Protein AF-A0A0R3X165-F1 (afdb_monomer_lite)

Radius of gyration: 31.02 Å; chains: 1; bounding box: 75×63×88 Å

pLDDT: mean 85.96, std 15.22, range [28.2, 98.56]

Foldseek 3Di:
DDWQAKAKDAAAFPLNQLPPDGGIKMWTWAFPDFPVAEDIDIDIGGFLDQAFDAWQFWPAWEFEDQVVQVVVVPDPVFDWDDDPAFIWGADLRGGIYTYGNHHDDPAGRTAEGETEDQFQVQQCCCCCVQVPWDWDDDDRFKTWTHPDPRYHIYMYGYDPDQTDGTGPAHEAEDEDAPVCLVVSVVSCVVVVFAWPAHWDWTDGVPWFIKIWTWGAGPSGHIYIYIHPVRVVRRRGGDPCRVVVVVVVVVPRCSVVVCVVPVHDNDGRDSDDDDDDDAAPLQVLLVVLLVLLQVQLVVLLVVLVVPDQCPDPVNVVSSVVSSVVVLCCCLPPVVVVVCVVCVVVHDHAPDNDPVQSSVSSSLSSVLSNQLNQLVVQLVSLVVPPPLSLLGNLVSVLSNLLSCLLSVQLNLLCRQPVNPHGNCSSVPPVDPVVVVLVVVLVCLLVVCVVVPVVVRPDQVVLLVVLVVLLVQLSVQLSQVCNQCRNLDDPDQDLDADPPNDQRCDDSNVAAVASNLLSVLSNQLSSSSSSVRPVSNVVSNVVSCVVCLVVLQVNLVSVCVHPPVVSVVSLVNHHNNRPPRSHHDDPPPPPPDD

Organism: Hydatigena taeniaeformis (NCBI:txid6205)

InterPro domains:
  IPR007269 Isoprenylcysteine carboxyl methyltransferase [PF04140] (466-557)
  IPR025770 Protein-S-isoprenylcysteine O-methyltransferase [PS51564] (281-585)
  IPR029068 Glyoxalase/Bleomycin resistance protein/Dihydroxybiphenyl dioxygenase [G3DSA:3.10.180.10] (1-104)
  IPR029068 Glyoxalase/Bleomycin resistance protein/Dihydroxybiphenyl dioxygenase [G3DSA:3.10.180.10] (106-248)
  IPR029068 Glyoxalase/Bleomycin resistance protein/Dihydroxybiphenyl dioxygenase [SSF54593] (114-230)
  IPR037523 Vicinal oxygen chelate (VOC), core domain [PS51819] (109-228)
  IPR043193 Glyoxalase domain-containing protein 4 [PTHR46466] (1-266)
  IPR043194 Glyoxalase domain-containing protein 4, C-terminal [PF21701] (119-234)
  IPR043194 Glyoxalase domain-containing protein 4, C-terminal [cd16357] (112-225)

Secondary structure (DSSP, 8-state):
-EEEEEEEESS--TT-TT-S--S-EEEEEEESS-TTTS--EEEEEETT-----B-SSEEEEEEE-HHHHHHHHH-TTS-EEE-SSEEEEE-TTS-EEEEE-----SS-SEEEEEEEES-HHHHHIIIIIIS-PEEEEE-SSEEEEESSTTSPEEEEEE-SS----BSS--EEEEEE-TTHHHHHHHHHHHHT-EEEEEEEEE--TTS--EEEEEEE-TT--EEEEEEHHHHHHHT---TTHHHHHHHHHHH--HHHHHHHHTPPPPP--------S--BTHHHHHHHHHHHHHHHHHHHHHHHHTTS-TTSHHHHHHHHHHHHHHHHHIIIIIHHHHHHHHGGGSB--TT--TTTHHHHHHHHHHHHHHHHHHHHHHHHHHHH-TTGGGTHHHHHHHHHHHHHHHHHHHHHHHH-GGG--GGGG-SSS-HHHHHHHHHHHHHHHHHHHH-GGGGTS-HHHHHHHHHHHHHHHHHHHHHHHHHGGG--SS---S--TT-----SGGGGT-S-HHHHHHHHHHHHHHHHHT-TTHHHHHHHHHHHHHHHHHHHHHHHHHHHHTHHHHHHHHHS--SSTT--------------

Structure (mmCIF, N/CA/C/O backbone):
data_AF-A0A0R3X165-F1
#
_entry.id   AF-A0A0R3X165-F1
#
loop_
_atom_site.group_PDB
_atom_site.id
_atom_site.type_symbol
_atom_site.label_atom_id
_atom_site.label_alt_id
_atom_site.label_comp_id
_atom_site.label_asym_id
_atom_site.label_entity_id
_atom_site.label_seq_id
_atom_site.pdbx_PDB_ins_code
_atom_site.Cartn_x
_atom_site.Cartn_y
_atom_site.Cartn_z
_atom_site.occupancy
_atom_site.B_iso_or_equiv
_atom_site.auth_seq_id
_atom_site.auth_comp_id
_atom_site.auth_asym_id
_atom_site.auth_atom_id
_atom_site.pdbx_PDB_model_num
ATOM 1 N N . MET A 1 1 ? -0.369 1.186 34.615 1.00 92.94 1 MET A N 1
ATOM 2 C CA . MET A 1 1 ? -1.393 0.191 34.990 1.00 92.94 1 MET A CA 1
ATOM 3 C C . MET A 1 1 ? -0.717 -0.945 35.747 1.00 92.94 1 MET A C 1
ATOM 5 O O . MET A 1 1 ? 0.511 -0.986 35.753 1.00 92.94 1 MET A O 1
ATOM 9 N N . LYS A 1 2 ? -1.490 -1.803 36.411 1.00 94.44 2 LYS A N 1
ATOM 10 C CA . LYS A 1 2 ? -1.035 -3.038 37.070 1.00 94.44 2 LYS A CA 1
ATOM 11 C C . LYS A 1 2 ? -1.713 -4.241 36.422 1.00 94.44 2 LYS A C 1
ATOM 13 O O . LYS A 1 2 ? -2.802 -4.069 35.875 1.00 94.44 2 LYS A O 1
ATOM 18 N N . VAL A 1 3 ? -1.097 -5.417 36.518 1.00 97.50 3 VAL A N 1
ATOM 19 C CA . VAL A 1 3 ? -1.746 -6.680 36.156 1.00 97.50 3 VAL A CA 1
ATOM 20 C C . VAL A 1 3 ? -2.775 -7.025 37.229 1.00 97.50 3 VAL A C 1
ATOM 22 O O . VAL A 1 3 ? -2.483 -6.954 38.420 1.00 97.50 3 VAL A O 1
ATOM 25 N N . LEU A 1 4 ? -3.997 -7.336 36.804 1.00 97.31 4 LEU A N 1
ATOM 26 C CA . LEU A 1 4 ? -5.110 -7.677 37.691 1.00 97.31 4 LEU A CA 1
ATOM 27 C C . LEU A 1 4 ? -5.333 -9.186 37.736 1.00 97.31 4 LEU A C 1
ATOM 29 O O . LEU A 1 4 ? -5.536 -9.745 38.805 1.00 97.31 4 LEU A O 1
ATOM 33 N N . ARG A 1 5 ? -5.273 -9.846 36.579 1.00 96.25 5 ARG A N 1
ATOM 34 C CA . ARG A 1 5 ? -5.330 -11.305 36.433 1.00 96.25 5 ARG A CA 1
ATOM 35 C C . ARG A 1 5 ? -4.729 -11.718 35.093 1.00 96.25 5 ARG A C 1
ATOM 37 O O . ARG A 1 5 ? -4.775 -10.949 34.131 1.00 96.25 5 ARG A O 1
ATOM 44 N N . HIS A 1 6 ? -4.192 -12.931 35.042 1.00 95.75 6 HIS A N 1
ATOM 45 C CA . HIS A 1 6 ? -3.614 -13.534 33.845 1.00 95.75 6 HIS A CA 1
ATOM 46 C C . HIS A 1 6 ? -4.125 -14.972 33.689 1.00 95.75 6 HIS A C 1
ATOM 48 O O . HIS A 1 6 ? -4.202 -15.711 34.672 1.00 95.75 6 HIS A O 1
ATOM 54 N N . GLU A 1 7 ? -4.516 -15.346 32.474 1.00 93.00 7 GLU A N 1
ATOM 55 C CA . GLU A 1 7 ? -5.137 -16.631 32.144 1.00 93.00 7 GLU A CA 1
ATOM 56 C C . GLU A 1 7 ? -4.536 -17.198 30.851 1.00 93.00 7 GLU A C 1
ATOM 58 O O . GLU A 1 7 ? -4.406 -16.488 29.854 1.00 93.00 7 GLU A O 1
ATOM 63 N N . GLU A 1 8 ? -4.221 -18.494 30.861 1.00 91.50 8 GLU A N 1
ATOM 64 C CA . GLU A 1 8 ? -3.683 -19.242 29.721 1.00 91.50 8 GLU A CA 1
ATOM 65 C C . GLU A 1 8 ? -4.736 -20.213 29.179 1.00 91.50 8 GLU A C 1
ATOM 67 O O . GLU A 1 8 ? -5.388 -20.937 29.939 1.00 91.50 8 GLU A O 1
ATOM 72 N N . PHE A 1 9 ? -4.868 -20.267 27.854 1.00 87.31 9 PHE A N 1
ATOM 73 C CA . PHE A 1 9 ? -5.849 -21.094 27.160 1.00 87.31 9 PHE A CA 1
ATOM 74 C C . PHE A 1 9 ? -5.166 -21.955 26.097 1.00 87.31 9 PHE A C 1
ATOM 76 O O . PHE A 1 9 ? -4.349 -21.482 25.306 1.00 87.31 9 PHE A O 1
ATOM 83 N N . VAL A 1 10 ? -5.513 -23.242 26.071 1.00 83.81 10 VAL A N 1
ATOM 84 C CA . VAL A 1 10 ? -4.932 -24.230 25.144 1.00 83.81 10 VAL A CA 1
ATOM 85 C C . VAL A 1 10 ? -5.694 -24.354 23.823 1.00 83.81 10 VAL A C 1
ATOM 87 O O . VAL A 1 10 ? -5.139 -24.869 22.858 1.00 83.81 10 VAL A O 1
ATOM 90 N N . GLU A 1 11 ? -6.934 -23.869 23.775 1.00 76.25 11 GLU A N 1
ATOM 91 C CA . GLU A 1 11 ? -7.829 -23.931 22.616 1.00 76.25 11 GLU A CA 1
ATOM 92 C C . GLU A 1 11 ? -8.478 -22.560 22.369 1.00 76.25 11 GLU A C 1
ATOM 94 O O . GLU A 1 11 ? -8.621 -21.744 23.290 1.00 76.25 11 GLU A O 1
ATOM 99 N N . GLY A 1 12 ? -8.886 -22.317 21.119 1.00 71.31 12 GLY A N 1
ATOM 100 C CA . GLY A 1 12 ? -9.614 -21.110 20.726 1.00 71.31 12 GLY A CA 1
ATOM 101 C C . GLY A 1 12 ? -10.918 -20.920 21.509 1.00 71.31 12 GLY A C 1
ATOM 102 O O . GLY A 1 12 ? -11.574 -21.874 21.939 1.00 71.31 12 GLY A O 1
ATOM 103 N N . CYS A 1 13 ? -11.313 -19.665 21.720 1.00 72.62 13 CYS A N 1
ATOM 104 C CA . CYS A 1 13 ? -12.508 -19.357 22.499 1.00 72.62 13 CYS A CA 1
ATOM 105 C C . CYS A 1 13 ? -13.796 -19.578 21.686 1.00 72.62 13 CYS A C 1
ATOM 107 O O . CYS A 1 13 ? -13.933 -19.058 20.581 1.00 72.62 13 CYS A O 1
ATOM 109 N N . LYS A 1 14 ? -14.811 -20.226 22.282 1.00 70.38 14 LYS A N 1
ATOM 110 C CA . LYS A 1 14 ? -16.149 -20.423 21.670 1.00 70.38 14 LYS A CA 1
ATOM 111 C C . LYS A 1 14 ? -16.834 -19.122 21.231 1.00 70.38 14 LYS A C 1
ATOM 113 O O . LYS A 1 14 ? -17.664 -19.136 20.332 1.00 70.38 14 LYS A O 1
ATOM 118 N N . ALA A 1 15 ? -16.501 -18.014 21.884 1.00 69.75 15 ALA A N 1
ATOM 119 C CA . ALA A 1 15 ? -17.013 -16.673 21.607 1.00 69.75 15 ALA A CA 1
ATOM 120 C C . ALA A 1 15 ? -16.045 -15.827 20.755 1.00 69.75 15 ALA A C 1
ATOM 122 O O . ALA A 1 15 ? -16.173 -14.598 20.704 1.00 69.75 15 ALA A O 1
ATOM 123 N N . ALA A 1 16 ? -15.036 -16.463 20.150 1.00 79.94 16 ALA A N 1
ATOM 124 C CA . ALA A 1 16 ? -13.964 -15.812 19.405 1.00 79.94 16 ALA A CA 1
ATOM 125 C C . ALA A 1 16 ? -13.333 -14.638 20.180 1.00 79.94 16 ALA A C 1
ATOM 127 O O . ALA A 1 16 ? -13.012 -13.606 19.600 1.00 79.94 16 ALA A O 1
ATOM 128 N N . CYS A 1 17 ? -13.194 -14.756 21.511 1.00 73.56 17 CYS A N 1
ATOM 129 C CA . CYS A 1 17 ? -12.594 -13.698 22.337 1.00 73.56 17 CYS A CA 1
ATOM 130 C C . CYS A 1 17 ? -11.151 -13.394 21.928 1.00 73.56 17 CYS A C 1
ATOM 132 O O . CYS A 1 17 ? -10.694 -12.274 22.100 1.00 73.56 17 CYS A O 1
ATOM 134 N N . ASN A 1 18 ? -10.454 -14.380 21.367 1.00 82.25 18 ASN A N 1
ATOM 135 C CA . ASN A 1 18 ? -9.104 -14.228 20.859 1.00 82.25 18 ASN A CA 1
ATOM 136 C C . ASN A 1 18 ? -9.052 -13.944 19.351 1.00 82.25 18 ASN A C 1
ATOM 138 O O . ASN A 1 18 ? -7.961 -13.928 18.794 1.00 82.25 18 ASN A O 1
ATOM 142 N N . GLY A 1 19 ? -10.195 -13.702 18.699 1.00 81.81 19 GLY A N 1
ATOM 143 C CA . GLY A 1 19 ? -10.311 -13.545 17.250 1.00 81.81 19 GLY A CA 1
ATOM 144 C C . GLY A 1 19 ? -10.502 -14.881 16.513 1.00 81.81 19 GLY A C 1
ATOM 145 O O . GLY A 1 19 ? -10.869 -15.880 17.133 1.00 81.81 19 GLY A O 1
ATOM 146 N N . PRO A 1 20 ? -10.267 -14.928 15.188 1.00 75.44 20 PRO A N 1
ATOM 147 C CA . PRO A 1 20 ? -10.490 -16.112 14.349 1.00 75.44 20 PRO A CA 1
ATOM 148 C C . PRO A 1 20 ? -9.364 -17.163 14.456 1.00 75.44 20 PRO A C 1
ATOM 150 O O . PRO A 1 20 ? -9.073 -17.851 13.478 1.00 75.44 20 PRO A O 1
ATOM 153 N N . TYR A 1 21 ? -8.676 -17.250 15.598 1.00 80.38 21 TYR A N 1
ATOM 154 C CA . TYR A 1 21 ? -7.488 -18.090 15.766 1.00 80.38 21 TYR A CA 1
ATOM 155 C C . TYR A 1 21 ? -7.778 -19.290 16.674 1.00 80.38 21 TYR A C 1
ATOM 157 O O . TYR A 1 21 ? -8.263 -19.136 17.793 1.00 80.38 21 TYR A O 1
ATOM 165 N N . ASP A 1 22 ? -7.398 -20.482 16.219 1.00 75.31 22 ASP A N 1
ATOM 166 C CA . ASP A 1 22 ? -7.676 -21.746 16.922 1.00 75.31 22 ASP A CA 1
ATOM 167 C C . ASP A 1 22 ? -6.529 -22.203 17.849 1.00 75.31 22 ASP A C 1
ATOM 169 O O . ASP A 1 22 ? -6.591 -23.276 18.449 1.00 75.31 22 ASP A O 1
ATOM 173 N N . GLY A 1 23 ? -5.448 -21.421 17.927 1.00 79.81 23 GLY A N 1
ATOM 174 C CA . GLY A 1 23 ? -4.225 -21.770 18.652 1.00 79.81 23 GLY A CA 1
ATOM 175 C C . GLY A 1 23 ? -4.254 -21.456 20.151 1.00 79.81 23 GLY A C 1
ATOM 176 O O . GLY A 1 23 ? -5.219 -20.913 20.684 1.00 79.81 23 GLY A O 1
ATOM 177 N N . LYS A 1 24 ? -3.136 -21.764 20.823 1.00 86.44 24 LYS A N 1
ATOM 178 C CA . LYS A 1 24 ? -2.880 -21.348 22.208 1.00 86.44 24 LYS A CA 1
ATOM 179 C C . LYS A 1 24 ? -2.919 -19.818 22.298 1.00 86.44 24 LYS A C 1
ATOM 181 O O . LYS A 1 24 ? -2.340 -19.135 21.449 1.00 86.44 24 LYS A O 1
ATOM 186 N N . TRP A 1 25 ? -3.532 -19.281 23.343 1.00 91.69 25 TRP A N 1
ATOM 187 C CA . TRP A 1 25 ? -3.596 -17.841 23.582 1.00 91.69 25 TRP A CA 1
ATOM 188 C C . TRP A 1 25 ? -3.643 -17.533 25.077 1.00 91.69 25 TRP A C 1
ATOM 190 O O . TRP A 1 25 ? -3.895 -18.413 25.900 1.00 91.69 25 TRP A O 1
ATOM 200 N N . SER A 1 26 ? -3.391 -16.279 25.428 1.00 93.81 26 SER A N 1
ATOM 201 C CA . SER A 1 26 ? -3.478 -15.802 26.80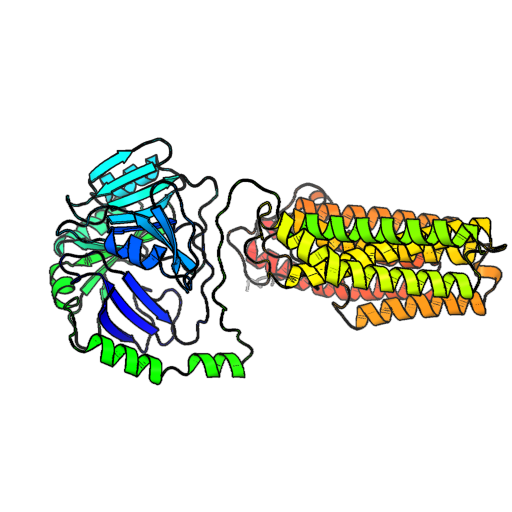0 1.00 93.81 26 SER A CA 1
ATOM 202 C C . SER A 1 26 ? -4.245 -14.497 26.900 1.00 93.81 26 SER A C 1
ATOM 204 O O . SER A 1 26 ? -4.367 -13.733 25.935 1.00 93.81 26 SER A O 1
ATOM 206 N N . LYS A 1 27 ? -4.783 -14.269 28.095 1.00 95.31 27 LYS A N 1
ATOM 207 C CA . LYS A 1 27 ? -5.565 -13.096 28.458 1.00 95.31 27 LYS A CA 1
ATOM 208 C C . LYS A 1 27 ? -4.952 -12.452 29.687 1.00 95.31 27 LYS A C 1
ATOM 210 O O . LYS A 1 27 ? -4.805 -13.100 30.721 1.00 95.31 27 LYS A O 1
ATOM 215 N N . THR A 1 28 ? -4.637 -11.168 29.594 1.00 97.50 28 THR A N 1
ATOM 216 C CA . THR A 1 28 ? -4.080 -10.397 30.708 1.00 97.50 28 THR A CA 1
ATOM 217 C C . THR A 1 28 ? -4.894 -9.135 30.917 1.00 97.50 28 THR A C 1
ATOM 219 O O . THR A 1 28 ? -4.918 -8.262 30.054 1.00 97.50 28 THR A O 1
ATOM 222 N N . MET A 1 29 ? -5.538 -9.017 32.073 1.00 98.00 29 MET A N 1
ATOM 223 C CA . MET A 1 29 ? -6.277 -7.809 32.428 1.00 98.00 29 MET A CA 1
ATOM 224 C C . MET A 1 29 ? -5.341 -6.814 33.095 1.00 98.00 29 MET A C 1
ATOM 226 O O . MET A 1 29 ? -4.667 -7.162 34.069 1.00 98.00 29 MET A O 1
ATOM 230 N N . ILE A 1 30 ? -5.317 -5.577 32.604 1.00 98.00 30 ILE A N 1
ATOM 231 C CA . ILE A 1 30 ? -4.539 -4.491 33.202 1.00 98.00 30 ILE A CA 1
ATOM 232 C C . ILE A 1 30 ? -5.401 -3.256 33.457 1.00 98.00 30 ILE A C 1
ATOM 234 O O . ILE A 1 30 ? -6.261 -2.901 32.658 1.00 98.00 30 ILE A O 1
ATOM 238 N N . GLY A 1 31 ? -5.148 -2.560 34.561 1.00 96.75 31 GLY A N 1
ATOM 239 C CA . GLY A 1 31 ? -5.923 -1.372 34.922 1.00 96.75 31 GLY A CA 1
ATOM 240 C C . GLY A 1 31 ? -5.251 -0.489 35.964 1.00 96.75 31 GLY A C 1
ATOM 241 O O . GLY A 1 31 ? -4.104 -0.722 36.364 1.00 96.75 31 GLY A O 1
ATOM 242 N N . TYR A 1 32 ? -5.952 0.562 36.391 1.00 95.12 32 TYR A N 1
ATOM 243 C CA . TYR A 1 32 ? -5.541 1.397 37.528 1.00 95.12 32 TYR A CA 1
ATOM 244 C C . TYR A 1 32 ? -6.128 0.926 38.866 1.00 95.12 32 TYR A C 1
ATOM 246 O O . TYR A 1 32 ? -5.603 1.306 39.913 1.00 95.12 32 TYR A O 1
ATOM 254 N N . GLY A 1 33 ? -7.117 0.031 38.827 1.00 94.81 33 GLY A N 1
ATOM 255 C CA . GLY A 1 33 ? -7.731 -0.617 39.980 1.00 94.81 33 GLY A CA 1
ATOM 256 C C . GLY A 1 33 ? -8.531 -1.863 39.571 1.00 94.81 33 GLY A C 1
ATOM 257 O O . GLY A 1 33 ? -8.408 -2.292 38.421 1.00 94.81 33 GLY A O 1
ATOM 258 N N . PRO A 1 34 ? -9.283 -2.471 40.508 1.00 96.19 34 PRO A N 1
ATOM 259 C CA . PRO A 1 34 ? -10.091 -3.667 40.261 1.00 96.19 34 PRO A CA 1
ATOM 260 C C . PRO A 1 34 ? -11.145 -3.482 39.158 1.00 96.19 34 PRO A C 1
ATOM 262 O O . PRO A 1 34 ? -11.688 -2.399 38.975 1.00 96.19 34 PRO A O 1
ATOM 265 N N . GLU A 1 35 ? -11.492 -4.568 38.466 1.00 96.75 35 GLU A N 1
ATOM 266 C CA . GLU A 1 35 ? -12.493 -4.572 37.380 1.00 96.75 35 GLU A CA 1
ATOM 267 C C . GLU A 1 35 ? -13.919 -4.230 37.859 1.00 96.75 35 GLU A C 1
ATOM 269 O O . GLU A 1 35 ? -14.773 -3.880 37.051 1.00 96.75 35 GLU A O 1
ATOM 274 N N . ASP A 1 36 ? -14.187 -4.317 39.168 1.00 94.56 36 ASP A N 1
ATOM 275 C CA . ASP A 1 36 ? -15.490 -4.002 39.769 1.00 94.56 36 ASP A CA 1
ATOM 276 C C . ASP A 1 36 ? -15.872 -2.516 39.653 1.00 94.56 36 ASP A C 1
ATOM 278 O O . ASP A 1 36 ? -17.064 -2.187 39.621 1.00 94.56 36 ASP A O 1
ATOM 282 N N . ASP A 1 37 ? -14.875 -1.628 39.639 1.00 93.31 37 ASP A N 1
ATOM 283 C CA . ASP A 1 37 ? -15.043 -0.173 39.686 1.00 93.31 37 ASP A CA 1
ATOM 284 C C . ASP A 1 37 ? -14.132 0.605 38.718 1.00 93.31 37 ASP A C 1
ATOM 286 O O . ASP A 1 37 ? -14.219 1.834 38.671 1.00 93.31 37 ASP A O 1
ATOM 290 N N . HIS A 1 38 ? -13.316 -0.084 37.910 1.00 95.94 38 HIS A N 1
ATOM 291 C CA . HIS A 1 38 ? -12.461 0.517 36.882 1.00 95.94 38 HIS A CA 1
ATOM 292 C C . HIS A 1 38 ? -12.737 -0.061 35.491 1.00 95.94 38 HIS A C 1
ATOM 294 O O . HIS A 1 38 ? -12.994 -1.253 35.321 1.00 95.94 38 HIS A O 1
ATOM 300 N N . PHE A 1 39 ? -12.603 0.784 34.473 1.00 97.12 39 PHE A N 1
ATOM 301 C CA . PHE A 1 39 ? -12.471 0.362 33.091 1.00 97.12 39 PHE A CA 1
ATOM 302 C C . PHE A 1 39 ? -11.039 -0.128 32.855 1.00 97.12 39 PHE A C 1
ATOM 304 O O . PHE A 1 39 ? -10.055 0.590 33.055 1.00 97.12 39 PHE A O 1
ATOM 311 N N . VAL A 1 40 ? -10.919 -1.378 32.425 1.00 98.00 40 VAL A N 1
ATOM 312 C CA . VAL A 1 40 ? -9.638 -2.074 32.283 1.00 98.00 40 VAL A CA 1
ATOM 313 C C . VAL A 1 40 ? -9.387 -2.464 30.834 1.00 98.00 40 VAL A C 1
ATOM 315 O O . VAL A 1 40 ? -10.300 -2.469 30.009 1.00 98.00 40 VAL A O 1
ATOM 318 N N . LEU A 1 41 ? -8.143 -2.812 30.526 1.00 98.00 41 LEU A N 1
ATOM 319 C CA . LEU A 1 41 ? -7.759 -3.325 29.217 1.00 98.00 41 LEU A CA 1
ATOM 320 C C . LEU A 1 41 ? -7.563 -4.834 29.305 1.00 98.00 41 LEU A C 1
ATOM 322 O O . LEU A 1 41 ? -6.789 -5.318 30.132 1.00 98.00 41 LEU A O 1
ATOM 326 N N . GLU A 1 42 ? -8.248 -5.563 28.431 1.00 97.62 42 GLU A N 1
ATOM 327 C CA . GLU A 1 42 ? -8.017 -6.985 28.197 1.00 97.62 42 GLU A CA 1
ATOM 328 C C . GLU A 1 42 ? -6.962 -7.146 27.096 1.00 97.62 42 GLU A C 1
ATOM 330 O O . GLU A 1 42 ? -7.241 -6.932 25.917 1.00 97.62 42 GLU A O 1
ATOM 335 N N . LEU A 1 43 ? -5.737 -7.515 27.469 1.00 96.62 43 LEU A N 1
ATOM 336 C CA . LEU A 1 43 ? -4.679 -7.826 26.512 1.00 96.62 43 LEU A CA 1
ATOM 337 C C . LEU A 1 43 ? -4.796 -9.288 26.084 1.00 96.62 43 LEU A C 1
ATOM 339 O O . LEU A 1 43 ? -4.650 -10.189 26.912 1.00 96.62 43 LEU A O 1
ATOM 343 N N . THR A 1 44 ? -5.023 -9.514 24.792 1.00 94.94 44 THR A N 1
ATOM 344 C CA . THR A 1 44 ? -5.080 -10.856 24.202 1.00 94.94 44 THR A CA 1
ATOM 345 C C . THR A 1 44 ? -3.819 -11.120 23.388 1.00 94.94 44 THR A C 1
ATOM 347 O O . THR A 1 44 ? -3.508 -10.378 22.456 1.00 94.94 44 THR A O 1
ATOM 350 N N . TYR A 1 45 ? -3.105 -12.194 23.721 1.00 92.56 45 TYR A N 1
ATOM 351 C CA . TYR A 1 45 ? -1.916 -12.636 22.997 1.00 92.56 45 TYR A CA 1
ATOM 352 C C . TYR A 1 45 ? -2.150 -14.023 22.396 1.00 92.56 45 TYR A C 1
ATOM 354 O O . TYR A 1 45 ? -2.327 -14.995 23.124 1.00 92.56 45 TYR A O 1
ATOM 362 N N . ASN A 1 46 ? -2.150 -14.128 21.066 1.00 89.69 46 ASN A N 1
ATOM 363 C CA . ASN A 1 46 ? -2.224 -15.410 20.363 1.00 89.69 46 ASN A CA 1
ATOM 364 C C . ASN A 1 46 ? -0.804 -15.909 20.070 1.00 89.69 46 ASN A C 1
ATOM 366 O O . ASN A 1 46 ? -0.054 -15.266 19.330 1.00 89.69 46 ASN A O 1
ATOM 370 N N . TYR A 1 47 ? -0.437 -17.068 20.617 1.00 85.25 47 TYR A N 1
ATOM 371 C CA . TYR A 1 47 ? 0.892 -17.639 20.415 1.00 85.25 47 TYR A CA 1
ATOM 372 C C . TYR A 1 47 ? 1.118 -17.958 18.933 1.00 85.25 47 TYR A C 1
ATOM 374 O O . TYR A 1 47 ? 0.281 -18.575 18.272 1.00 85.25 47 TYR A O 1
ATOM 382 N N . GLY A 1 48 ? 2.270 -17.544 18.403 1.00 80.38 48 GLY A N 1
ATOM 383 C CA . GLY A 1 48 ? 2.587 -17.698 16.981 1.00 80.38 48 GLY A CA 1
ATOM 384 C C . GLY A 1 48 ? 1.946 -16.659 16.050 1.00 80.38 48 GLY A C 1
ATOM 385 O O . GLY A 1 48 ? 2.173 -16.739 14.841 1.00 80.38 48 GLY A O 1
ATOM 386 N N . ILE A 1 49 ? 1.236 -15.650 16.574 1.00 80.62 49 ILE A N 1
ATOM 387 C CA . ILE A 1 49 ? 0.789 -14.471 15.811 1.00 80.62 49 ILE A CA 1
ATOM 388 C C . ILE A 1 49 ? 1.653 -13.262 16.186 1.00 80.62 49 ILE A C 1
ATOM 390 O O . ILE A 1 49 ? 1.651 -12.804 17.323 1.00 80.62 49 ILE A O 1
ATOM 394 N N . GLY A 1 50 ? 2.443 -12.771 15.226 1.00 75.25 50 GLY A N 1
ATOM 395 C CA . GLY A 1 50 ? 3.495 -11.778 15.482 1.00 75.25 50 GLY A CA 1
ATOM 396 C C . GLY A 1 50 ? 3.061 -10.317 15.345 1.00 75.25 50 GLY A C 1
ATOM 397 O O . GLY A 1 50 ? 3.789 -9.432 15.792 1.00 75.25 50 GLY A O 1
ATOM 398 N N . SER A 1 51 ? 1.917 -10.058 14.710 1.00 78.31 51 SER A N 1
ATOM 399 C CA . SER A 1 51 ? 1.345 -8.723 14.535 1.00 78.31 51 SER A CA 1
ATOM 400 C C . SER A 1 51 ? -0.113 -8.800 14.090 1.00 78.31 51 SER A C 1
ATOM 402 O O . SER A 1 51 ? -0.567 -9.828 13.584 1.00 78.31 51 SER A O 1
ATOM 404 N N . TYR A 1 52 ? -0.822 -7.685 14.252 1.00 79.56 52 TYR A N 1
ATOM 405 C CA . TYR A 1 52 ? -2.175 -7.480 13.750 1.00 79.56 52 TYR A CA 1
ATOM 406 C C . TYR A 1 52 ? -2.194 -6.177 12.956 1.00 79.56 52 TYR A C 1
ATOM 408 O O . TYR A 1 52 ? -1.696 -5.157 13.427 1.00 79.56 52 TYR A O 1
ATOM 416 N N . CYS A 1 53 ? -2.748 -6.203 11.746 1.00 79.81 53 CYS A N 1
ATOM 417 C CA . CYS A 1 53 ? -2.897 -4.989 10.949 1.00 79.81 53 CYS A CA 1
ATOM 418 C C . CYS A 1 53 ? -3.965 -4.073 11.573 1.00 79.81 53 CYS A C 1
ATOM 420 O O . CYS A 1 53 ? -5.079 -4.528 11.835 1.00 79.81 53 CYS A O 1
ATOM 422 N N . HIS A 1 54 ? -3.646 -2.801 11.814 1.00 84.00 54 HIS A N 1
ATOM 423 C CA . HIS A 1 54 ? -4.589 -1.832 12.385 1.00 84.00 54 HIS A CA 1
ATOM 424 C C . HIS A 1 54 ? -5.560 -1.275 11.351 1.00 84.00 54 HIS A C 1
ATOM 426 O O . HIS A 1 54 ? -5.173 -0.944 10.229 1.00 84.00 54 HIS A O 1
ATOM 432 N N . GLY A 1 55 ? -6.814 -1.137 11.772 1.00 85.25 55 GLY A N 1
ATOM 433 C CA . GLY A 1 55 ? -7.846 -0.404 11.055 1.00 85.25 55 GLY A CA 1
ATOM 434 C C . GLY A 1 55 ? -7.834 1.101 11.351 1.00 85.25 55 GLY A C 1
ATOM 435 O O . GLY A 1 55 ? -6.859 1.661 11.853 1.00 85.25 55 GLY A O 1
ATOM 436 N N . ASN A 1 56 ? -8.944 1.768 11.040 1.00 87.75 56 ASN A N 1
ATOM 437 C CA . ASN A 1 56 ? -9.270 3.130 11.480 1.00 87.75 56 ASN A CA 1
ATOM 438 C C . ASN A 1 56 ? -10.500 3.170 12.412 1.00 87.75 56 ASN A C 1
ATOM 440 O O . ASN A 1 56 ? -10.990 4.256 12.716 1.00 87.75 56 ASN A O 1
ATOM 444 N N . ASP A 1 57 ? -10.994 2.006 12.836 1.00 91.00 57 ASP A N 1
ATOM 445 C CA . ASP A 1 57 ? -12.185 1.826 13.663 1.00 91.00 57 ASP A CA 1
ATOM 446 C C . ASP A 1 57 ? -11.948 2.262 15.120 1.00 91.00 57 ASP A C 1
ATOM 448 O O . ASP A 1 57 ? -12.763 2.982 15.697 1.00 91.00 57 ASP A O 1
ATOM 452 N N . PHE A 1 58 ? -10.803 1.896 15.697 1.00 96.56 58 PHE A N 1
ATOM 453 C CA . PHE A 1 58 ? -10.374 2.336 17.023 1.00 96.56 58 PHE A CA 1
ATOM 454 C C . PHE A 1 58 ? -9.659 3.696 16.959 1.00 96.56 58 PHE A C 1
ATOM 456 O O . PHE A 1 58 ? -8.578 3.842 16.369 1.00 96.56 58 PHE A O 1
ATOM 463 N N . ILE A 1 59 ? -10.240 4.716 17.600 1.00 96.12 59 ILE A N 1
ATOM 464 C CA . ILE A 1 59 ? -9.638 6.053 17.652 1.00 96.12 59 ILE A CA 1
ATOM 465 C C . ILE A 1 59 ? -8.650 6.152 18.808 1.00 96.12 59 ILE A C 1
ATOM 467 O O . ILE A 1 59 ? -7.503 6.534 18.586 1.00 96.12 59 ILE A O 1
ATOM 471 N N . GLY A 1 60 ? -9.047 5.761 20.016 1.00 97.12 60 GLY A N 1
ATOM 472 C CA . GLY A 1 60 ? -8.124 5.712 21.145 1.00 97.12 60 GLY A CA 1
ATOM 473 C C . GLY A 1 60 ? -8.797 5.700 22.506 1.00 97.12 60 GLY A C 1
ATOM 474 O O . GLY A 1 60 ? -10.020 5.750 22.631 1.00 97.12 60 GLY A O 1
ATOM 475 N N . ILE A 1 61 ? -7.970 5.647 23.548 1.00 98.19 61 ILE A N 1
ATOM 476 C CA . ILE A 1 61 ? -8.411 5.684 24.947 1.00 98.19 61 ILE A CA 1
ATOM 477 C C . ILE A 1 61 ? -7.913 6.961 25.614 1.00 98.19 61 ILE A C 1
ATOM 479 O O . ILE A 1 61 ? -6.725 7.278 25.564 1.00 98.19 61 ILE A O 1
ATOM 483 N N . HIS A 1 62 ? -8.811 7.682 26.280 1.00 96.94 62 HIS A N 1
ATOM 484 C CA . HIS A 1 62 ? -8.485 8.913 26.989 1.00 96.94 62 HIS A CA 1
ATOM 485 C C . HIS A 1 62 ? -8.234 8.637 28.466 1.00 96.94 62 HIS A C 1
ATOM 487 O O . HIS A 1 62 ? -9.093 8.100 29.173 1.00 96.94 62 HIS A O 1
ATOM 493 N N . ILE A 1 63 ? -7.062 9.058 28.937 1.00 96.00 63 ILE A N 1
ATOM 494 C CA . ILE A 1 63 ? -6.620 8.919 30.322 1.00 96.00 63 ILE A CA 1
ATOM 495 C C . ILE A 1 63 ? -6.425 10.309 30.922 1.00 96.00 63 ILE A C 1
ATOM 497 O O . ILE A 1 63 ? -5.583 11.076 30.460 1.00 96.00 63 ILE A O 1
ATOM 501 N N . HIS A 1 64 ? -7.174 10.632 31.972 1.00 94.31 64 HIS A N 1
ATOM 502 C CA . HIS A 1 64 ? -7.164 11.949 32.609 1.00 94.31 64 HIS A CA 1
ATOM 503 C C . HIS A 1 64 ? -6.407 11.882 33.934 1.00 94.31 64 HIS A C 1
ATOM 505 O O . HIS A 1 64 ? -6.942 11.462 34.960 1.00 94.31 64 HIS A O 1
ATOM 511 N N . CYS A 1 65 ? -5.126 12.262 33.914 1.00 92.50 65 CYS A N 1
ATOM 512 C CA . CYS A 1 65 ? -4.301 12.275 35.118 1.00 92.50 65 CYS A CA 1
ATOM 513 C C . CYS A 1 65 ? -3.000 13.064 34.927 1.00 92.50 65 CYS A C 1
ATOM 515 O O . CYS A 1 65 ? -2.079 12.639 34.229 1.00 92.50 65 CYS A O 1
ATOM 517 N N . SER A 1 66 ? -2.866 14.166 35.660 1.00 91.50 66 SER A N 1
ATOM 518 C CA . SER A 1 66 ? -1.692 15.048 35.659 1.00 91.50 66 SER A CA 1
ATOM 519 C C . SER A 1 66 ? -0.393 14.368 36.105 1.00 91.50 66 SER A C 1
ATOM 521 O O . SER A 1 66 ? 0.699 14.804 35.738 1.00 91.50 66 SER A O 1
ATOM 523 N N . GLU A 1 67 ? -0.460 13.307 36.912 1.00 91.62 67 GLU A N 1
ATOM 524 C CA . GLU A 1 67 ? 0.727 12.529 37.266 1.00 91.62 67 GLU A CA 1
ATOM 525 C C . GLU A 1 67 ? 1.188 11.656 36.095 1.00 91.62 67 GLU A C 1
ATOM 527 O O . GLU A 1 67 ? 2.371 11.673 35.755 1.00 91.62 67 GLU A O 1
ATOM 532 N N . ILE A 1 68 ? 0.258 10.955 35.439 1.00 92.69 68 ILE A N 1
ATOM 533 C CA . ILE A 1 68 ? 0.545 10.136 34.253 1.00 92.69 68 ILE A CA 1
ATOM 534 C C . ILE A 1 68 ? 1.044 11.029 33.115 1.00 92.69 68 ILE A C 1
ATOM 536 O O . ILE A 1 68 ? 2.082 10.733 32.525 1.00 92.69 68 ILE A O 1
ATOM 540 N N . TYR A 1 69 ? 0.381 12.166 32.885 1.00 93.31 69 TYR A N 1
ATOM 541 C CA . TYR A 1 69 ? 0.805 13.180 31.923 1.00 93.31 69 TYR A CA 1
ATOM 542 C C . TYR A 1 69 ? 2.255 13.609 32.159 1.00 93.31 69 TYR A C 1
ATOM 544 O O . TYR A 1 69 ? 3.061 13.579 31.235 1.00 93.31 69 TYR A O 1
ATOM 552 N N . ARG A 1 70 ? 2.626 13.967 33.400 1.00 91.44 70 ARG A N 1
ATOM 553 C CA . ARG A 1 70 ? 4.001 14.387 33.728 1.00 91.44 70 ARG A CA 1
ATOM 554 C C . ARG A 1 70 ? 5.019 13.270 33.519 1.00 91.44 70 ARG A C 1
ATOM 556 O O . ARG A 1 70 ? 6.088 13.537 32.978 1.00 91.44 70 ARG A O 1
ATOM 563 N N . ARG A 1 71 ? 4.698 12.037 33.922 1.00 91.88 71 ARG A N 1
ATOM 564 C CA . ARG A 1 71 ? 5.583 10.878 33.717 1.00 91.88 71 ARG A CA 1
ATOM 565 C C . ARG A 1 71 ? 5.845 10.656 32.228 1.00 91.88 71 ARG A C 1
ATOM 567 O O . ARG A 1 71 ? 7.000 10.598 31.823 1.00 91.88 71 ARG A O 1
ATOM 574 N N . ILE A 1 72 ? 4.787 10.633 31.419 1.00 91.88 72 ILE A N 1
ATOM 575 C CA . ILE A 1 72 ? 4.882 10.458 29.967 1.00 91.88 72 ILE A CA 1
ATOM 576 C C . ILE A 1 72 ? 5.602 11.640 29.321 1.00 91.88 72 ILE A C 1
ATOM 578 O O . ILE A 1 72 ? 6.476 11.424 28.491 1.00 91.88 72 ILE A O 1
ATOM 582 N N . ALA A 1 73 ? 5.311 12.881 29.718 1.00 88.81 73 ALA A N 1
ATOM 583 C CA . ALA A 1 73 ? 5.986 14.071 29.202 1.00 88.81 73 ALA A CA 1
ATOM 584 C C . ALA A 1 73 ? 7.510 14.000 29.402 1.00 88.81 73 ALA A C 1
ATOM 586 O O . ALA A 1 73 ? 8.263 14.301 28.474 1.00 88.81 73 ALA A O 1
ATOM 587 N N . CYS A 1 74 ? 7.957 13.553 30.579 1.00 89.56 74 CYS A N 1
ATOM 588 C CA . CYS A 1 74 ? 9.374 13.449 30.932 1.00 89.56 74 CYS A CA 1
ATOM 589 C C . CYS A 1 74 ? 10.086 12.218 30.344 1.00 89.56 74 CYS A C 1
ATOM 591 O O . CYS A 1 74 ? 11.314 12.203 30.308 1.00 89.56 74 CYS A O 1
ATOM 593 N N . ASP A 1 75 ? 9.359 11.199 29.881 1.00 85.38 75 ASP A N 1
ATOM 594 C CA . ASP A 1 75 ? 9.966 9.970 29.360 1.00 85.38 75 ASP A CA 1
ATOM 595 C C . ASP A 1 75 ? 10.464 10.137 27.915 1.00 85.38 75 ASP A C 1
ATOM 597 O O . ASP A 1 75 ? 9.701 10.033 26.955 1.00 85.38 75 ASP A O 1
ATOM 601 N N . SER A 1 76 ? 11.758 10.392 27.733 1.00 78.88 76 SER A N 1
ATOM 602 C CA . SER A 1 76 ? 12.371 10.554 26.407 1.00 78.88 76 SER A CA 1
ATOM 603 C C . SER A 1 76 ? 12.351 9.297 25.526 1.00 78.88 76 SER A C 1
ATOM 605 O O . SER A 1 76 ? 12.659 9.402 24.341 1.00 78.88 76 SER A O 1
ATOM 607 N N . THR A 1 77 ? 12.044 8.120 26.080 1.00 81.00 77 THR A N 1
ATOM 608 C CA . THR A 1 77 ? 12.075 6.844 25.343 1.00 81.00 77 THR A CA 1
ATOM 609 C C . THR A 1 77 ? 10.751 6.515 24.658 1.00 81.00 77 THR A C 1
ATOM 611 O O . THR A 1 77 ? 10.745 5.778 23.673 1.00 81.00 77 THR A O 1
ATOM 614 N N . LEU A 1 78 ? 9.643 7.091 25.133 1.00 75.88 78 LEU A N 1
ATOM 615 C CA . LEU A 1 78 ? 8.308 6.872 24.582 1.00 75.88 78 LEU A CA 1
ATOM 616 C C . LEU A 1 78 ? 8.007 7.851 23.433 1.00 75.88 78 LEU A C 1
ATOM 618 O O . LEU A 1 78 ? 8.016 9.069 23.659 1.00 75.88 78 LEU A O 1
ATOM 622 N N . PRO A 1 79 ? 7.692 7.354 22.218 1.00 77.88 79 PRO A N 1
ATOM 623 C CA . PRO A 1 79 ? 7.153 8.183 21.146 1.00 77.88 79 PRO A CA 1
ATOM 624 C C . PRO A 1 79 ? 5.840 8.832 21.590 1.00 77.88 79 PRO A C 1
ATOM 626 O O . PRO A 1 79 ? 4.928 8.155 22.064 1.00 77.88 79 PRO A O 1
ATOM 629 N N . LYS A 1 80 ? 5.751 10.156 21.453 1.00 85.12 80 LYS A N 1
ATOM 630 C CA . LYS A 1 80 ? 4.572 10.930 21.847 1.00 85.12 80 LYS A CA 1
ATOM 631 C C . LYS A 1 80 ? 4.458 12.216 21.044 1.00 85.12 80 LYS A C 1
ATOM 633 O O . LYS A 1 80 ? 5.473 12.827 20.701 1.00 85.12 80 LYS A O 1
ATOM 638 N N . VAL A 1 81 ? 3.228 12.648 20.801 1.00 86.25 81 VAL A N 1
ATOM 639 C CA . VAL A 1 81 ? 2.901 13.911 20.135 1.00 86.25 81 VAL A CA 1
ATOM 640 C C . VAL A 1 81 ? 2.171 14.802 21.128 1.00 86.25 81 VAL A C 1
ATOM 642 O O . VAL A 1 81 ? 1.263 14.361 21.827 1.00 86.25 81 VAL A O 1
ATOM 645 N N . LYS A 1 82 ? 2.589 16.064 21.228 1.00 87.12 82 LYS A N 1
ATOM 646 C CA . LYS A 1 82 ? 1.932 17.032 22.102 1.00 87.12 82 LYS A CA 1
ATOM 647 C C . LYS A 1 82 ? 0.885 17.817 21.327 1.00 87.12 82 LYS A C 1
ATOM 649 O O . LYS A 1 82 ? 1.235 18.513 20.378 1.00 87.12 82 LYS A O 1
ATOM 654 N N . HIS A 1 83 ? -0.353 17.745 21.799 1.00 88.19 83 HIS A N 1
ATOM 655 C CA . HIS A 1 83 ? -1.471 18.577 21.370 1.00 88.19 83 HIS A CA 1
ATOM 656 C C . HIS A 1 83 ? -1.754 19.653 22.424 1.00 88.19 83 HIS A C 1
ATOM 658 O O . HIS A 1 83 ? -1.108 19.695 23.475 1.00 88.19 83 HIS A O 1
ATOM 664 N N . GLU A 1 84 ? -2.684 20.558 22.125 1.00 83.06 84 GLU A N 1
ATOM 665 C CA . GLU A 1 84 ? -3.036 21.662 23.026 1.00 83.06 84 GLU A CA 1
ATOM 666 C C . GLU A 1 84 ? -3.580 21.148 24.372 1.00 83.06 84 GLU A C 1
ATOM 668 O O . GLU A 1 84 ? -3.142 21.610 25.426 1.00 83.06 84 GLU A O 1
ATOM 673 N N . GLU A 1 85 ? -4.445 20.129 24.338 1.00 85.62 85 GLU A N 1
ATOM 674 C CA . GLU A 1 85 ? -5.148 19.615 25.524 1.00 85.62 85 GLU A CA 1
ATOM 675 C C . GLU A 1 85 ? -4.567 18.299 26.081 1.00 85.62 85 GLU A C 1
ATOM 677 O O . GLU A 1 85 ? -4.707 18.002 27.270 1.00 85.62 85 GLU A O 1
ATOM 682 N N . PHE A 1 86 ? -3.861 17.515 25.259 1.00 92.94 86 PHE A N 1
ATOM 683 C CA . PHE A 1 86 ? -3.376 16.183 25.636 1.00 92.94 86 PHE A CA 1
ATOM 684 C C . PHE A 1 86 ? -2.027 15.808 25.009 1.00 92.94 86 PHE A C 1
ATOM 686 O O . PHE A 1 86 ? -1.559 16.409 24.042 1.00 92.94 86 PHE A O 1
ATOM 693 N N . LEU A 1 87 ? -1.395 14.771 25.563 1.00 92.44 87 LEU A N 1
ATOM 694 C CA . LEU A 1 87 ? -0.307 14.038 24.915 1.00 92.44 87 LEU A CA 1
ATOM 695 C C . LEU A 1 87 ? -0.882 12.798 24.247 1.00 92.44 87 LEU A C 1
ATOM 697 O O . LEU A 1 87 ? -1.493 11.966 24.909 1.00 92.44 87 LEU A O 1
ATOM 701 N N . GLU A 1 88 ? -0.657 12.655 22.955 1.00 94.44 88 GLU A N 1
ATOM 702 C CA . GLU A 1 88 ? -0.935 11.421 22.240 1.00 94.44 88 GLU A CA 1
ATOM 703 C C . GLU A 1 88 ? 0.266 10.485 22.352 1.00 94.44 88 GLU A C 1
ATOM 705 O O . GLU A 1 88 ? 1.406 10.882 22.100 1.00 94.44 88 GLU A O 1
ATOM 710 N N . VAL A 1 89 ? 0.003 9.244 22.743 1.00 92.81 89 VAL A N 1
ATOM 711 C CA . VAL A 1 89 ? 0.991 8.177 22.896 1.00 92.81 89 VAL A CA 1
ATOM 712 C C . VAL A 1 89 ? 0.488 6.953 22.159 1.00 92.81 89 VAL A C 1
ATOM 714 O O . VAL A 1 89 ? -0.707 6.668 22.167 1.00 92.81 89 VAL A O 1
ATOM 717 N N . ILE A 1 90 ? 1.406 6.221 21.546 1.00 87.56 90 ILE A N 1
ATOM 718 C CA . ILE A 1 90 ? 1.103 4.977 20.848 1.00 87.56 90 ILE A CA 1
ATOM 719 C C . ILE A 1 90 ? 1.817 3.857 21.584 1.00 87.56 90 ILE A C 1
ATOM 721 O O . ILE A 1 90 ? 3.010 3.967 21.883 1.00 87.56 90 ILE A O 1
ATOM 725 N N . ASP A 1 91 ? 1.069 2.822 21.949 1.00 86.50 91 ASP A N 1
ATOM 726 C CA . ASP A 1 91 ? 1.640 1.668 22.628 1.00 86.50 91 ASP A CA 1
ATOM 727 C C . ASP A 1 91 ? 2.495 0.817 21.664 1.00 86.50 91 ASP A C 1
ATOM 729 O O . ASP A 1 91 ? 2.475 1.028 20.448 1.00 86.50 91 ASP A O 1
ATOM 733 N N . PRO A 1 92 ? 3.268 -0.160 22.168 1.00 82.62 92 PRO A N 1
ATOM 734 C CA . PRO A 1 92 ? 4.108 -0.997 21.312 1.00 82.62 92 PRO A CA 1
ATOM 735 C C . PRO A 1 92 ? 3.344 -1.807 20.256 1.00 82.62 92 PRO A C 1
ATOM 737 O O . PRO A 1 92 ? 3.967 -2.276 19.305 1.00 82.62 92 PRO A O 1
ATOM 740 N N . ALA A 1 93 ? 2.035 -2.006 20.437 1.00 81.25 93 ALA A N 1
ATOM 741 C CA . ALA A 1 93 ? 1.188 -2.748 19.518 1.00 81.25 93 ALA A CA 1
ATOM 742 C C . ALA A 1 93 ? 0.512 -1.851 18.471 1.00 81.25 93 ALA A C 1
ATOM 744 O O . ALA A 1 93 ? -0.008 -2.403 17.510 1.00 81.25 93 ALA A O 1
ATOM 745 N N . GLY A 1 94 ? 0.544 -0.520 18.612 1.00 84.00 94 GLY A N 1
ATOM 746 C CA . GLY A 1 94 ? -0.017 0.454 17.667 1.00 84.00 94 GLY A CA 1
ATOM 747 C C . GLY A 1 94 ? -1.302 1.156 18.132 1.00 84.00 94 GLY A C 1
ATOM 748 O O . GLY A 1 94 ? -1.852 1.967 17.388 1.00 84.00 94 GLY A O 1
ATOM 749 N N . TYR A 1 95 ? -1.783 0.897 19.351 1.00 91.19 95 TYR A N 1
ATOM 750 C CA . TYR A 1 95 ? -2.998 1.514 19.892 1.00 91.19 95 TYR A CA 1
ATOM 751 C C . TYR A 1 95 ? -2.725 2.907 20.468 1.00 91.19 95 TYR A C 1
ATOM 753 O O . TYR A 1 95 ? -1.746 3.133 21.181 1.00 91.19 95 TYR A O 1
ATOM 761 N N . ARG A 1 96 ? -3.630 3.849 20.183 1.00 94.00 96 ARG A N 1
ATOM 762 C CA . ARG A 1 96 ? -3.536 5.247 20.618 1.00 94.00 96 ARG A CA 1
ATOM 763 C C . ARG A 1 96 ? -4.117 5.474 22.013 1.00 94.00 96 ARG A C 1
ATOM 765 O O . ARG A 1 96 ? -5.219 5.028 22.338 1.00 94.00 96 ARG A O 1
ATOM 772 N N . PHE A 1 97 ? -3.394 6.267 22.794 1.00 96.88 97 PHE A N 1
ATOM 773 C CA . PHE A 1 97 ? -3.786 6.768 24.103 1.00 96.88 97 PHE A CA 1
ATOM 774 C C . PHE A 1 97 ? -3.650 8.289 24.142 1.00 96.88 97 PHE A C 1
ATOM 776 O O . PHE A 1 97 ? -2.602 8.840 23.804 1.00 96.88 97 PHE A O 1
ATOM 783 N N . PHE A 1 98 ? -4.691 8.971 24.607 1.00 97.06 98 PHE A N 1
ATOM 784 C CA . PHE A 1 98 ? -4.725 10.421 24.757 1.00 97.06 98 PHE A CA 1
ATOM 785 C C . PHE A 1 98 ? -4.660 10.774 26.239 1.00 97.06 98 PHE A C 1
ATOM 787 O O . PHE A 1 98 ? -5.579 10.497 27.006 1.00 97.06 98 PHE A O 1
ATOM 794 N N . ILE A 1 99 ? -3.547 11.356 26.662 1.00 96.81 99 ILE A N 1
ATOM 795 C CA . ILE A 1 99 ? -3.241 11.615 28.065 1.00 96.81 99 ILE A CA 1
ATOM 796 C C . ILE A 1 99 ? -3.513 13.084 28.367 1.00 96.81 99 ILE A C 1
ATOM 798 O O . ILE A 1 99 ? -2.780 13.962 27.913 1.00 96.81 99 ILE A O 1
ATOM 802 N N . HIS A 1 100 ? -4.546 13.348 29.157 1.00 94.94 100 HIS A N 1
ATOM 803 C CA . HIS A 1 100 ? -5.010 14.691 29.501 1.00 94.94 100 HIS A CA 1
ATOM 804 C C . HIS A 1 100 ? -4.366 15.169 30.801 1.00 94.94 100 HIS A C 1
ATOM 806 O O . HIS A 1 100 ? -4.261 14.422 31.785 1.00 94.94 100 HIS A O 1
ATOM 812 N N . ASN A 1 101 ? -3.924 16.429 30.818 1.00 93.00 101 ASN A N 1
ATOM 813 C CA . ASN A 1 101 ? -3.289 17.036 31.989 1.00 93.00 101 ASN A CA 1
ATOM 814 C C . ASN A 1 101 ? -4.324 17.573 32.989 1.00 93.00 101 ASN A C 1
ATOM 816 O O . ASN A 1 101 ? -4.384 18.769 33.273 1.00 93.00 101 ASN A O 1
ATOM 820 N N . GLU A 1 102 ? -5.128 16.678 33.548 1.00 87.94 102 GLU A N 1
ATOM 821 C CA . GLU A 1 102 ? -6.175 17.029 34.507 1.00 87.94 102 GLU A CA 1
ATOM 822 C C . GLU A 1 102 ? -5.869 16.479 35.900 1.00 87.94 102 GLU A C 1
ATOM 824 O O . GLU A 1 102 ? -5.241 15.428 36.061 1.00 87.94 102 GLU A O 1
ATOM 829 N N . LYS A 1 103 ? -6.285 17.186 36.955 1.00 77.06 103 LYS A N 1
ATOM 830 C CA . LYS A 1 103 ? -6.132 16.662 38.318 1.00 77.06 103 LYS A CA 1
ATOM 831 C C . LYS A 1 103 ? -7.005 15.419 38.467 1.00 77.06 103 LYS A C 1
ATOM 833 O O . LYS A 1 103 ? -8.225 15.518 38.416 1.00 77.06 103 LYS A O 1
ATOM 838 N N . ALA A 1 104 ? -6.367 14.274 38.694 1.00 65.12 104 ALA A N 1
ATOM 839 C CA . ALA A 1 104 ? -7.078 13.047 39.007 1.00 65.12 104 ALA A CA 1
ATOM 840 C C . ALA A 1 104 ? -7.855 13.241 40.319 1.00 65.12 104 ALA A C 1
ATOM 842 O O . ALA A 1 104 ? -7.277 13.631 41.338 1.00 65.12 104 ALA A O 1
ATOM 843 N N . GLY A 1 105 ? -9.168 13.016 40.276 1.00 67.75 105 GLY A N 1
ATOM 844 C CA . GLY A 1 105 ? -9.976 12.820 41.478 1.00 67.75 105 GLY A CA 1
ATOM 845 C C . GLY A 1 105 ? -9.799 11.402 42.035 1.00 67.75 105 GLY A C 1
ATOM 846 O O . GLY A 1 105 ? -8.867 10.693 41.672 1.00 67.75 105 GLY A O 1
ATOM 847 N N . LEU A 1 106 ? -10.740 10.956 42.872 1.00 70.38 106 LEU A N 1
ATOM 848 C CA . LEU A 1 106 ? -10.849 9.554 43.322 1.00 70.38 106 LEU A CA 1
ATOM 849 C C . LEU A 1 106 ? -11.440 8.611 42.251 1.00 70.38 106 LEU A C 1
ATOM 851 O O . LEU A 1 106 ? -11.785 7.478 42.559 1.00 70.38 106 LEU A O 1
ATOM 855 N N . GLN A 1 107 ? -11.635 9.095 41.026 1.00 79.88 107 GLN A N 1
ATOM 856 C CA . GLN A 1 107 ? -12.281 8.352 39.945 1.00 79.88 107 GLN A CA 1
ATOM 857 C C . GLN A 1 107 ? -11.231 7.666 39.065 1.00 79.88 107 GLN A C 1
ATOM 859 O O . GLN A 1 107 ? -10.086 8.118 39.006 1.00 79.88 107 GLN A O 1
ATOM 864 N N . ASP A 1 108 ? -11.643 6.613 38.360 1.00 92.69 108 ASP A N 1
ATOM 865 C CA . ASP A 1 108 ? -10.811 5.908 37.386 1.00 92.69 108 ASP A CA 1
ATOM 866 C C . ASP A 1 108 ? -10.165 6.890 36.382 1.00 92.69 108 ASP A C 1
A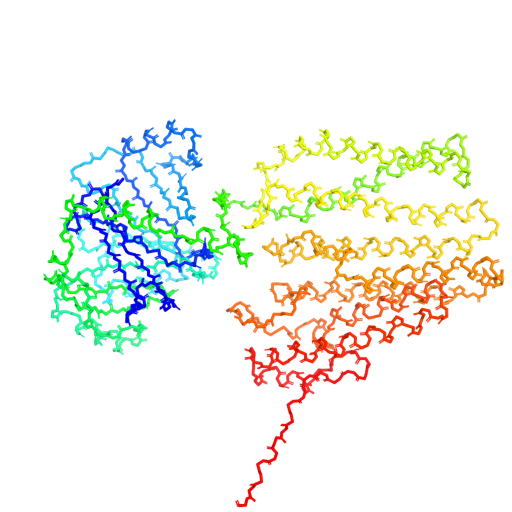TOM 868 O O . ASP A 1 108 ? -10.881 7.697 35.769 1.00 92.69 108 ASP A O 1
ATOM 872 N N . PRO A 1 109 ? -8.827 6.853 36.207 1.00 94.25 109 PRO A N 1
ATOM 873 C CA . PRO A 1 109 ? -8.140 7.646 35.198 1.00 94.25 109 PRO A CA 1
ATOM 874 C C . PRO A 1 109 ? -8.596 7.376 33.763 1.00 94.25 109 PRO A C 1
ATOM 876 O O . PRO A 1 109 ? -8.460 8.278 32.937 1.00 94.25 109 PRO A O 1
ATOM 879 N N . VAL A 1 110 ? -9.092 6.178 33.434 1.00 96.00 110 VAL A N 1
ATOM 880 C CA . VAL A 1 110 ? -9.610 5.881 32.089 1.00 96.00 110 VAL A CA 1
ATOM 881 C C . VAL A 1 110 ? -11.018 6.459 31.955 1.00 96.00 110 VAL A C 1
ATOM 883 O O . VAL A 1 110 ? -11.961 6.008 32.599 1.00 96.00 110 VAL A O 1
ATOM 886 N N . ARG A 1 111 ? -11.166 7.500 31.129 1.00 94.50 111 ARG A N 1
ATOM 887 C CA . ARG A 1 111 ? -12.409 8.291 31.062 1.00 94.50 111 ARG A CA 1
ATOM 888 C C . ARG A 1 111 ? -13.225 8.071 29.812 1.00 94.50 111 ARG A C 1
ATOM 890 O O . ARG A 1 111 ? -14.436 8.269 29.864 1.00 94.50 111 ARG A O 1
ATOM 897 N N . LYS A 1 112 ? -12.583 7.726 28.701 1.00 96.06 112 LYS A N 1
ATOM 898 C CA . LYS A 1 112 ? -13.257 7.674 27.407 1.00 96.06 112 LYS A CA 1
ATOM 899 C C . LYS A 1 112 ? -12.630 6.627 26.503 1.00 96.06 112 LYS A C 1
ATOM 901 O O . LYS A 1 112 ? -11.409 6.612 26.348 1.00 96.06 112 LYS A O 1
ATOM 906 N N . LEU A 1 113 ? -13.469 5.810 25.886 1.00 98.12 113 LEU A N 1
ATOM 907 C CA . LEU A 1 113 ? -13.151 5.014 24.709 1.00 98.12 113 LEU A CA 1
ATOM 908 C C . LEU A 1 113 ? -13.700 5.754 23.490 1.00 98.12 113 LEU A C 1
ATOM 910 O O . LEU A 1 113 ? -14.883 6.087 23.469 1.00 98.12 113 LEU A O 1
ATOM 914 N N . GLU A 1 114 ? -12.862 6.010 22.492 1.00 98.31 114 GLU A N 1
ATOM 915 C CA . GLU A 1 114 ? -13.271 6.664 21.252 1.00 98.31 114 GLU A CA 1
ATOM 916 C C . GLU A 1 114 ? -13.194 5.686 20.072 1.00 98.31 114 GLU A C 1
ATOM 918 O O . GLU A 1 114 ? -12.146 5.080 19.821 1.00 98.31 114 GLU A O 1
ATOM 923 N N . LEU A 1 115 ? -14.308 5.541 19.351 1.00 98.38 115 LEU A N 1
ATOM 924 C CA . LEU A 1 115 ? -14.451 4.702 18.159 1.00 98.38 115 LEU A CA 1
ATOM 925 C C . LEU A 1 115 ? -14.948 5.540 16.975 1.00 98.38 115 LEU A C 1
ATOM 927 O O . LEU A 1 115 ? -15.662 6.531 17.137 1.00 98.38 115 LEU A O 1
ATOM 931 N N . ALA A 1 116 ? -14.576 5.140 15.766 1.00 97.31 116 ALA A N 1
ATOM 932 C CA . ALA A 1 116 ? -15.058 5.757 14.541 1.00 97.31 116 ALA A CA 1
ATOM 933 C C . ALA A 1 116 ? -16.498 5.321 14.239 1.00 97.31 116 ALA A C 1
ATOM 935 O O . ALA A 1 116 ? -16.857 4.173 14.485 1.00 97.31 116 ALA A O 1
ATOM 936 N N . SER A 1 117 ? -17.306 6.197 13.645 1.00 97.38 117 SER A N 1
ATOM 937 C CA . SER A 1 117 ? -18.634 5.847 13.129 1.00 97.38 117 SER A CA 1
ATOM 938 C C . SER A 1 117 ? -18.853 6.386 11.718 1.00 97.38 117 SER A C 1
ATOM 940 O O . SER A 1 117 ? -18.360 7.463 11.386 1.00 97.38 117 SER A O 1
ATOM 942 N N . SER A 1 118 ? -19.556 5.642 10.861 1.00 95.25 118 SER A N 1
ATOM 943 C CA . SER A 1 118 ? -19.898 6.108 9.508 1.00 95.25 118 SER A CA 1
ATOM 944 C C . SER A 1 118 ? -21.184 6.938 9.470 1.00 95.25 118 SER A C 1
ATOM 946 O O . SER A 1 118 ? -21.378 7.717 8.536 1.00 95.25 118 SER A O 1
ATOM 948 N N . ASP A 1 119 ? -22.038 6.811 10.490 1.00 96.00 119 ASP A N 1
ATOM 949 C CA . ASP A 1 119 ? -23.293 7.548 10.627 1.00 96.00 119 ASP A CA 1
ATOM 950 C C . ASP A 1 119 ? -23.638 7.747 12.112 1.00 96.00 119 ASP A C 1
ATOM 952 O O . ASP A 1 119 ? -24.166 6.860 12.788 1.00 96.00 119 ASP A O 1
ATOM 956 N N . ILE A 1 120 ? -23.388 8.961 12.611 1.00 97.62 120 ILE A N 1
ATOM 957 C CA . ILE A 1 120 ? -23.641 9.329 14.010 1.00 97.62 120 ILE A CA 1
ATOM 958 C C . ILE A 1 120 ? -25.112 9.156 14.398 1.00 97.62 120 ILE A C 1
ATOM 960 O O . ILE A 1 120 ? -25.401 8.729 15.515 1.00 97.62 120 ILE A O 1
ATOM 964 N N . ARG A 1 121 ? -26.063 9.437 13.499 1.00 96.06 121 ARG A N 1
ATOM 965 C CA . ARG A 1 121 ? -27.495 9.323 13.824 1.00 96.06 121 ARG A CA 1
ATOM 966 C C . ARG A 1 121 ? -27.887 7.864 13.993 1.00 96.06 121 ARG A C 1
ATOM 968 O O . ARG A 1 121 ? -28.567 7.522 14.962 1.00 96.06 121 ARG A O 1
ATOM 975 N N . ARG A 1 122 ? -27.418 7.006 13.085 1.00 96.94 122 ARG A N 1
ATOM 976 C CA . ARG A 1 122 ? -27.650 5.561 13.167 1.00 96.94 122 ARG A CA 1
ATOM 977 C C . ARG A 1 122 ? -27.023 4.962 14.424 1.00 96.94 122 ARG A C 1
ATOM 979 O O . ARG A 1 122 ? -27.657 4.132 15.081 1.00 96.94 122 ARG A O 1
ATOM 986 N N . SER A 1 123 ? -25.830 5.415 14.792 1.00 97.75 123 SER A N 1
ATOM 987 C CA . SER A 1 123 ? -25.161 4.934 15.996 1.00 97.75 123 SER A CA 1
ATOM 988 C C . SER A 1 123 ? -25.794 5.452 17.287 1.00 97.75 123 SER A C 1
ATOM 990 O O . SER A 1 123 ? -25.876 4.694 18.250 1.00 97.75 123 SER A O 1
ATOM 992 N N . ILE A 1 124 ? -26.340 6.675 17.317 1.00 98.19 124 ILE A N 1
ATOM 993 C CA . ILE A 1 124 ? -27.168 7.145 18.446 1.00 98.19 124 ILE A CA 1
ATOM 994 C C . ILE A 1 124 ? -28.384 6.239 18.644 1.00 98.19 124 ILE A C 1
ATOM 996 O O . ILE A 1 124 ? -28.673 5.846 19.777 1.00 98.19 124 ILE A O 1
ATOM 1000 N N . ASP A 1 125 ? -29.084 5.887 17.563 1.00 97.12 125 ASP A N 1
ATOM 1001 C CA . ASP A 1 125 ? -30.242 4.997 17.645 1.00 97.12 125 ASP A CA 1
ATOM 1002 C C . ASP A 1 125 ? -29.856 3.628 18.216 1.00 97.12 125 ASP A C 1
ATOM 1004 O O . ASP A 1 125 ? -30.519 3.141 19.131 1.00 97.12 125 ASP A O 1
ATOM 1008 N N . TYR A 1 126 ? -28.754 3.047 17.743 1.00 98.38 126 TYR A N 1
ATOM 1009 C CA . TYR A 1 126 ? -28.261 1.763 18.237 1.00 98.38 126 TYR A CA 1
ATOM 1010 C C . TYR A 1 126 ? -27.829 1.836 19.714 1.00 98.38 126 TYR A C 1
ATOM 1012 O O . TYR A 1 126 ? -28.397 1.171 20.585 1.00 98.38 126 TYR A O 1
ATOM 1020 N N . TRP A 1 127 ? -26.862 2.696 20.032 1.00 98.31 127 TRP A N 1
ATOM 1021 C CA . TRP A 1 127 ? -26.233 2.733 21.353 1.00 98.31 127 TRP A CA 1
ATOM 1022 C C . TRP A 1 127 ? -27.152 3.281 22.447 1.00 98.31 127 TRP A C 1
ATOM 1024 O O . TRP A 1 127 ? -27.104 2.806 23.584 1.00 98.31 127 TRP A O 1
ATOM 1034 N N . SER A 1 128 ? -28.026 4.240 22.125 1.00 96.50 128 SER A N 1
ATOM 1035 C CA . SER A 1 128 ? -28.940 4.804 23.118 1.00 96.50 128 SER A CA 1
ATOM 1036 C C . SER A 1 128 ? -30.248 4.030 23.236 1.00 96.50 128 SER A C 1
ATOM 1038 O O . SER A 1 128 ? -30.641 3.679 24.348 1.00 96.50 128 SER A O 1
ATOM 1040 N N . LYS A 1 129 ? -30.930 3.732 22.121 1.00 92.69 129 LYS A N 1
ATOM 1041 C CA . LYS A 1 129 ? -32.272 3.124 22.185 1.00 92.69 129 LYS A CA 1
ATOM 1042 C C . LYS A 1 129 ? -32.228 1.612 22.375 1.00 92.69 129 LYS A C 1
ATOM 1044 O O . LYS A 1 129 ? -33.110 1.083 23.044 1.00 92.69 129 LYS A O 1
ATOM 1049 N N . MET A 1 130 ? -31.239 0.929 21.795 1.00 94.88 130 MET A N 1
ATOM 1050 C CA . MET A 1 130 ? -31.169 -0.539 21.815 1.00 94.88 130 MET A CA 1
ATOM 1051 C C . MET A 1 130 ? -30.256 -1.046 22.930 1.00 94.88 130 MET A C 1
ATOM 1053 O O . MET A 1 130 ? -30.653 -1.927 23.687 1.00 94.88 130 MET A O 1
ATOM 1057 N N . CYS A 1 131 ? -29.067 -0.455 23.082 1.00 96.56 131 CYS A N 1
ATOM 1058 C CA . CYS A 1 131 ? -28.143 -0.810 24.166 1.00 96.56 131 CYS A CA 1
ATOM 1059 C C . CYS A 1 131 ? -28.448 -0.082 25.490 1.00 96.56 131 CYS A C 1
ATOM 1061 O O . CYS A 1 131 ? -27.968 -0.499 26.538 1.00 96.56 131 CYS A O 1
ATOM 1063 N N . GLY A 1 132 ? -29.258 0.982 25.479 1.00 96.12 132 GLY A N 1
ATOM 1064 C CA . GLY A 1 132 ? -29.703 1.666 26.698 1.00 96.12 132 GLY A CA 1
ATOM 1065 C C . GLY A 1 132 ? -28.699 2.657 27.294 1.00 96.12 132 GLY A C 1
ATOM 1066 O O . GLY A 1 132 ? -28.854 3.052 28.452 1.00 96.12 132 GLY A O 1
ATOM 1067 N N . MET A 1 133 ? -27.672 3.078 26.547 1.00 97.81 133 MET A N 1
ATOM 1068 C CA . MET A 1 133 ? -26.767 4.125 27.027 1.00 97.81 133 MET A CA 1
ATOM 1069 C C . MET A 1 133 ? -27.455 5.497 27.027 1.00 97.81 133 MET A C 1
ATOM 1071 O O . MET A 1 133 ? -28.207 5.860 26.116 1.00 97.81 133 MET A O 1
ATOM 1075 N N . LYS A 1 134 ? -27.148 6.322 28.029 1.00 98.00 134 LYS A N 1
ATOM 1076 C CA . LYS A 1 134 ? -27.577 7.720 28.059 1.00 98.00 134 LYS A CA 1
ATOM 1077 C C . LYS A 1 134 ? -26.686 8.543 27.130 1.00 98.00 134 LYS A C 1
ATOM 1079 O O . LYS A 1 134 ? -25.481 8.634 27.360 1.00 98.00 134 LYS A O 1
ATOM 1084 N N . LEU A 1 135 ? -27.291 9.184 26.132 1.00 97.75 135 LEU A N 1
ATOM 1085 C CA . LEU A 1 135 ? -26.639 10.216 25.327 1.00 97.75 135 LEU A CA 1
ATOM 1086 C C . LEU A 1 135 ? -26.394 11.461 26.196 1.00 97.75 135 LEU A C 1
ATOM 1088 O O . LEU A 1 135 ? -27.331 11.996 26.796 1.00 97.75 135 LEU A O 1
ATOM 1092 N N . LEU A 1 136 ? -25.138 11.890 26.293 1.00 96.94 136 LEU A N 1
ATOM 1093 C CA . LEU A 1 136 ? -24.722 13.082 27.035 1.00 96.94 136 LEU A CA 1
ATOM 1094 C C . LEU A 1 136 ? -24.635 14.298 26.118 1.00 96.94 136 LEU A C 1
ATOM 1096 O O . LEU A 1 136 ? -25.206 15.342 26.423 1.00 96.94 136 LEU A O 1
ATOM 1100 N N . GLU A 1 137 ? -23.937 14.136 24.998 1.00 95.44 137 GLU A N 1
ATOM 1101 C CA . GLU A 1 137 ? -23.658 15.187 24.023 1.00 95.44 137 GLU A CA 1
ATOM 1102 C C . GLU A 1 137 ? -23.719 14.590 22.615 1.00 95.44 137 GLU A C 1
ATOM 1104 O O . GLU A 1 137 ? -23.386 13.421 22.413 1.00 95.44 137 GLU A O 1
ATOM 1109 N N . SER A 1 138 ? -24.156 15.382 21.638 1.00 96.44 138 SER A N 1
ATOM 1110 C CA . SER A 1 138 ? -24.141 14.997 20.227 1.00 96.44 138 SER A CA 1
ATOM 1111 C C . SER A 1 138 ? -23.983 16.215 19.330 1.00 96.44 138 SER A C 1
ATOM 1113 O O . SER A 1 138 ? -24.585 17.260 19.588 1.00 96.44 138 SER A O 1
ATOM 1115 N N . SER A 1 139 ? -23.258 16.036 18.238 1.00 95.38 139 SER A N 1
ATOM 1116 C CA . SER A 1 139 ? -23.144 16.962 17.115 1.00 95.38 139 SER A CA 1
ATOM 1117 C C . SER A 1 139 ? -23.298 16.194 15.796 1.00 95.38 139 SER A C 1
ATOM 1119 O O . SER A 1 139 ? -23.581 14.995 15.802 1.00 95.38 139 SER A O 1
ATOM 1121 N N . ASP A 1 140 ? -23.118 16.869 14.660 1.00 90.75 140 ASP A N 1
ATOM 1122 C CA . ASP A 1 140 ? -23.081 16.187 13.360 1.00 90.75 140 ASP A CA 1
ATOM 1123 C C . ASP A 1 140 ? -21.846 15.272 13.222 1.00 90.75 140 ASP A C 1
ATOM 1125 O O . ASP A 1 140 ? -21.899 14.285 12.491 1.00 90.75 140 ASP A O 1
ATOM 1129 N N . ASP A 1 141 ? -20.771 15.554 13.970 1.00 94.00 141 ASP A N 1
ATOM 1130 C CA . ASP A 1 141 ? -19.488 14.852 13.868 1.00 94.00 141 ASP A CA 1
ATOM 1131 C C . ASP A 1 141 ? -19.203 13.902 15.041 1.00 94.00 141 ASP A C 1
ATOM 1133 O O . ASP A 1 141 ? -18.250 13.130 14.977 1.00 94.00 141 ASP A O 1
ATOM 1137 N N . ASN A 1 142 ? -19.965 13.947 16.137 1.00 96.81 142 ASN A N 1
ATOM 1138 C CA . ASN A 1 142 ? -19.714 13.087 17.296 1.00 96.81 142 ASN A CA 1
ATOM 1139 C C . ASN A 1 142 ? -20.953 12.818 18.162 1.00 96.81 142 ASN A C 1
ATOM 1141 O O . ASN A 1 142 ? -21.927 13.568 18.141 1.00 96.81 142 ASN A O 1
ATOM 1145 N N . ALA A 1 143 ? -20.894 11.752 18.958 1.00 97.94 143 ALA A N 1
ATOM 1146 C CA . ALA A 1 143 ? -21.855 11.455 20.015 1.00 97.94 143 ALA A CA 1
ATOM 1147 C C . ALA A 1 143 ? -21.159 10.822 21.226 1.00 97.94 143 ALA A C 1
ATOM 1149 O O . ALA A 1 143 ? -20.318 9.938 21.071 1.00 97.94 143 ALA A O 1
ATOM 1150 N N . LEU A 1 144 ? -21.521 11.268 22.429 1.00 98.38 144 LEU A N 1
ATOM 1151 C CA . LEU A 1 144 ? -20.931 10.835 23.693 1.00 98.38 144 LEU A CA 1
ATOM 1152 C C . LEU A 1 144 ? -21.978 10.148 24.570 1.00 98.38 144 LEU A C 1
ATOM 1154 O O . LEU A 1 144 ? -23.042 10.708 24.843 1.00 98.38 144 LEU A O 1
ATOM 1158 N N . PHE A 1 145 ? -21.653 8.959 25.067 1.00 98.25 145 PHE A N 1
ATOM 1159 C CA . PHE A 1 145 ? -22.566 8.095 25.806 1.00 98.25 145 PHE A CA 1
ATOM 1160 C C . PHE A 1 145 ? -22.001 7.676 27.164 1.00 98.25 145 PHE A C 1
ATOM 1162 O O . PHE A 1 145 ? -20.790 7.541 27.351 1.00 98.25 145 PHE A O 1
ATOM 1169 N N . THR A 1 146 ? -22.893 7.390 28.111 1.00 97.56 146 THR A N 1
ATOM 1170 C CA . THR A 1 146 ? -22.544 6.757 29.389 1.00 97.56 146 THR A CA 1
ATOM 1171 C C . THR A 1 146 ? -23.684 5.882 29.909 1.00 97.56 146 THR A C 1
ATOM 1173 O O . THR A 1 146 ? -24.852 6.179 29.660 1.00 97.56 146 THR A O 1
ATOM 1176 N N . TYR A 1 147 ? -23.376 4.834 30.674 1.00 96.00 147 TYR A N 1
ATOM 1177 C CA . TYR A 1 147 ? -24.391 4.138 31.478 1.00 96.00 147 TYR A CA 1
ATOM 1178 C C . TYR A 1 147 ? -24.598 4.798 32.843 1.00 96.00 147 TYR A C 1
ATOM 1180 O O . TYR A 1 147 ? -25.721 4.848 33.347 1.00 96.00 147 TYR A O 1
ATOM 1188 N N . LYS A 1 148 ? -23.530 5.330 33.447 1.00 92.69 148 LYS A N 1
ATOM 1189 C CA . LYS A 1 148 ? -23.571 5.936 34.777 1.00 92.69 148 LYS A CA 1
ATOM 1190 C C . LYS A 1 148 ? -22.509 7.019 34.916 1.00 92.69 148 LYS A C 1
ATOM 1192 O O . L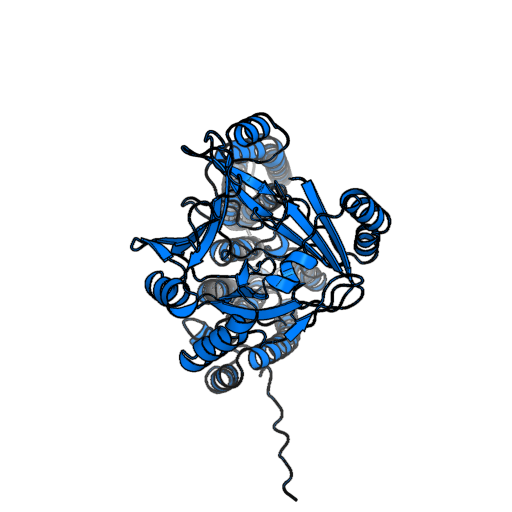YS A 1 148 ? -21.380 6.871 34.459 1.00 92.69 148 LYS A O 1
ATOM 1197 N N . GLU A 1 149 ? -22.863 8.091 35.618 1.00 88.69 149 GLU A N 1
ATOM 1198 C CA . GLU A 1 149 ? -21.927 9.161 35.954 1.00 88.69 149 GLU A CA 1
ATOM 1199 C C . GLU A 1 149 ? -20.663 8.610 36.636 1.00 88.69 149 GLU A C 1
ATOM 1201 O O . GLU A 1 149 ? -20.736 7.777 37.542 1.00 88.69 149 GLU A O 1
ATOM 1206 N N . GLY A 1 150 ? -19.502 9.076 36.175 1.00 86.75 150 GLY A N 1
ATOM 1207 C CA . GLY A 1 150 ? -18.194 8.661 36.678 1.00 86.75 150 GLY A CA 1
ATOM 1208 C C . GLY A 1 150 ? -17.606 7.403 36.029 1.00 86.75 150 GLY A C 1
ATOM 1209 O O . GLY A 1 150 ? -16.419 7.166 36.233 1.00 86.75 150 GLY A O 1
ATOM 1210 N N . GLN A 1 151 ? -18.371 6.636 35.242 1.00 92.38 151 GLN A N 1
ATOM 1211 C CA . GLN A 1 151 ? -17.830 5.527 34.442 1.00 92.38 151 GLN A CA 1
ATOM 1212 C C . GLN A 1 151 ? -17.144 6.026 33.164 1.00 92.38 151 GLN A C 1
ATOM 1214 O O . GLN A 1 151 ? -17.419 7.133 32.692 1.00 92.38 151 GLN A O 1
ATOM 1219 N N . CYS A 1 152 ? -16.291 5.177 32.584 1.00 95.81 152 CYS A N 1
ATOM 1220 C CA . CYS A 1 152 ? -15.731 5.393 31.253 1.00 95.81 152 CYS A CA 1
ATOM 1221 C C . CYS A 1 152 ? -16.858 5.611 30.228 1.00 95.81 152 CYS A C 1
ATOM 1223 O O . CYS A 1 152 ? -17.843 4.869 30.183 1.00 95.81 152 CYS A O 1
ATOM 1225 N N . GLN A 1 153 ? -16.727 6.673 29.443 1.00 97.81 153 GLN A N 1
ATOM 1226 C CA . GLN A 1 153 ? -17.681 7.086 28.424 1.00 97.81 153 GLN A CA 1
ATOM 1227 C C . GLN A 1 153 ? -17.321 6.463 27.075 1.00 97.81 153 GLN A C 1
ATOM 1229 O O . GLN A 1 153 ? -16.152 6.201 26.794 1.00 97.81 153 GLN A O 1
ATOM 1234 N N . LEU A 1 154 ? -18.318 6.271 26.216 1.00 98.56 154 LEU A N 1
ATOM 1235 C CA . LEU A 1 154 ? -18.103 5.895 24.820 1.00 98.56 154 LEU A CA 1
ATOM 1236 C C . LEU A 1 154 ? -18.308 7.130 23.949 1.00 98.56 154 LEU A C 1
ATOM 1238 O O . LEU A 1 154 ? -19.391 7.712 23.972 1.00 98.56 154 LEU A O 1
ATOM 1242 N N . GLN A 1 155 ? -17.295 7.519 23.184 1.00 98.50 155 GLN A N 1
ATOM 1243 C CA . GLN A 1 155 ? -17.425 8.527 22.142 1.00 98.50 155 GLN A CA 1
ATOM 1244 C C . GLN A 1 155 ? -17.388 7.863 20.773 1.00 98.50 155 GLN A C 1
ATOM 1246 O O . GLN A 1 155 ? -16.489 7.079 20.475 1.00 98.50 155 GLN A O 1
ATOM 1251 N N . LEU A 1 156 ? -18.353 8.221 19.936 1.00 98.50 156 LEU A N 1
ATOM 1252 C CA . LEU A 1 156 ? -18.357 7.899 18.520 1.00 98.50 156 LEU A CA 1
ATOM 1253 C C . LEU A 1 156 ? -18.047 9.164 17.737 1.00 98.50 156 LEU A C 1
ATOM 1255 O O . LEU A 1 156 ? -18.700 10.184 17.955 1.00 98.50 156 LEU A O 1
ATOM 1259 N N . THR A 1 157 ? -17.073 9.092 16.838 1.00 97.75 157 THR A N 1
ATOM 1260 C CA . THR A 1 157 ? -16.633 10.225 16.015 1.00 97.75 157 THR A CA 1
ATOM 1261 C C . THR A 1 157 ? -16.808 9.884 14.540 1.00 97.75 157 THR A C 1
ATOM 1263 O O . THR A 1 157 ? -16.393 8.815 14.090 1.00 97.75 157 THR A O 1
ATOM 1266 N N . LEU A 1 158 ? -17.423 10.788 13.778 1.00 95.88 158 LEU A N 1
ATOM 1267 C CA . LEU A 1 158 ? -17.727 10.599 12.368 1.00 95.88 158 LEU A CA 1
ATOM 1268 C C . LEU A 1 158 ? -16.431 10.428 11.573 1.00 95.88 158 LEU A C 1
ATOM 1270 O O . LEU A 1 158 ? -15.557 11.298 11.551 1.00 95.88 158 LEU A O 1
ATOM 1274 N N . SER A 1 159 ? -16.315 9.300 10.884 1.00 89.50 159 SER A N 1
ATOM 1275 C CA . SER A 1 159 ? -15.181 9.022 10.020 1.00 89.50 159 SER A CA 1
ATOM 1276 C C . SER A 1 159 ? -15.377 9.661 8.650 1.00 89.50 159 SER A C 1
ATOM 1278 O O . SER A 1 159 ? -16.386 9.459 7.978 1.00 89.50 159 SER A O 1
ATOM 1280 N N . LYS A 1 160 ? -14.348 10.368 8.172 1.00 82.06 160 LYS A N 1
ATOM 1281 C CA . LYS A 1 160 ? -14.289 10.887 6.791 1.00 82.06 160 LYS A CA 1
ATOM 1282 C C . LYS A 1 160 ? -14.052 9.788 5.750 1.00 82.06 160 LYS A C 1
ATOM 1284 O O . LYS A 1 160 ? -14.172 10.029 4.548 1.00 82.06 160 LYS A O 1
ATOM 1289 N N . HIS A 1 161 ? -13.675 8.597 6.202 1.00 80.44 161 HIS A N 1
ATOM 1290 C CA . HIS A 1 161 ? -13.356 7.447 5.368 1.00 80.44 161 HIS A CA 1
ATOM 1291 C C . HIS A 1 161 ? -14.231 6.253 5.760 1.00 80.44 161 HIS A C 1
ATOM 1293 O O . HIS A 1 161 ? -14.654 6.170 6.914 1.00 80.44 161 HIS A O 1
ATOM 1299 N N . PRO A 1 162 ? -14.476 5.297 4.847 1.00 82.12 162 PRO A N 1
ATOM 1300 C CA . PRO A 1 162 ? -15.079 4.026 5.227 1.00 82.12 162 PRO A CA 1
ATOM 1301 C C . PRO A 1 162 ? -14.330 3.403 6.408 1.00 82.12 162 PRO A C 1
ATOM 1303 O O . PRO A 1 162 ? -13.098 3.483 6.473 1.00 82.12 162 PRO A O 1
ATOM 1306 N N . ILE A 1 163 ? -15.080 2.823 7.340 1.00 85.31 163 ILE A N 1
ATOM 1307 C CA . ILE A 1 163 ? -14.501 2.163 8.506 1.00 85.31 163 ILE A CA 1
ATOM 1308 C C . ILE A 1 163 ? -13.897 0.831 8.066 1.00 85.31 163 ILE A C 1
ATOM 1310 O O . ILE A 1 163 ? -14.576 -0.033 7.511 1.00 85.31 163 ILE A O 1
ATOM 1314 N N . ASP A 1 164 ? -12.602 0.702 8.309 1.00 84.12 164 ASP A N 1
ATOM 1315 C CA . ASP A 1 164 ? -11.800 -0.501 8.190 1.00 84.12 164 ASP A CA 1
ATOM 1316 C C . ASP A 1 164 ? -11.421 -0.933 9.604 1.00 84.12 164 ASP A C 1
ATOM 1318 O O . ASP A 1 164 ? -10.823 -0.167 10.355 1.00 84.12 164 ASP A O 1
ATOM 1322 N N . ARG A 1 165 ? -11.778 -2.160 9.971 1.00 86.81 165 ARG A N 1
ATOM 1323 C CA . ARG A 1 165 ? -11.480 -2.726 11.290 1.00 86.81 165 ARG A CA 1
ATOM 1324 C C . ARG A 1 165 ? -10.108 -3.412 11.337 1.00 86.81 165 ARG A C 1
ATOM 1326 O O . ARG A 1 165 ? -9.593 -3.720 12.406 1.00 86.81 165 ARG A O 1
ATOM 1333 N N . GLY A 1 166 ? -9.482 -3.655 10.184 1.00 86.69 166 GLY A N 1
ATOM 1334 C CA . GLY A 1 166 ? -8.228 -4.398 10.107 1.00 86.69 166 GLY A CA 1
ATOM 1335 C C . GLY A 1 166 ? -8.321 -5.781 10.768 1.00 86.69 166 GLY A C 1
ATOM 1336 O O . GLY A 1 166 ? -9.345 -6.461 10.709 1.00 86.69 166 GLY A O 1
ATOM 1337 N N . GLN A 1 167 ? -7.225 -6.207 11.390 1.00 84.38 167 GLN A N 1
ATOM 1338 C CA . GLN A 1 167 ? -7.106 -7.424 12.207 1.00 84.38 167 GLN A CA 1
ATOM 1339 C C . GLN A 1 167 ? -6.868 -7.118 13.691 1.00 84.38 167 GLN A C 1
ATOM 1341 O O . GLN A 1 167 ? -7.012 -8.013 14.518 1.00 84.38 167 GLN A O 1
ATOM 1346 N N . ALA A 1 168 ? -6.468 -5.884 14.015 1.00 87.88 168 ALA A N 1
ATOM 1347 C CA . ALA A 1 168 ? -6.226 -5.405 15.375 1.00 87.88 168 ALA A CA 1
ATOM 1348 C C . ALA A 1 168 ? -7.491 -4.829 16.033 1.00 87.88 168 ALA A C 1
ATOM 1350 O O . ALA A 1 168 ? -7.405 -4.143 17.048 1.00 87.88 168 ALA A O 1
ATOM 1351 N N . TYR A 1 169 ? -8.668 -5.055 15.445 1.00 91.25 169 TYR A N 1
ATOM 1352 C CA . TYR A 1 169 ? -9.907 -4.589 16.044 1.00 91.25 169 TYR A CA 1
ATOM 1353 C C . TYR A 1 169 ? -10.107 -5.196 17.428 1.00 91.25 169 TYR A C 1
ATOM 1355 O O . TYR A 1 169 ? -9.845 -6.375 17.675 1.00 91.25 169 TYR A O 1
ATOM 1363 N N . GLY A 1 170 ? -10.613 -4.368 18.333 1.00 93.06 170 GLY A N 1
ATOM 1364 C CA . GLY A 1 170 ? -10.962 -4.789 19.677 1.00 93.06 170 GLY A CA 1
ATOM 1365 C C . GLY A 1 170 ? -12.419 -5.220 19.809 1.00 93.06 170 GLY A C 1
ATOM 1366 O O . GLY A 1 170 ? -13.202 -5.259 18.852 1.00 93.06 170 GLY A O 1
ATOM 1367 N N . ARG A 1 171 ? -12.778 -5.478 21.063 1.00 96.00 171 ARG A N 1
ATOM 1368 C CA . ARG A 1 171 ? -14.148 -5.647 21.534 1.00 96.00 171 ARG A CA 1
ATOM 1369 C C . ARG A 1 171 ? -14.304 -4.851 22.822 1.00 96.00 171 ARG A C 1
ATOM 1371 O O . ARG A 1 171 ? -13.460 -4.960 23.710 1.00 96.00 171 ARG A O 1
ATOM 1378 N N . VAL A 1 172 ? -15.376 -4.076 22.935 1.00 97.31 172 VAL A N 1
ATOM 1379 C CA . VAL A 1 172 ? -15.738 -3.432 24.205 1.00 97.31 172 VAL A CA 1
ATOM 1380 C C . VAL A 1 172 ? -16.686 -4.345 24.978 1.00 97.31 172 VAL A C 1
ATOM 1382 O O . VAL A 1 172 ? -17.555 -4.985 24.387 1.00 97.31 172 VAL A O 1
ATOM 1385 N N . ALA A 1 173 ? -16.508 -4.450 26.293 1.00 97.56 173 ALA A N 1
ATOM 1386 C CA . ALA A 1 173 ? -17.329 -5.301 27.146 1.00 97.56 173 ALA A CA 1
ATOM 1387 C C . ALA A 1 173 ? -18.097 -4.479 28.185 1.00 97.56 173 ALA A C 1
ATOM 1389 O O . ALA A 1 173 ? -17.542 -3.575 28.806 1.00 97.56 173 ALA A O 1
ATOM 1390 N N . PHE A 1 174 ? -19.361 -4.833 28.390 1.00 97.50 174 PHE A N 1
ATOM 1391 C CA . PHE A 1 174 ? -20.242 -4.269 29.405 1.00 97.50 174 PHE A CA 1
ATOM 1392 C C . PHE A 1 174 ? -20.867 -5.399 30.213 1.00 97.50 174 PHE A C 1
ATOM 1394 O O . PHE A 1 174 ? -21.229 -6.439 29.659 1.00 97.50 174 PHE A O 1
ATOM 1401 N N . SER A 1 175 ? -21.036 -5.201 31.517 1.00 96.94 175 SER A N 1
ATOM 1402 C CA . SER A 1 175 ? -21.845 -6.108 32.322 1.00 96.94 175 SER A CA 1
ATOM 1403 C C . SER A 1 175 ? -23.282 -5.602 32.444 1.00 96.94 175 SER A C 1
ATOM 1405 O O . SER A 1 175 ? -23.551 -4.399 32.462 1.00 96.94 175 SER A O 1
ATOM 1407 N N . CYS A 1 176 ? -24.222 -6.535 32.524 1.00 96.62 176 CYS A N 1
ATOM 1408 C CA . CYS A 1 176 ? -25.612 -6.272 32.886 1.00 96.62 176 CYS A CA 1
ATOM 1409 C C . CYS A 1 176 ? -26.124 -7.428 33.759 1.00 96.62 176 CYS A C 1
ATOM 1411 O O . CYS A 1 176 ? -25.529 -8.509 33.730 1.00 96.62 176 CYS A O 1
ATOM 1413 N N . PRO A 1 177 ? -27.198 -7.249 34.549 1.00 97.50 177 PRO A N 1
ATOM 1414 C CA . PRO A 1 177 ? -27.804 -8.361 35.276 1.00 97.50 177 PRO A CA 1
ATOM 1415 C C . PRO A 1 177 ? -28.082 -9.535 34.335 1.00 97.50 177 PRO A C 1
ATOM 1417 O O . PRO A 1 177 ? -28.627 -9.333 33.247 1.00 97.50 177 PRO A O 1
ATOM 1420 N N . ARG A 1 178 ? -27.731 -10.762 34.738 1.00 96.44 178 ARG A N 1
ATOM 1421 C CA . ARG A 1 178 ? -27.822 -11.958 33.876 1.00 96.44 178 ARG A CA 1
ATOM 1422 C C . ARG A 1 178 ? -29.170 -12.089 33.158 1.00 96.44 178 ARG A C 1
ATOM 1424 O O . ARG A 1 178 ? -29.226 -12.457 31.986 1.00 96.44 178 ARG A O 1
ATOM 1431 N N . ASN A 1 179 ? -30.264 -11.783 33.853 1.00 95.50 179 ASN A N 1
ATOM 1432 C CA . ASN A 1 179 ? -31.621 -11.884 33.314 1.00 95.50 179 ASN A CA 1
ATOM 1433 C C . ASN A 1 179 ? -31.931 -10.884 32.178 1.00 95.50 179 ASN A C 1
ATOM 1435 O O . ASN A 1 179 ? -32.938 -11.057 31.495 1.00 95.50 179 ASN A O 1
ATOM 1439 N N . GLN A 1 180 ? -31.086 -9.875 31.947 1.00 96.38 180 GLN A N 1
ATOM 1440 C CA . GLN A 1 180 ? -31.227 -8.912 30.852 1.00 96.38 180 GLN A CA 1
ATOM 1441 C C . GLN A 1 180 ? -30.576 -9.378 29.546 1.00 96.38 180 GLN A C 1
ATOM 1443 O O . GLN A 1 180 ? -30.957 -8.884 28.489 1.00 96.38 180 GLN A O 1
ATOM 1448 N N . LEU A 1 181 ? -29.660 -10.354 29.576 1.00 97.19 181 LEU A N 1
ATOM 1449 C CA . LEU A 1 181 ? -28.972 -10.827 28.367 1.00 97.19 181 LEU A CA 1
ATOM 1450 C C . LEU A 1 181 ? -29.947 -11.385 27.320 1.00 97.19 181 LEU A C 1
ATOM 1452 O O . LEU A 1 181 ? -29.833 -11.083 26.133 1.00 97.19 181 LEU A O 1
ATOM 1456 N N . ALA A 1 182 ? -30.937 -12.169 27.761 1.00 95.75 182 ALA A N 1
ATOM 1457 C CA . ALA A 1 182 ? -31.965 -12.715 26.877 1.00 95.75 182 ALA A CA 1
ATOM 1458 C C . ALA A 1 182 ? -32.850 -11.607 26.279 1.00 95.75 182 ALA A C 1
ATOM 1460 O O . ALA A 1 182 ? -33.112 -11.614 25.080 1.00 95.75 182 ALA A O 1
ATOM 1461 N N . LEU A 1 183 ? -33.236 -10.614 27.090 1.00 96.06 183 LEU A N 1
ATOM 1462 C CA . LEU A 1 183 ? -34.039 -9.467 26.649 1.00 96.06 183 LEU A CA 1
ATOM 1463 C C . LEU A 1 183 ? -33.285 -8.591 25.640 1.00 96.06 183 LEU A C 1
ATOM 1465 O O . LEU A 1 183 ? -33.871 -8.108 24.669 1.00 96.06 183 LEU A O 1
ATOM 1469 N N . LEU A 1 184 ? -31.979 -8.401 25.846 1.00 96.00 184 LEU A N 1
ATOM 1470 C CA . LEU A 1 184 ? -31.123 -7.689 24.903 1.00 96.00 184 LEU A CA 1
ATOM 1471 C C . LEU A 1 184 ? -31.059 -8.432 23.566 1.00 96.00 184 LEU A C 1
ATOM 1473 O O . LEU A 1 184 ? -31.245 -7.821 22.518 1.00 96.00 184 LEU A O 1
ATOM 1477 N N . GLN A 1 185 ? -30.868 -9.754 23.595 1.00 96.56 185 GLN A N 1
ATOM 1478 C CA . GLN A 1 185 ? -30.866 -10.571 22.382 1.00 96.56 185 GLN A CA 1
ATOM 1479 C C . GLN A 1 185 ? -32.203 -10.481 21.628 1.00 96.56 185 GLN A C 1
ATOM 1481 O O . GLN A 1 185 ? -32.204 -10.284 20.415 1.00 96.56 185 GLN A O 1
ATOM 1486 N N . GLU A 1 186 ? -33.334 -10.573 22.334 1.00 97.00 186 GLU A N 1
ATOM 1487 C CA . GLU A 1 186 ? -34.673 -10.417 21.744 1.00 97.00 186 GLU A CA 1
ATOM 1488 C C . GLU A 1 186 ? -34.878 -9.026 21.126 1.00 97.00 186 GLU A C 1
ATOM 1490 O O . GLU A 1 186 ? -35.491 -8.899 20.064 1.00 97.00 186 GLU A O 1
ATOM 1495 N N . THR A 1 187 ? -34.336 -7.983 21.761 1.00 96.75 187 THR A N 1
ATOM 1496 C CA . THR A 1 187 ? -34.364 -6.613 21.231 1.00 96.75 187 THR A CA 1
ATOM 1497 C C . THR A 1 187 ? -33.582 -6.522 19.922 1.00 96.75 187 THR A C 1
ATOM 1499 O O . THR A 1 187 ? -34.110 -6.012 18.935 1.00 96.75 187 THR A O 1
ATOM 1502 N N . MET A 1 188 ? -32.370 -7.083 19.874 1.00 97.31 188 MET A N 1
ATOM 1503 C CA . MET A 1 188 ? -31.538 -7.096 18.664 1.00 97.31 188 MET A CA 1
ATOM 1504 C C . MET A 1 188 ? -32.183 -7.908 17.531 1.00 97.31 188 MET A C 1
ATOM 1506 O O . MET A 1 188 ? -32.181 -7.465 16.384 1.00 97.31 188 MET A O 1
ATOM 1510 N N . ASP A 1 189 ? -32.819 -9.043 17.842 1.00 96.56 189 ASP A N 1
ATOM 1511 C CA . ASP A 1 189 ? -33.585 -9.832 16.866 1.00 96.56 189 ASP A CA 1
ATOM 1512 C C . ASP A 1 189 ? -34.769 -9.042 16.285 1.00 96.56 189 ASP A C 1
ATOM 1514 O O . ASP A 1 189 ? -35.006 -9.053 15.073 1.00 96.56 189 ASP A O 1
ATOM 1518 N N . LYS A 1 190 ? -35.514 -8.335 17.144 1.00 97.31 190 LYS A N 1
ATOM 1519 C CA . LYS A 1 190 ? -36.674 -7.529 16.740 1.00 97.31 190 LYS A CA 1
ATOM 1520 C C . LYS A 1 190 ? -36.276 -6.369 15.827 1.00 97.31 190 LYS A C 1
ATOM 1522 O O . LYS A 1 190 ? -36.950 -6.132 14.822 1.00 97.31 190 LYS A O 1
ATOM 1527 N N . GLU A 1 191 ? -35.196 -5.674 16.169 1.00 95.88 191 GLU A N 1
ATOM 1528 C CA . GLU A 1 191 ? -34.669 -4.541 15.398 1.00 95.88 191 GLU A CA 1
ATOM 1529 C C . GLU A 1 191 ? -33.808 -4.988 14.197 1.00 95.88 191 GLU A C 1
ATOM 1531 O O . GLU A 1 191 ? -33.418 -4.161 13.375 1.00 95.88 191 GLU A O 1
ATOM 1536 N N . LYS A 1 192 ? -33.596 -6.305 14.029 1.00 95.94 192 LYS A N 1
ATOM 1537 C CA . LYS A 1 192 ? -32.796 -6.929 12.957 1.00 95.94 192 LYS A CA 1
ATOM 1538 C C . LYS A 1 192 ? -31.336 -6.469 12.949 1.00 95.94 192 LYS A C 1
ATOM 1540 O O . LYS A 1 192 ? -30.736 -6.308 11.885 1.00 95.94 192 LYS A O 1
ATOM 1545 N N . GLU A 1 193 ? -30.782 -6.275 14.137 1.00 96.81 193 GLU A N 1
ATOM 1546 C CA . GLU A 1 193 ? -29.375 -5.946 14.336 1.00 96.81 193 GLU A CA 1
ATOM 1547 C C . GLU A 1 193 ? -28.484 -7.191 14.293 1.00 96.81 193 GLU A C 1
ATOM 1549 O O . GLU A 1 193 ? -28.945 -8.336 14.343 1.00 96.81 193 GLU A O 1
ATOM 1554 N N . THR A 1 194 ? -27.174 -6.971 14.197 1.00 96.12 194 THR A N 1
ATOM 1555 C CA . THR A 1 194 ? -26.210 -8.063 14.061 1.00 96.12 194 THR A CA 1
ATOM 1556 C C . THR A 1 194 ? -25.856 -8.665 15.419 1.00 96.12 194 THR A C 1
ATOM 1558 O O . THR A 1 194 ? -25.225 -8.030 16.263 1.00 96.12 194 THR A O 1
ATOM 1561 N N . ILE A 1 195 ? -26.189 -9.943 15.596 1.00 95.81 195 ILE A N 1
ATOM 1562 C CA . ILE A 1 195 ? -25.741 -10.764 16.724 1.00 95.81 195 ILE A CA 1
ATOM 1563 C C . ILE A 1 195 ? -24.647 -11.703 16.211 1.00 95.81 195 ILE A C 1
ATOM 1565 O O . ILE A 1 195 ? -24.923 -12.599 15.413 1.00 95.81 195 ILE A O 1
ATOM 1569 N N . LEU A 1 196 ? -23.412 -11.503 16.669 1.00 92.19 196 LEU A N 1
ATOM 1570 C CA . LEU A 1 196 ? -22.267 -12.344 16.304 1.00 92.19 196 LEU A CA 1
ATOM 1571 C C . LEU A 1 196 ? -22.297 -13.677 17.052 1.00 92.19 196 LEU A C 1
ATOM 1573 O O . LEU A 1 196 ? -22.117 -14.736 16.453 1.00 92.19 196 LEU A O 1
ATOM 1577 N N . THR A 1 197 ? -22.583 -13.618 18.352 1.00 92.06 197 THR A N 1
ATOM 1578 C CA . THR A 1 197 ? -22.673 -14.796 19.215 1.00 92.06 197 THR A CA 1
ATOM 1579 C C . THR A 1 197 ? -23.912 -14.664 20.076 1.00 92.06 197 THR A C 1
ATOM 1581 O O . THR A 1 197 ? -24.020 -13.757 20.903 1.00 92.06 197 THR A O 1
ATOM 1584 N N . ARG A 1 198 ? -24.862 -15.577 19.871 1.00 94.06 198 ARG A N 1
ATOM 1585 C CA . ARG A 1 198 ? -26.039 -15.699 20.735 1.0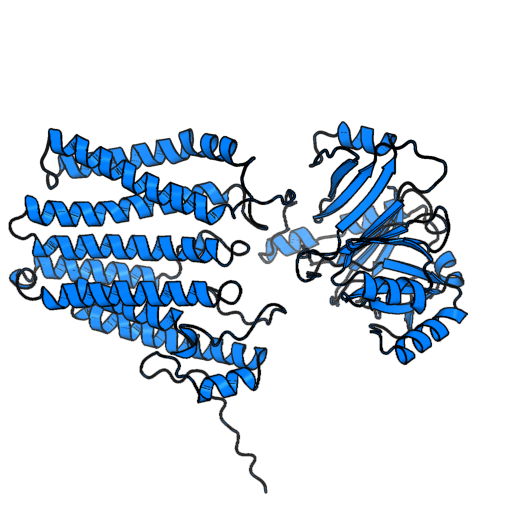0 94.06 198 ARG A CA 1
ATOM 1586 C C . ARG A 1 198 ? -25.634 -16.123 22.142 1.00 94.06 198 ARG A C 1
ATOM 1588 O O . ARG A 1 198 ? -24.515 -16.585 22.349 1.00 94.06 198 ARG A O 1
ATOM 1595 N N . LEU A 1 199 ? -26.566 -15.978 23.080 1.00 95.31 199 LEU A N 1
ATOM 1596 C CA . LEU A 1 199 ? -26.374 -16.302 24.489 1.00 95.31 199 LEU A CA 1
ATOM 1597 C C . LEU A 1 199 ? -25.648 -17.642 24.665 1.00 95.31 199 LEU A C 1
ATOM 1599 O O . LEU A 1 199 ? -26.162 -18.695 24.278 1.00 95.31 199 LEU A O 1
ATOM 1603 N N . VAL A 1 200 ? -24.449 -17.584 25.241 1.00 93.38 200 VAL A N 1
ATOM 1604 C CA . VAL A 1 200 ? -23.566 -18.740 25.416 1.00 93.38 200 VAL A CA 1
ATOM 1605 C C . VAL A 1 200 ? -22.848 -18.666 26.758 1.00 93.38 200 VAL A C 1
ATOM 1607 O O . VAL A 1 200 ? -22.474 -17.586 27.216 1.00 93.38 200 VAL A O 1
ATOM 1610 N N . SER A 1 201 ? -22.641 -19.822 27.386 1.00 92.44 201 SER A N 1
ATOM 1611 C CA . SER A 1 201 ? -21.813 -19.951 28.586 1.00 92.44 201 SER A CA 1
ATOM 1612 C C . SER A 1 201 ? -20.344 -20.147 28.209 1.00 92.44 201 SER A C 1
ATOM 1614 O O . SER A 1 201 ? -20.018 -20.980 27.358 1.00 92.44 201 SER A O 1
ATOM 1616 N N . LEU A 1 202 ? -19.462 -19.389 28.854 1.00 87.12 202 LEU A N 1
ATOM 1617 C CA . LEU A 1 202 ? -18.016 -19.449 28.686 1.00 87.12 202 LEU A CA 1
ATOM 1618 C C . LEU A 1 202 ? -17.358 -19.859 29.997 1.00 87.12 202 LEU A C 1
ATOM 1620 O O . LEU A 1 202 ? -17.586 -19.246 31.040 1.00 87.12 202 LEU A O 1
ATOM 1624 N N . ASP A 1 203 ? -16.514 -20.878 29.908 1.00 82.75 203 ASP A N 1
ATOM 1625 C CA . ASP A 1 203 ? -15.739 -21.384 31.029 1.00 82.75 203 ASP A CA 1
ATOM 1626 C C . ASP A 1 203 ? -14.339 -20.768 31.012 1.00 82.75 203 ASP A C 1
ATOM 1628 O O . ASP A 1 203 ? -13.669 -20.750 29.977 1.00 82.75 203 ASP A O 1
ATOM 1632 N N . THR A 1 204 ? -13.880 -20.319 32.178 1.00 78.12 204 THR A N 1
ATOM 1633 C CA . THR A 1 204 ? -12.481 -19.955 32.408 1.00 78.12 204 THR A CA 1
ATOM 1634 C C . THR A 1 204 ? -11.879 -20.971 33.380 1.00 78.12 204 THR A C 1
ATOM 1636 O O . THR A 1 204 ? -12.463 -21.191 34.446 1.00 78.12 204 THR A O 1
ATOM 1639 N N . PRO A 1 205 ? -10.734 -21.608 33.062 1.00 77.19 205 PRO A N 1
ATOM 1640 C CA . PRO A 1 205 ? -10.137 -22.628 33.920 1.00 77.19 205 PRO A CA 1
ATOM 1641 C C . PRO A 1 205 ? -9.974 -22.165 35.373 1.00 77.19 205 PRO A C 1
ATOM 1643 O O . PRO A 1 205 ? -9.316 -21.167 35.655 1.00 77.19 205 PRO A O 1
ATOM 1646 N N . GLY A 1 206 ? -10.590 -22.897 36.305 1.00 79.38 206 GLY A N 1
ATOM 1647 C CA . GLY A 1 206 ? -10.509 -22.609 37.741 1.00 79.38 206 GLY A CA 1
ATOM 1648 C C . GLY A 1 206 ? -11.300 -21.384 38.217 1.00 79.38 206 GLY A C 1
ATOM 1649 O O . GLY A 1 206 ? -11.139 -20.995 39.373 1.00 79.38 206 GLY A O 1
ATOM 1650 N N . LYS A 1 207 ? -12.150 -20.782 37.372 1.00 87.06 207 LYS A N 1
ATOM 1651 C CA . LYS A 1 207 ? -12.960 -19.600 37.710 1.00 87.06 207 LYS A CA 1
ATOM 1652 C C . LYS A 1 207 ? -14.444 -19.803 37.387 1.00 87.06 207 LYS A C 1
ATOM 1654 O O . LYS A 1 207 ? -14.853 -20.850 36.895 1.00 87.06 207 LYS A O 1
ATOM 1659 N N . ALA A 1 208 ? -15.262 -18.806 37.723 1.00 86.50 208 ALA A N 1
ATOM 1660 C CA . ALA A 1 208 ? -16.701 -18.837 37.489 1.00 86.50 208 ALA A CA 1
ATOM 1661 C C . ALA A 1 208 ? -17.036 -18.853 35.987 1.00 86.50 208 ALA A C 1
ATOM 1663 O O . ALA A 1 208 ? -16.497 -18.056 35.219 1.00 86.50 208 ALA A O 1
ATOM 1664 N N . THR A 1 209 ? -17.967 -19.723 35.589 1.00 90.75 209 THR A N 1
ATOM 1665 C CA . THR A 1 209 ? -18.583 -19.707 34.256 1.00 90.75 209 THR A CA 1
ATOM 1666 C C . THR A 1 209 ? -19.451 -18.461 34.107 1.00 90.75 209 THR A C 1
ATOM 1668 O O . THR A 1 209 ? -20.314 -18.199 34.949 1.00 90.75 209 THR A O 1
ATOM 1671 N N . VAL A 1 210 ? -19.259 -17.719 33.019 1.00 93.00 210 VAL A N 1
ATOM 1672 C CA . VAL A 1 210 ? -20.044 -16.519 32.693 1.00 93.00 210 VAL A CA 1
ATOM 1673 C C . VAL A 1 210 ? -20.936 -16.766 31.485 1.00 93.00 210 VAL A C 1
ATOM 1675 O O . VAL A 1 210 ? -20.644 -17.617 30.652 1.00 93.00 210 VAL A O 1
ATOM 1678 N N . GLU A 1 211 ? -22.024 -16.014 31.367 1.00 96.06 211 GLU A N 1
ATOM 1679 C CA . GLU A 1 211 ? -22.856 -15.999 30.163 1.00 96.06 211 GLU A CA 1
ATOM 1680 C C . GLU A 1 211 ? -22.662 -14.689 29.417 1.00 96.06 211 GLU A C 1
ATOM 1682 O O . GLU A 1 211 ? -22.621 -13.626 30.044 1.00 96.06 211 GLU A O 1
ATOM 1687 N N . VAL A 1 212 ? -22.554 -14.776 28.090 1.00 96.31 212 VAL A N 1
ATOM 1688 C CA . VAL A 1 212 ? -22.347 -13.613 27.227 1.00 96.31 212 VAL A CA 1
ATOM 1689 C C . VAL A 1 212 ? -23.255 -13.620 26.006 1.00 96.31 212 VAL A C 1
ATOM 1691 O O . VAL A 1 212 ? -23.647 -14.679 25.514 1.00 96.31 212 VAL A O 1
ATOM 1694 N N . VAL A 1 213 ? -23.514 -12.425 25.481 1.00 96.81 213 VAL A N 1
ATOM 1695 C CA . VAL A 1 213 ? -24.018 -12.178 24.123 1.00 96.81 213 VAL A CA 1
ATOM 1696 C C . VAL A 1 213 ? -23.021 -11.254 23.429 1.00 96.81 213 VAL A C 1
ATOM 1698 O O . VAL A 1 213 ? -22.555 -10.289 24.036 1.00 96.81 213 VAL A O 1
ATOM 1701 N N . ILE A 1 214 ? -22.684 -11.542 22.170 1.00 96.69 214 ILE A N 1
ATOM 1702 C CA . ILE A 1 214 ? -21.778 -10.705 21.378 1.00 96.69 214 ILE A CA 1
ATOM 1703 C C . ILE A 1 214 ? -22.540 -10.107 20.209 1.00 96.69 214 ILE A C 1
ATOM 1705 O O . ILE A 1 214 ? -23.127 -10.828 19.400 1.00 96.69 214 ILE A O 1
ATOM 1709 N N . LEU A 1 215 ? -22.501 -8.785 20.126 1.00 97.44 215 LEU A N 1
ATOM 1710 C CA . LEU A 1 215 ? -23.164 -7.986 19.108 1.00 97.44 215 LEU A CA 1
ATOM 1711 C C . LEU A 1 215 ? -22.129 -7.325 18.198 1.00 97.44 215 LEU A C 1
ATOM 1713 O O . LEU A 1 215 ? -20.961 -7.193 18.574 1.00 97.44 215 LEU A O 1
ATOM 1717 N N . ALA A 1 216 ? -22.581 -6.884 17.029 1.00 97.44 216 ALA A N 1
ATOM 1718 C CA . ALA A 1 216 ? -21.861 -5.923 16.209 1.00 97.44 216 ALA A CA 1
ATOM 1719 C C . ALA A 1 216 ? -22.739 -4.690 16.006 1.00 97.44 216 ALA A C 1
ATOM 1721 O O . ALA A 1 216 ? -23.900 -4.821 15.611 1.00 97.44 216 ALA A O 1
ATOM 1722 N N . ASP A 1 217 ? -22.186 -3.513 16.287 1.00 97.81 217 ASP A N 1
ATOM 1723 C CA . ASP A 1 217 ? -22.878 -2.253 16.025 1.00 97.81 217 ASP A CA 1
ATOM 1724 C C . ASP A 1 217 ? -22.999 -1.976 14.505 1.00 97.81 217 ASP A C 1
ATOM 1726 O O . ASP A 1 217 ? -22.507 -2.767 13.691 1.00 97.81 217 ASP A O 1
ATOM 1730 N N . PRO A 1 218 ? -23.665 -0.887 14.076 1.00 96.94 218 PRO A N 1
ATOM 1731 C CA . PRO A 1 218 ? -23.869 -0.590 12.656 1.00 96.94 218 PRO A CA 1
ATOM 1732 C C . PRO A 1 218 ? -22.575 -0.462 11.837 1.00 96.94 218 PRO A C 1
ATOM 1734 O O . PRO A 1 218 ? -22.590 -0.712 10.631 1.00 96.94 218 PRO A O 1
ATOM 1737 N N . ASP A 1 219 ? -21.470 -0.099 12.489 1.00 96.12 219 ASP A N 1
ATOM 1738 C CA . ASP A 1 219 ? -20.135 0.029 11.900 1.00 96.12 219 ASP A CA 1
ATOM 1739 C C . ASP A 1 219 ? -19.296 -1.255 12.069 1.00 96.12 219 ASP A C 1
ATOM 1741 O O . ASP A 1 219 ? -18.157 -1.362 11.604 1.00 96.12 219 ASP A O 1
ATOM 1745 N N . GLY A 1 220 ? -19.893 -2.275 12.684 1.00 96.00 220 GLY A N 1
ATOM 1746 C CA . GLY A 1 220 ? -19.322 -3.589 12.890 1.00 96.00 220 GLY A CA 1
ATOM 1747 C C . GLY A 1 220 ? -18.498 -3.716 14.164 1.00 96.00 220 GLY A C 1
ATOM 1748 O O . GLY A 1 220 ? -17.897 -4.775 14.328 1.00 96.00 220 GLY A O 1
ATOM 1749 N N . HIS A 1 221 ? -18.437 -2.708 15.043 1.00 97.69 221 HIS A N 1
ATOM 1750 C CA . HIS A 1 221 ? -17.690 -2.777 16.306 1.00 97.69 221 HIS A CA 1
ATOM 1751 C C . HIS A 1 221 ? -18.242 -3.878 17.200 1.00 97.69 221 HIS A C 1
ATOM 1753 O O . HIS A 1 221 ? -19.450 -3.958 17.418 1.00 97.69 221 HIS A O 1
ATOM 1759 N N . GLU A 1 222 ? -17.366 -4.728 17.736 1.00 97.75 222 GLU A N 1
ATOM 1760 C CA . GLU A 1 222 ? -17.813 -5.841 18.570 1.00 97.75 222 GLU A CA 1
ATOM 1761 C C . GLU A 1 222 ? -18.097 -5.401 20.003 1.00 97.75 222 GLU A C 1
ATOM 1763 O O . GLU A 1 222 ? -17.300 -4.698 20.634 1.00 97.75 222 GLU A O 1
ATOM 1768 N N . ILE A 1 223 ? -19.207 -5.905 20.541 1.00 98.06 223 ILE A N 1
ATOM 1769 C CA . ILE A 1 223 ? -19.676 -5.587 21.886 1.00 98.06 223 ILE A CA 1
ATOM 1770 C C . ILE A 1 223 ? -19.977 -6.885 22.623 1.00 98.06 223 ILE A C 1
ATOM 1772 O O . ILE A 1 223 ? -20.793 -7.678 22.162 1.00 98.06 223 ILE A O 1
ATOM 1776 N N . CYS A 1 224 ? -19.347 -7.100 23.775 1.00 97.88 224 CYS A N 1
ATOM 1777 C CA . CYS A 1 224 ? -19.683 -8.188 24.688 1.00 97.88 224 CYS A CA 1
ATOM 1778 C C . CYS A 1 224 ? -20.607 -7.666 25.790 1.00 97.88 224 CYS A C 1
ATOM 1780 O O . CYS A 1 224 ? -20.211 -6.778 26.541 1.00 97.88 224 CYS A O 1
ATOM 1782 N N . PHE A 1 225 ? -21.794 -8.246 25.934 1.00 98.19 225 PHE A N 1
ATOM 1783 C CA . PHE A 1 225 ? -22.582 -8.110 27.156 1.00 98.19 225 PHE A CA 1
ATOM 1784 C C . PHE A 1 225 ? -22.429 -9.374 27.992 1.00 98.19 225 PHE A C 1
ATOM 1786 O O . PHE A 1 225 ? -22.724 -10.464 27.504 1.00 98.19 225 PHE A O 1
ATOM 1793 N N . VAL A 1 226 ? -21.971 -9.230 29.236 1.00 97.56 226 VAL A N 1
ATOM 1794 C CA . VAL A 1 226 ? -21.738 -10.334 30.180 1.00 97.56 226 VAL A CA 1
ATOM 1795 C C . VAL A 1 226 ? -22.651 -10.226 31.403 1.00 97.56 226 VAL A C 1
ATOM 1797 O O . VAL A 1 226 ? -22.971 -9.127 31.854 1.00 97.56 226 VAL A O 1
ATOM 1800 N N . GLY A 1 227 ? -23.076 -11.363 31.956 1.00 97.44 227 GLY A N 1
ATOM 1801 C CA . GLY A 1 227 ? -23.840 -11.406 33.209 1.00 97.44 227 GLY A CA 1
ATOM 1802 C C . GLY A 1 227 ? -23.005 -10.938 34.409 1.00 97.44 227 GLY A C 1
ATOM 1803 O O . GLY A 1 227 ? -22.018 -11.590 34.759 1.00 97.44 227 GLY A O 1
ATOM 1804 N N . ASP A 1 228 ? -23.406 -9.833 35.043 1.00 97.31 228 ASP A N 1
ATOM 1805 C CA . ASP A 1 228 ? -22.646 -9.128 36.091 1.00 97.31 228 ASP A CA 1
ATOM 1806 C C . ASP A 1 228 ? -22.328 -10.019 37.296 1.00 97.31 228 ASP A C 1
ATOM 1808 O O . ASP A 1 228 ? -21.202 -10.028 37.785 1.00 97.31 228 ASP A O 1
ATOM 1812 N N . GLU A 1 229 ? -23.286 -10.829 37.746 1.00 95.19 229 GLU A N 1
ATOM 1813 C CA . GLU A 1 229 ? -23.160 -11.614 38.976 1.00 95.19 229 GLU A CA 1
ATOM 1814 C C . GLU A 1 229 ? -22.008 -12.628 38.898 1.00 95.19 229 GLU A C 1
ATOM 1816 O O . GLU A 1 229 ? -21.203 -12.758 39.826 1.00 95.19 229 GLU A O 1
ATOM 1821 N N . ALA A 1 230 ? -21.907 -13.334 37.769 1.00 93.81 230 ALA A N 1
ATOM 1822 C CA . ALA A 1 230 ? -20.827 -14.283 37.522 1.00 93.81 230 ALA A CA 1
ATOM 1823 C C . ALA A 1 230 ? -19.525 -13.565 37.139 1.00 93.81 230 ALA A C 1
ATOM 1825 O O . ALA A 1 230 ? -18.448 -13.991 37.560 1.00 93.81 230 ALA A O 1
ATOM 1826 N N . PHE A 1 231 ? -19.619 -12.455 36.395 1.00 96.31 231 PHE A N 1
ATOM 1827 C CA . PHE A 1 231 ? -18.456 -11.666 36.001 1.00 96.31 231 PHE A CA 1
ATOM 1828 C C . PHE A 1 231 ? -17.691 -11.133 37.212 1.00 96.31 231 PHE A C 1
ATOM 1830 O O . PHE A 1 231 ? -16.480 -11.309 37.259 1.00 96.31 231 PHE A O 1
ATOM 1837 N N . ARG A 1 232 ? -18.379 -10.615 38.238 1.00 95.81 232 ARG A N 1
ATOM 1838 C CA . ARG A 1 232 ? -17.738 -10.179 39.494 1.00 95.81 232 ARG A CA 1
ATOM 1839 C C . ARG A 1 232 ? -16.930 -11.281 40.162 1.00 95.81 232 ARG A C 1
ATOM 1841 O O . ARG A 1 232 ? -15.882 -11.021 40.735 1.00 95.81 232 ARG A O 1
ATOM 1848 N N . SER A 1 233 ? -17.397 -12.525 40.089 1.00 94.62 233 SER A N 1
ATOM 1849 C CA . SER A 1 233 ? -16.653 -13.665 40.638 1.00 94.62 233 SER A CA 1
ATOM 1850 C C . SER A 1 233 ? -15.436 -14.024 39.775 1.00 94.62 233 SER A C 1
ATOM 1852 O O . SER A 1 233 ? -14.395 -14.406 40.306 1.00 94.62 233 SER A O 1
ATOM 1854 N N . LEU A 1 234 ? -15.554 -13.895 38.450 1.00 93.00 234 LEU A N 1
ATOM 1855 C CA . LEU A 1 234 ? -14.480 -14.148 37.483 1.00 93.00 234 LEU A CA 1
ATOM 1856 C C . LEU A 1 234 ? -13.362 -13.090 37.545 1.00 93.00 234 LEU A C 1
ATOM 1858 O O . LEU A 1 234 ? -12.184 -13.430 37.415 1.00 93.00 234 LEU A O 1
ATOM 1862 N N . SER A 1 235 ? -13.735 -11.824 37.729 1.00 95.75 235 SER A N 1
ATOM 1863 C CA . SER A 1 235 ? -12.878 -10.643 37.572 1.00 95.75 235 SER A CA 1
ATOM 1864 C C . SER A 1 235 ? -12.123 -10.229 38.841 1.00 95.75 235 SER A C 1
ATOM 1866 O O . SER A 1 235 ? -11.527 -9.152 38.898 1.00 95.75 235 SER A O 1
ATOM 1868 N N . GLN A 1 236 ? -12.128 -11.081 39.870 1.00 96.50 236 GLN A N 1
ATOM 1869 C CA . GLN A 1 236 ? -11.385 -10.827 41.100 1.00 96.50 236 GLN A CA 1
ATOM 1870 C C . GLN A 1 236 ? -9.884 -10.697 40.813 1.00 96.50 236 GLN A C 1
ATOM 1872 O O . GLN A 1 236 ? -9.304 -11.495 40.070 1.00 96.50 236 GLN A O 1
ATOM 1877 N N . VAL A 1 237 ? -9.262 -9.690 41.434 1.00 96.44 237 VAL A N 1
ATOM 1878 C CA . VAL A 1 237 ? -7.823 -9.436 41.314 1.00 96.44 237 VAL A CA 1
ATOM 1879 C C . VAL A 1 237 ? -7.058 -10.621 41.895 1.00 96.44 237 VAL A C 1
ATOM 1881 O O . VAL A 1 237 ? -7.256 -10.988 43.054 1.00 96.44 237 VAL A O 1
ATOM 1884 N N . ASP A 1 238 ? -6.169 -11.199 41.096 1.00 95.25 238 ASP A N 1
ATOM 1885 C CA . ASP A 1 238 ? -5.290 -12.287 41.495 1.00 95.25 238 ASP A CA 1
ATOM 1886 C C . ASP A 1 238 ? -3.966 -11.717 42.037 1.00 95.25 238 ASP A C 1
ATOM 1888 O O . ASP A 1 238 ? -3.193 -11.124 41.278 1.00 95.25 238 ASP A O 1
ATOM 1892 N N . PRO A 1 239 ? -3.645 -11.912 43.331 1.00 94.62 239 PRO A N 1
ATOM 1893 C CA . PRO A 1 239 ? -2.380 -11.457 43.908 1.00 94.62 239 PRO A CA 1
ATOM 1894 C C . PRO A 1 239 ? -1.131 -12.049 43.242 1.00 94.62 239 PRO A C 1
ATOM 1896 O O . PRO A 1 239 ? -0.042 -11.511 43.430 1.00 94.62 239 PRO A O 1
ATOM 1899 N N . LYS A 1 240 ? -1.270 -13.153 42.497 1.00 95.06 240 LYS A N 1
ATOM 1900 C CA . LYS A 1 240 ? -0.180 -13.822 41.773 1.00 95.06 240 LYS A CA 1
ATOM 1901 C C . LYS A 1 240 ? -0.146 -13.480 40.284 1.00 95.06 240 LYS A C 1
ATOM 1903 O O . LYS A 1 240 ? 0.647 -14.070 39.555 1.00 95.06 240 LYS A O 1
ATOM 1908 N N . ALA A 1 241 ? -0.975 -12.549 39.810 1.00 94.25 241 ALA A N 1
ATOM 1909 C CA . ALA A 1 241 ? -1.108 -12.279 38.380 1.00 94.25 241 ALA A CA 1
ATOM 1910 C C . ALA A 1 241 ? 0.222 -11.895 37.705 1.00 94.25 241 ALA A C 1
ATOM 1912 O O . ALA A 1 241 ? 0.511 -12.379 36.611 1.00 94.25 241 ALA A O 1
ATOM 1913 N N . ASP A 1 242 ? 1.049 -11.078 38.368 1.00 92.94 242 ASP A N 1
ATOM 1914 C CA . ASP A 1 242 ? 2.380 -10.706 37.872 1.00 92.94 242 ASP A CA 1
ATOM 1915 C C . ASP A 1 242 ? 3.322 -11.923 37.773 1.00 92.94 242 ASP A C 1
ATOM 1917 O O . ASP A 1 242 ? 4.050 -12.061 36.790 1.00 92.94 242 ASP A O 1
ATOM 1921 N N . GLU A 1 243 ? 3.291 -12.834 38.756 1.00 95.44 243 GLU A N 1
ATOM 1922 C CA . GLU A 1 243 ? 4.099 -14.065 38.753 1.00 95.44 243 GLU A CA 1
ATOM 1923 C C . GLU A 1 243 ? 3.670 -15.011 37.624 1.00 95.44 243 GLU A C 1
ATOM 1925 O O . GLU A 1 243 ? 4.517 -15.563 36.919 1.00 95.44 243 GLU A O 1
ATOM 1930 N N . LEU A 1 244 ? 2.356 -15.168 37.427 1.00 94.06 244 LEU A N 1
ATOM 1931 C CA . LEU A 1 244 ? 1.789 -16.006 36.371 1.00 94.06 244 LEU A CA 1
ATOM 1932 C C . LEU A 1 244 ? 2.161 -15.481 34.981 1.00 94.06 244 LEU A C 1
ATOM 1934 O O . LEU A 1 244 ? 2.657 -16.251 34.159 1.00 94.06 244 LEU A O 1
ATOM 1938 N N . LEU A 1 245 ? 1.994 -14.175 34.743 1.00 95.00 245 LEU A N 1
ATOM 1939 C CA . LEU A 1 245 ? 2.382 -13.544 33.481 1.00 95.00 245 LEU A CA 1
ATOM 1940 C C . LEU A 1 245 ? 3.888 -13.690 33.226 1.00 95.00 245 LEU A C 1
ATOM 1942 O O . LEU A 1 245 ? 4.294 -14.054 32.123 1.00 95.00 245 LEU A O 1
ATOM 1946 N N . ALA A 1 246 ? 4.724 -13.442 34.239 1.00 92.94 246 ALA A N 1
ATOM 1947 C CA . ALA A 1 246 ? 6.172 -13.579 34.107 1.00 92.94 246 ALA A CA 1
ATOM 1948 C C . ALA A 1 246 ? 6.588 -15.021 33.764 1.00 92.94 246 ALA A C 1
ATOM 1950 O O . ALA A 1 246 ? 7.459 -15.216 32.913 1.00 92.94 246 ALA A O 1
ATOM 1951 N N . SER A 1 247 ? 5.947 -16.023 34.378 1.00 93.19 247 SER A N 1
ATOM 1952 C CA . SER A 1 247 ? 6.171 -17.438 34.055 1.00 93.19 247 SER A CA 1
ATOM 1953 C C . SER A 1 247 ? 5.775 -17.752 32.610 1.00 93.19 247 SER A C 1
ATOM 1955 O O . SER A 1 247 ? 6.569 -18.332 31.871 1.00 93.19 247 SER A O 1
ATOM 1957 N N . ALA A 1 248 ? 4.591 -17.309 32.175 1.00 91.94 248 ALA A N 1
ATOM 1958 C CA . ALA A 1 248 ? 4.105 -17.527 30.813 1.00 91.94 248 ALA A CA 1
ATOM 1959 C C . ALA A 1 248 ? 4.999 -16.862 29.753 1.00 91.94 248 ALA A C 1
ATOM 1961 O O . ALA A 1 248 ? 5.273 -17.455 28.708 1.00 91.94 248 ALA A O 1
ATOM 1962 N N . MET A 1 249 ? 5.506 -15.655 30.031 1.00 90.62 249 MET A N 1
ATOM 1963 C CA . MET A 1 249 ? 6.461 -14.961 29.162 1.00 90.62 249 MET A CA 1
ATOM 1964 C C . MET A 1 249 ? 7.815 -15.679 29.085 1.00 90.62 249 MET A C 1
ATOM 1966 O O . MET A 1 249 ? 8.435 -15.691 28.024 1.00 90.62 249 MET A O 1
ATOM 1970 N N . ALA A 1 250 ? 8.288 -16.276 30.185 1.00 90.56 250 ALA A N 1
ATOM 1971 C CA . ALA A 1 250 ? 9.543 -17.032 30.204 1.00 90.56 250 ALA A CA 1
ATOM 1972 C C . ALA A 1 250 ? 9.449 -18.358 29.425 1.00 90.56 250 ALA A C 1
ATOM 1974 O O . ALA A 1 250 ? 10.434 -18.803 28.832 1.00 90.56 250 ALA A O 1
ATOM 1975 N N . GLU A 1 251 ? 8.266 -18.974 29.414 1.00 89.81 251 GLU A N 1
ATOM 1976 C CA . GLU A 1 251 ? 7.964 -20.195 28.657 1.00 89.81 251 GLU A CA 1
ATOM 1977 C C . GLU A 1 251 ? 7.619 -19.926 27.181 1.00 89.81 251 GLU A C 1
ATOM 1979 O O . GLU A 1 251 ? 7.558 -20.862 26.380 1.00 89.81 251 GLU A O 1
ATOM 1984 N N . ASP A 1 252 ? 7.412 -18.664 26.784 1.00 85.06 252 ASP A N 1
ATOM 1985 C CA . ASP A 1 252 ? 7.123 -18.326 25.394 1.00 85.06 252 ASP A CA 1
ATOM 1986 C C . ASP A 1 252 ? 8.373 -18.467 24.509 1.00 85.06 252 ASP A C 1
ATOM 1988 O O . ASP A 1 252 ? 9.423 -17.853 24.710 1.00 85.06 252 ASP A O 1
ATOM 1992 N N . HIS A 1 253 ? 8.249 -19.286 23.469 1.00 83.44 253 HIS A N 1
ATOM 1993 C CA . HIS A 1 253 ? 9.292 -19.524 22.475 1.00 83.44 253 HIS A CA 1
ATOM 1994 C C . HIS A 1 253 ? 8.897 -19.030 21.077 1.00 83.44 253 HIS A C 1
ATOM 1996 O O . HIS A 1 253 ? 9.592 -19.349 20.102 1.00 83.44 253 HIS A O 1
ATOM 2002 N N . SER A 1 254 ? 7.818 -18.244 20.966 1.00 75.75 254 SER A N 1
ATOM 2003 C CA . SER A 1 254 ? 7.283 -17.721 19.700 1.00 75.75 254 SER A CA 1
ATOM 2004 C C . SER A 1 254 ? 8.338 -16.959 18.896 1.00 75.75 254 SER A C 1
ATOM 2006 O O . SER A 1 254 ? 8.490 -17.202 17.700 1.00 75.75 254 SER A O 1
ATOM 2008 N N . ASP A 1 255 ? 9.166 -16.133 19.545 1.00 71.06 255 ASP A N 1
ATOM 2009 C CA . ASP A 1 255 ? 10.267 -15.411 18.885 1.00 71.06 255 ASP A CA 1
ATOM 2010 C C . ASP A 1 255 ? 11.255 -16.363 18.184 1.00 71.06 255 ASP A C 1
ATOM 2012 O O . ASP A 1 255 ? 11.633 -16.156 17.027 1.00 71.06 255 ASP A O 1
ATOM 2016 N N . SER A 1 256 ? 11.644 -17.448 18.861 1.00 74.62 256 SER A N 1
ATOM 2017 C CA . SER A 1 256 ? 12.546 -18.457 18.293 1.00 74.62 256 SER A CA 1
ATOM 2018 C C . SER A 1 256 ? 11.892 -19.234 17.144 1.00 74.62 256 SER A C 1
ATOM 2020 O O . SER A 1 256 ? 12.563 -19.637 16.188 1.00 74.62 256 SER A O 1
ATOM 2022 N N . TRP A 1 257 ? 10.573 -19.428 17.219 1.00 70.50 257 TRP A N 1
ATOM 2023 C CA . TRP A 1 257 ? 9.779 -20.087 16.190 1.00 70.50 257 TRP A CA 1
ATOM 2024 C C . TRP A 1 257 ? 9.697 -19.232 14.918 1.00 70.50 257 TRP A C 1
ATOM 2026 O O . TRP A 1 257 ? 9.964 -19.744 13.826 1.00 70.50 257 TRP A O 1
ATOM 2036 N N . PHE A 1 258 ? 9.443 -17.926 15.056 1.00 67.44 258 PHE A N 1
ATOM 2037 C CA . PHE A 1 258 ? 9.429 -16.972 13.943 1.00 67.44 258 PHE A CA 1
ATOM 2038 C C . PHE A 1 258 ? 10.785 -16.907 13.230 1.00 67.44 258 PHE A C 1
ATOM 2040 O O . PHE A 1 258 ? 10.844 -17.068 12.008 1.00 67.44 258 PHE A O 1
ATOM 2047 N N . GLN A 1 259 ? 11.881 -16.792 13.991 1.00 69.56 259 GLN A N 1
ATOM 2048 C CA . GLN A 1 259 ? 13.244 -16.758 13.444 1.00 69.56 259 GLN A CA 1
ATOM 2049 C C . GLN A 1 259 ? 13.587 -18.002 12.610 1.00 69.56 259 GLN A C 1
ATOM 2051 O O . GLN A 1 259 ? 14.222 -17.887 11.563 1.00 69.56 259 GLN A O 1
ATOM 2056 N N . LYS A 1 260 ? 13.150 -19.194 13.039 1.00 68.31 260 LYS A N 1
ATOM 2057 C CA . LYS A 1 260 ? 13.426 -20.460 12.333 1.00 68.31 260 LYS A CA 1
ATOM 2058 C C . LYS A 1 260 ? 12.582 -20.665 11.075 1.00 68.31 260 LYS A C 1
ATOM 2060 O O . LYS A 1 260 ? 13.004 -21.406 10.191 1.00 68.31 260 LYS A O 1
ATOM 2065 N N . ARG A 1 261 ? 11.391 -20.063 10.993 1.00 58.69 261 ARG A N 1
ATOM 2066 C CA . ARG A 1 261 ? 10.437 -20.269 9.885 1.00 58.69 261 ARG A CA 1
ATOM 2067 C C . ARG A 1 261 ? 10.310 -19.078 8.932 1.00 58.69 261 ARG A C 1
ATOM 2069 O O . ARG A 1 261 ? 9.429 -19.080 8.081 1.00 58.69 261 ARG A O 1
ATOM 2076 N N . GLY A 1 262 ? 11.192 -18.084 9.048 1.00 49.47 262 GLY A N 1
ATOM 2077 C CA . GLY A 1 262 ? 11.180 -16.897 8.187 1.00 49.47 262 GLY A CA 1
ATOM 2078 C C . GLY A 1 262 ? 10.036 -15.921 8.485 1.00 49.47 262 GLY A C 1
ATOM 2079 O O . GLY A 1 262 ? 9.791 -15.016 7.691 1.00 49.47 262 GLY A O 1
ATOM 2080 N N . GLY A 1 263 ? 9.349 -16.081 9.620 1.00 45.34 263 GLY A N 1
ATOM 2081 C CA . GLY A 1 263 ? 8.394 -15.097 10.116 1.00 45.34 263 GLY A CA 1
ATOM 2082 C C . GLY A 1 263 ? 9.145 -13.924 10.739 1.00 45.34 263 GLY A C 1
ATOM 2083 O O . GLY A 1 263 ? 10.075 -14.117 11.522 1.00 45.34 263 GLY A O 1
ATOM 2084 N N . LYS A 1 264 ? 8.783 -12.693 10.378 1.00 39.19 264 LYS A N 1
ATOM 2085 C CA . LYS A 1 264 ? 9.333 -11.496 11.020 1.00 39.19 264 LYS A CA 1
ATOM 2086 C C . LYS A 1 264 ? 8.453 -11.116 12.208 1.00 39.19 264 LYS A C 1
ATOM 2088 O O . LYS A 1 264 ? 7.241 -11.012 12.066 1.00 39.19 264 LYS A O 1
ATOM 2093 N N . LYS A 1 265 ? 9.083 -10.857 13.354 1.00 39.03 265 LYS A N 1
ATOM 2094 C CA . LYS A 1 265 ? 8.509 -10.038 14.426 1.00 39.03 265 LYS A CA 1
ATOM 2095 C C . LYS A 1 265 ? 8.272 -8.637 13.857 1.00 39.03 265 LYS A C 1
ATOM 2097 O O . LYS A 1 265 ? 9.198 -8.092 13.247 1.00 39.03 265 LYS A O 1
ATOM 2102 N N . ALA A 1 266 ? 7.081 -8.065 14.024 1.00 42.72 266 ALA A N 1
ATOM 2103 C CA . ALA A 1 266 ? 6.906 -6.645 13.741 1.00 42.72 266 ALA A CA 1
ATOM 2104 C C . ALA A 1 266 ? 7.797 -5.857 14.711 1.00 42.72 266 ALA A C 1
ATOM 2106 O O . ALA A 1 266 ? 7.782 -6.085 15.922 1.00 42.72 266 ALA A O 1
ATOM 2107 N N . GLN A 1 267 ? 8.653 -4.992 14.168 1.00 33.78 267 GLN A N 1
ATOM 2108 C CA . GLN A 1 267 ? 9.329 -3.995 14.992 1.00 33.78 267 GLN A CA 1
ATOM 2109 C C . GLN A 1 267 ? 8.284 -2.955 15.408 1.00 33.78 267 GLN A C 1
ATOM 2111 O O . GLN A 1 267 ? 7.365 -2.727 14.628 1.00 33.78 267 GLN A O 1
ATOM 2116 N N . PRO A 1 268 ? 8.394 -2.334 16.595 1.00 31.27 268 PRO A N 1
ATOM 2117 C CA . PRO A 1 268 ? 7.483 -1.265 16.987 1.00 31.27 268 PRO A CA 1
ATOM 2118 C C . PRO A 1 268 ? 7.539 -0.148 15.936 1.00 31.27 268 PRO A C 1
ATOM 2120 O O . PRO A 1 268 ? 8.535 0.569 15.814 1.00 31.27 268 PRO A O 1
ATOM 2123 N N . GLU A 1 269 ? 6.489 -0.066 15.125 1.00 35.72 269 GLU A N 1
ATOM 2124 C CA . GLU A 1 269 ? 6.318 0.931 14.078 1.00 35.72 269 GLU A CA 1
ATOM 2125 C C . GLU A 1 269 ? 5.970 2.266 14.747 1.00 35.72 269 GLU A C 1
ATOM 2127 O O . GLU A 1 269 ? 4.989 2.389 15.476 1.00 35.72 269 GLU A O 1
ATOM 2132 N N . GLN A 1 270 ? 6.808 3.286 14.541 1.00 28.67 270 GLN A N 1
ATOM 2133 C CA . GLN A 1 270 ? 6.497 4.654 14.955 1.00 28.67 270 GLN A CA 1
ATOM 2134 C C . GLN A 1 270 ? 5.391 5.207 14.051 1.00 28.67 270 GLN A C 1
ATOM 2136 O O . GLN A 1 270 ? 5.662 5.695 12.954 1.00 28.67 270 GLN A O 1
ATOM 2141 N N . ILE A 1 271 ? 4.150 5.136 14.522 1.00 31.70 271 ILE A N 1
ATOM 2142 C CA . ILE A 1 271 ? 2.984 5.724 13.861 1.00 31.70 271 ILE A CA 1
ATOM 2143 C C . ILE A 1 271 ? 2.971 7.242 14.148 1.00 31.70 271 ILE A C 1
ATOM 2145 O O . ILE A 1 271 ? 3.090 7.675 15.292 1.00 31.70 271 ILE A O 1
ATOM 2149 N N . VAL A 1 272 ? 2.866 8.073 13.104 1.00 30.80 272 VAL A N 1
ATOM 2150 C CA . VAL A 1 272 ? 2.714 9.540 13.200 1.00 30.80 272 VAL A CA 1
ATOM 2151 C C . VAL A 1 272 ? 1.435 9.952 12.470 1.00 30.80 272 VAL A C 1
ATOM 2153 O O . VAL A 1 272 ? 1.174 9.495 11.358 1.00 30.80 272 VAL A O 1
ATOM 2156 N N . MET A 1 273 ? 0.643 10.805 13.123 1.00 28.53 273 MET A N 1
ATOM 2157 C CA . MET A 1 273 ? -0.702 11.236 12.726 1.00 28.53 273 MET A CA 1
ATOM 2158 C C . MET A 1 273 ? -0.759 12.116 11.471 1.00 28.53 273 MET A C 1
ATOM 2160 O O . MET A 1 273 ? 0.135 12.909 11.179 1.00 28.53 273 MET A O 1
ATOM 2164 N N . VAL A 1 274 ? -1.880 11.970 10.763 1.00 29.42 274 VAL A N 1
ATOM 2165 C CA . VAL A 1 274 ? -2.229 12.580 9.477 1.00 29.42 274 VAL A CA 1
ATOM 2166 C C . VAL A 1 274 ? -2.748 14.009 9.665 1.00 29.42 274 VAL A C 1
ATOM 2168 O O . VAL A 1 274 ? -3.748 14.215 10.342 1.00 29.42 274 VAL A O 1
ATOM 2171 N N . ASN A 1 275 ? -2.129 14.966 8.974 1.00 28.20 275 ASN A N 1
ATOM 2172 C CA . ASN A 1 275 ? -2.785 16.167 8.457 1.00 28.20 275 ASN A CA 1
ATOM 2173 C C . ASN A 1 275 ? -2.384 16.323 6.979 1.00 28.20 275 ASN A C 1
ATOM 2175 O O . ASN A 1 275 ? -1.300 15.911 6.574 1.00 28.20 275 ASN A O 1
ATOM 2179 N N . GLU A 1 276 ? -3.314 16.845 6.185 1.00 38.31 276 GLU A N 1
ATOM 2180 C CA . GLU A 1 276 ? -3.331 17.016 4.723 1.00 38.31 276 GLU A CA 1
ATOM 2181 C C . GLU A 1 276 ? -1.965 17.251 4.021 1.00 38.31 276 GLU A C 1
ATOM 2183 O O . GLU A 1 276 ? -1.611 18.397 3.784 1.00 38.31 276 GLU A O 1
ATOM 2188 N N . ILE A 1 277 ? -1.211 16.213 3.605 1.00 37.19 277 ILE A N 1
ATOM 2189 C CA . ILE A 1 277 ? -0.066 16.336 2.663 1.00 37.19 277 ILE A CA 1
ATOM 2190 C C . ILE A 1 277 ? 0.167 15.031 1.838 1.00 37.19 277 ILE A C 1
ATOM 2192 O O . ILE A 1 277 ? 0.039 13.925 2.362 1.00 37.19 277 ILE A O 1
ATOM 2196 N N . LEU A 1 278 ? 0.562 15.181 0.554 1.00 40.19 278 LEU A N 1
ATOM 2197 C CA . LEU A 1 278 ? 0.971 14.165 -0.449 1.00 40.19 278 LEU A CA 1
ATOM 2198 C C . LEU A 1 278 ? 1.721 12.914 0.087 1.00 40.19 278 LEU A C 1
ATOM 2200 O O . LEU A 1 278 ? 2.628 13.066 0.907 1.00 40.19 278 LEU A O 1
ATOM 2204 N N . PRO A 1 279 ? 1.480 11.713 -0.492 1.00 51.19 279 PRO A N 1
ATOM 2205 C CA . PRO A 1 279 ? 2.168 10.475 -0.114 1.00 51.19 279 PRO A CA 1
ATOM 2206 C C . PRO A 1 279 ? 3.662 10.505 -0.489 1.00 51.19 279 PRO A C 1
ATOM 2208 O O . PRO A 1 279 ? 4.012 10.684 -1.653 1.00 51.19 279 PRO A O 1
ATOM 2211 N N . TRP A 1 280 ? 4.553 10.279 0.483 1.00 60.47 280 TRP A N 1
ATOM 2212 C CA . TRP A 1 280 ? 6.025 10.412 0.393 1.00 60.47 280 TRP A CA 1
ATOM 2213 C C . TRP A 1 280 ? 6.806 9.658 -0.715 1.00 60.47 280 TRP A C 1
ATOM 2215 O O . TRP A 1 280 ? 7.838 10.190 -1.145 1.00 60.47 280 TRP A O 1
ATOM 2225 N N . PRO A 1 281 ? 6.416 8.472 -1.236 1.00 74.31 281 PRO A N 1
ATOM 2226 C CA . PRO A 1 281 ? 7.277 7.716 -2.151 1.00 74.31 281 PRO A CA 1
ATOM 2227 C C . PRO A 1 281 ? 7.280 8.264 -3.586 1.00 74.31 281 PRO A C 1
ATOM 2229 O O . PRO A 1 281 ? 8.319 8.227 -4.249 1.00 74.31 281 PRO A O 1
ATOM 2232 N N . ALA A 1 282 ? 6.161 8.821 -4.063 1.00 81.00 282 ALA A N 1
ATOM 2233 C CA . ALA A 1 282 ? 6.072 9.369 -5.417 1.00 81.00 282 ALA A CA 1
ATOM 2234 C C . ALA A 1 282 ? 6.868 10.683 -5.581 1.00 81.00 282 ALA A C 1
ATOM 2236 O O . ALA A 1 282 ? 7.702 10.747 -6.486 1.00 81.00 282 ALA A O 1
ATOM 2237 N N . PRO A 1 283 ? 6.722 11.709 -4.712 1.00 78.94 283 PRO A N 1
ATOM 2238 C CA . PRO A 1 283 ? 7.519 12.932 -4.799 1.00 78.94 283 PRO A CA 1
ATOM 2239 C C . PRO A 1 283 ? 9.018 12.670 -4.646 1.00 78.94 283 PRO A C 1
ATOM 2241 O O . PRO A 1 283 ? 9.813 13.249 -5.379 1.00 78.94 283 PRO A O 1
ATOM 2244 N N . THR A 1 284 ? 9.418 11.768 -3.741 1.00 79.50 284 THR A N 1
ATOM 2245 C CA . THR A 1 284 ? 10.837 11.412 -3.572 1.00 79.50 284 THR A CA 1
ATOM 2246 C C . THR A 1 284 ? 11.399 10.717 -4.813 1.00 79.50 284 THR A C 1
ATOM 2248 O O . THR A 1 284 ? 12.479 11.085 -5.271 1.00 79.50 284 THR A O 1
ATOM 2251 N N . SER A 1 285 ? 10.655 9.786 -5.418 1.00 88.12 285 SER A N 1
ATOM 2252 C CA . SER A 1 285 ? 11.042 9.170 -6.693 1.00 88.12 285 SER A CA 1
ATOM 2253 C C . SER A 1 285 ? 11.139 10.197 -7.829 1.00 88.12 285 SER A C 1
ATOM 2255 O O . SER A 1 285 ? 12.125 10.213 -8.564 1.00 88.12 285 SER A O 1
ATOM 2257 N N . LEU A 1 286 ? 10.171 11.112 -7.949 1.00 90.00 286 LEU A N 1
ATOM 2258 C CA . LEU A 1 286 ? 10.195 12.174 -8.961 1.00 90.00 286 LEU A CA 1
ATOM 2259 C C . LEU A 1 286 ? 11.410 13.094 -8.801 1.00 90.00 286 LEU A C 1
ATOM 2261 O O . LEU A 1 286 ? 12.104 13.370 -9.777 1.00 90.00 286 LEU A O 1
ATOM 2265 N N . VAL A 1 287 ? 11.694 13.540 -7.574 1.00 86.00 287 VAL A N 1
ATOM 2266 C CA . VAL A 1 287 ? 12.874 14.365 -7.276 1.00 86.00 287 VAL A CA 1
ATOM 2267 C C . VAL A 1 287 ? 14.155 13.617 -7.633 1.00 86.00 287 VAL A C 1
ATOM 2269 O O . VAL A 1 287 ? 15.018 14.192 -8.293 1.00 86.00 287 VAL A O 1
ATOM 2272 N N . GLY A 1 288 ? 14.275 12.341 -7.255 1.00 87.81 288 GLY A N 1
ATOM 2273 C CA . GLY A 1 288 ? 15.431 11.516 -7.610 1.00 87.81 288 GLY A CA 1
ATOM 2274 C C . GLY A 1 288 ? 15.642 11.449 -9.121 1.00 87.81 288 GLY A C 1
ATOM 2275 O O . GLY A 1 288 ? 16.727 11.768 -9.603 1.00 87.81 288 GLY A O 1
ATOM 2276 N N . PHE A 1 289 ? 14.587 11.126 -9.868 1.00 94.25 289 PHE A N 1
ATOM 2277 C CA . PHE A 1 289 ? 14.619 11.033 -11.327 1.00 94.25 289 PHE A CA 1
ATOM 2278 C C . PHE A 1 289 ? 15.023 12.354 -11.995 1.00 94.25 289 PHE A C 1
ATOM 2280 O O . PHE A 1 289 ? 15.939 12.376 -12.818 1.00 94.25 289 PHE A O 1
ATOM 2287 N N . LEU A 1 290 ? 14.417 13.475 -11.590 1.00 92.94 290 LEU A N 1
ATOM 2288 C CA . LEU A 1 290 ? 14.757 14.800 -12.119 1.00 92.94 290 LEU A CA 1
ATOM 2289 C C . LEU A 1 290 ? 16.184 15.228 -11.760 1.00 92.94 290 LEU A C 1
ATOM 2291 O O . LEU A 1 290 ? 16.876 15.791 -12.607 1.00 92.94 290 LEU A O 1
ATOM 2295 N N . LEU A 1 291 ? 16.655 14.940 -10.543 1.00 89.75 291 LEU A N 1
ATOM 2296 C CA . LEU A 1 291 ? 18.040 15.209 -10.154 1.00 89.75 291 LEU A CA 1
ATOM 2297 C C . LEU A 1 291 ? 19.026 14.401 -10.998 1.00 89.75 291 LEU A C 1
ATOM 2299 O O . LEU A 1 291 ? 20.050 14.956 -11.390 1.00 89.75 291 LEU A O 1
ATOM 2303 N N . GLY A 1 292 ? 18.719 13.138 -11.310 1.00 91.56 292 GLY A N 1
ATOM 2304 C CA . GLY A 1 292 ? 19.526 12.313 -12.214 1.00 91.56 292 GLY A CA 1
ATOM 2305 C C . GLY A 1 292 ? 19.650 12.935 -13.606 1.00 91.56 292 GLY A C 1
ATOM 2306 O O . GLY A 1 292 ? 20.759 13.068 -14.125 1.00 91.56 292 GLY A O 1
ATOM 2307 N N . ILE A 1 293 ? 18.527 13.405 -14.162 1.00 94.50 293 ILE A N 1
ATOM 2308 C CA . ILE A 1 293 ? 18.482 14.124 -15.446 1.00 94.50 293 ILE A CA 1
ATOM 2309 C C . ILE A 1 293 ? 19.322 15.406 -15.372 1.00 94.50 293 ILE A C 1
ATOM 2311 O O . ILE A 1 293 ? 20.268 15.573 -16.134 1.00 94.50 293 ILE A O 1
ATOM 2315 N N . ILE A 1 294 ? 19.023 16.311 -14.439 1.00 92.06 294 ILE A N 1
ATOM 2316 C CA . ILE A 1 294 ? 19.703 17.615 -14.348 1.00 92.06 294 ILE A CA 1
ATOM 2317 C C . ILE A 1 294 ? 21.211 17.431 -14.140 1.00 92.06 294 ILE A C 1
ATOM 2319 O O . ILE A 1 294 ? 22.013 18.104 -14.784 1.00 92.06 294 ILE A O 1
ATOM 2323 N N . SER A 1 295 ? 21.598 16.489 -13.278 1.00 89.44 295 SER A N 1
ATOM 2324 C CA . SER A 1 295 ? 22.997 16.172 -12.985 1.00 89.44 295 SER A CA 1
ATOM 2325 C C . SER A 1 295 ? 23.761 15.760 -14.236 1.00 89.44 295 SER A C 1
ATOM 2327 O O . SER A 1 295 ? 24.810 16.330 -14.534 1.00 89.44 295 SER A O 1
ATOM 2329 N N . LEU A 1 296 ? 23.234 14.789 -14.985 1.00 91.31 296 LEU A N 1
ATOM 2330 C CA . LEU A 1 296 ? 23.911 14.297 -16.177 1.00 91.31 296 LEU A CA 1
ATOM 2331 C C . LEU A 1 296 ? 23.915 15.346 -17.301 1.00 91.31 296 LEU A C 1
ATOM 2333 O O . LEU A 1 296 ? 24.926 15.475 -17.983 1.00 91.31 296 LEU A O 1
ATOM 2337 N N . PHE A 1 297 ? 22.849 16.144 -17.437 1.00 92.62 297 PHE A N 1
ATOM 2338 C CA . PHE A 1 297 ? 22.789 17.249 -18.402 1.00 92.62 297 PHE A CA 1
ATOM 2339 C C . PHE A 1 297 ? 23.891 18.285 -18.159 1.00 92.62 297 PHE A C 1
ATOM 2341 O O . PHE A 1 297 ? 24.593 18.683 -19.085 1.00 92.62 297 PHE A O 1
ATOM 2348 N N . VAL A 1 298 ? 24.063 18.710 -16.903 1.00 91.06 298 VAL A N 1
ATOM 2349 C CA . VAL A 1 298 ? 25.081 19.702 -16.529 1.00 91.06 298 VAL A CA 1
ATOM 2350 C C . VAL A 1 298 ? 26.489 19.153 -16.754 1.00 91.06 298 VAL A C 1
ATOM 2352 O O . VAL A 1 298 ? 27.341 19.872 -17.274 1.00 91.06 298 VAL A O 1
ATOM 2355 N N . ILE A 1 299 ? 26.739 17.888 -16.396 1.00 88.50 299 ILE A N 1
ATOM 2356 C CA . ILE A 1 299 ? 28.045 17.254 -16.620 1.00 88.50 299 ILE A CA 1
ATOM 2357 C C . ILE A 1 299 ? 28.347 17.177 -18.123 1.00 88.50 299 ILE A C 1
ATOM 2359 O O . ILE A 1 299 ? 29.431 17.589 -18.526 1.00 88.50 299 ILE A O 1
ATOM 2363 N N . ASP A 1 300 ? 27.404 16.704 -18.945 1.00 88.06 300 ASP A N 1
ATOM 2364 C CA . ASP A 1 300 ? 27.576 16.626 -20.404 1.00 88.06 300 ASP A CA 1
ATOM 2365 C C . ASP A 1 300 ? 27.873 18.004 -21.007 1.00 88.06 300 ASP A C 1
ATOM 2367 O O . ASP A 1 300 ? 28.883 18.182 -21.686 1.00 88.06 300 ASP A O 1
ATOM 2371 N N . PHE A 1 301 ? 27.075 19.018 -20.655 1.00 88.44 301 PHE A N 1
ATOM 2372 C CA . PHE A 1 301 ? 27.274 20.390 -21.123 1.00 88.44 301 PHE A CA 1
ATOM 2373 C C . PHE A 1 301 ? 28.677 20.927 -20.804 1.00 88.44 301 PHE A C 1
ATOM 2375 O O . PHE A 1 301 ? 29.318 21.531 -21.662 1.00 88.44 301 PHE A O 1
ATOM 2382 N N . ILE A 1 302 ? 29.181 20.684 -19.589 1.00 86.44 302 ILE A N 1
ATOM 2383 C CA . ILE A 1 302 ? 30.531 21.107 -19.188 1.00 86.44 302 ILE A CA 1
ATOM 2384 C C . ILE A 1 302 ? 31.601 20.328 -19.963 1.00 86.44 302 ILE A C 1
ATOM 2386 O O . ILE A 1 302 ? 32.588 20.919 -20.400 1.00 86.44 302 ILE A O 1
ATOM 2390 N N . LEU A 1 303 ? 31.430 19.018 -20.152 1.00 85.00 303 LEU A N 1
ATOM 2391 C CA . LEU A 1 303 ? 32.404 18.178 -20.857 1.00 85.00 303 LEU A CA 1
ATOM 2392 C C . LEU A 1 303 ? 32.551 18.543 -22.335 1.00 85.00 303 LEU A C 1
ATOM 2394 O O . LEU A 1 303 ? 33.671 18.519 -22.862 1.00 85.00 303 LEU A O 1
ATOM 2398 N N . LEU A 1 304 ? 31.449 18.928 -22.981 1.00 80.88 304 LEU A N 1
ATOM 2399 C CA . LEU A 1 304 ? 31.422 19.337 -24.387 1.00 80.88 304 LEU A CA 1
ATOM 2400 C C . LEU A 1 304 ? 32.174 20.645 -24.659 1.00 80.88 304 LEU A C 1
ATOM 2402 O O . LEU A 1 304 ? 32.593 20.883 -25.790 1.00 80.88 304 LEU A O 1
ATOM 2406 N N . ILE A 1 305 ? 32.417 21.472 -23.635 1.00 80.50 305 ILE A N 1
ATOM 2407 C CA . ILE A 1 305 ? 33.281 22.660 -23.763 1.00 80.50 305 ILE A CA 1
ATOM 2408 C C . ILE A 1 305 ? 34.721 22.248 -24.110 1.00 80.50 305 ILE A C 1
ATOM 2410 O O . ILE A 1 305 ? 35.438 22.991 -24.781 1.00 80.50 305 ILE A O 1
ATOM 2414 N N . TYR A 1 306 ? 35.152 21.065 -23.665 1.00 77.44 306 TYR A N 1
ATOM 2415 C CA . TYR A 1 306 ? 36.556 20.655 -23.707 1.00 77.44 306 TYR A CA 1
ATOM 2416 C C . TYR A 1 306 ? 36.825 19.454 -24.619 1.00 77.44 306 TYR A C 1
ATOM 2418 O O . TYR A 1 306 ? 37.971 19.242 -25.018 1.00 77.44 306 TYR A O 1
ATOM 2426 N N . THR A 1 307 ? 35.811 18.643 -24.933 1.00 81.75 307 THR A N 1
ATOM 2427 C CA . THR A 1 307 ? 35.992 17.344 -25.600 1.00 81.75 307 THR A CA 1
ATOM 2428 C C . THR A 1 307 ? 34.791 16.950 -26.466 1.00 81.75 307 THR A C 1
ATOM 2430 O O . THR A 1 307 ? 33.693 17.449 -26.261 1.00 81.75 307 THR A O 1
ATOM 2433 N N . ARG A 1 308 ? 34.991 16.029 -27.422 1.00 85.25 308 ARG A N 1
ATOM 2434 C CA . ARG A 1 308 ? 33.895 15.397 -28.184 1.00 85.25 308 ARG A CA 1
ATOM 2435 C C . ARG A 1 308 ? 33.228 14.294 -27.370 1.00 85.25 308 ARG A C 1
ATOM 2437 O O . ARG A 1 308 ? 33.945 13.526 -26.724 1.00 85.25 308 ARG A O 1
ATOM 2444 N N . PHE A 1 309 ? 31.909 14.160 -27.472 1.00 85.56 309 PHE A N 1
ATOM 2445 C CA . PHE A 1 309 ? 31.117 13.216 -26.686 1.00 85.56 309 PHE A CA 1
ATOM 2446 C C . PHE A 1 309 ? 31.607 11.767 -26.812 1.00 85.56 309 PHE A C 1
ATOM 2448 O O . PHE A 1 309 ? 31.859 11.111 -25.801 1.00 85.56 309 PHE A O 1
ATOM 2455 N N . PHE A 1 310 ? 31.824 11.268 -28.036 1.00 84.44 310 PHE A N 1
ATOM 2456 C CA . PHE A 1 310 ? 32.234 9.867 -28.259 1.00 84.44 310 PHE A CA 1
ATOM 2457 C C . PHE A 1 310 ? 33.722 9.578 -28.003 1.00 84.44 310 PHE A C 1
ATOM 2459 O O . PHE A 1 310 ? 34.216 8.498 -28.340 1.00 84.44 310 PHE A O 1
ATOM 2466 N N . SER A 1 311 ? 34.471 10.510 -27.410 1.00 86.38 311 SER A N 1
ATOM 2467 C CA . SER A 1 311 ? 35.853 10.231 -27.022 1.00 86.38 311 SER A CA 1
ATOM 2468 C C . SER A 1 311 ? 35.902 9.385 -25.739 1.00 86.38 311 SER A C 1
ATOM 2470 O O . SER A 1 311 ? 35.152 9.623 -24.792 1.00 86.38 311 SER A O 1
ATOM 2472 N N . ILE A 1 312 ? 36.808 8.397 -25.682 1.00 85.12 312 ILE A N 1
ATOM 2473 C CA . ILE A 1 312 ? 36.998 7.546 -24.489 1.00 85.12 312 ILE A CA 1
ATOM 2474 C C . ILE A 1 312 ? 37.194 8.393 -23.213 1.00 85.12 312 ILE A C 1
ATOM 2476 O O . ILE A 1 312 ? 36.532 8.100 -22.215 1.00 85.12 312 ILE A O 1
ATOM 2480 N N . PRO A 1 313 ? 38.029 9.457 -23.213 1.00 86.00 313 PRO A N 1
ATOM 2481 C CA . PRO A 1 313 ? 38.173 10.326 -22.046 1.00 86.00 313 PRO A CA 1
ATOM 2482 C C . PRO A 1 313 ? 36.859 10.974 -21.594 1.00 86.00 313 PRO A C 1
ATOM 2484 O O . PRO A 1 313 ? 36.591 11.006 -20.395 1.00 86.00 313 PRO A O 1
ATOM 2487 N N . SER A 1 314 ? 36.026 11.445 -22.526 1.00 84.62 314 SER A N 1
ATOM 2488 C CA . SER A 1 314 ? 34.741 12.087 -22.214 1.00 84.62 314 SER A CA 1
ATOM 2489 C C . SER A 1 314 ? 33.758 11.115 -21.584 1.00 84.62 314 SER A C 1
ATOM 2491 O O . SER A 1 314 ? 33.160 11.443 -20.565 1.00 84.62 314 SER A O 1
ATOM 2493 N N . LEU A 1 315 ? 33.644 9.900 -22.126 1.00 86.44 315 LEU A N 1
ATOM 2494 C CA . LEU A 1 315 ? 32.759 8.867 -21.580 1.00 86.44 315 LEU A CA 1
ATOM 2495 C C . LEU A 1 315 ? 33.193 8.423 -20.174 1.00 86.44 315 LEU A C 1
ATOM 2497 O O . LEU A 1 315 ? 32.351 8.269 -19.287 1.00 86.44 315 LEU A O 1
ATOM 2501 N N . ILE A 1 316 ? 34.504 8.270 -19.944 1.00 87.50 316 ILE A N 1
ATOM 2502 C CA . ILE A 1 316 ? 35.050 7.953 -18.615 1.00 87.50 316 ILE A CA 1
ATOM 2503 C C . ILE A 1 316 ? 34.767 9.092 -17.634 1.00 87.50 316 ILE A C 1
ATOM 2505 O O . ILE A 1 316 ? 34.323 8.838 -16.514 1.00 87.50 316 ILE A O 1
ATOM 2509 N N . LEU A 1 317 ? 35.010 10.341 -18.040 1.00 87.94 317 LEU A N 1
ATOM 2510 C CA . LEU A 1 317 ? 34.839 11.498 -17.167 1.00 87.94 317 LEU A CA 1
ATOM 2511 C C . LEU A 1 317 ? 33.359 11.765 -16.860 1.00 87.94 317 LEU A C 1
ATOM 2513 O O . LEU A 1 317 ? 33.034 12.067 -15.712 1.00 87.94 317 LEU A O 1
ATOM 2517 N N . LEU A 1 318 ? 32.464 11.578 -17.836 1.00 87.50 318 LEU A N 1
ATOM 2518 C CA . LEU A 1 318 ? 31.008 11.623 -17.664 1.00 87.50 318 LEU A CA 1
ATOM 2519 C C . LEU A 1 318 ? 30.558 10.599 -16.618 1.00 87.50 318 LEU A C 1
ATOM 2521 O O . LEU A 1 318 ? 29.901 10.964 -15.642 1.00 87.50 318 LEU A O 1
ATOM 2525 N N . PHE A 1 319 ? 30.973 9.337 -16.774 1.00 87.62 319 PHE A N 1
ATOM 2526 C CA . PHE A 1 319 ? 30.639 8.266 -15.836 1.00 87.62 319 PHE A CA 1
ATOM 2527 C C . PHE A 1 319 ? 31.196 8.536 -14.432 1.00 87.62 319 PHE A C 1
ATOM 2529 O O . PHE A 1 319 ? 30.450 8.504 -13.454 1.00 87.62 319 PHE A O 1
ATOM 2536 N N . ALA A 1 320 ? 32.488 8.859 -14.319 1.00 88.69 320 ALA A N 1
ATOM 2537 C CA . ALA A 1 320 ? 33.133 9.124 -13.034 1.00 88.69 320 ALA A CA 1
ATOM 2538 C C . ALA A 1 320 ? 32.499 10.320 -12.304 1.00 88.69 320 ALA A C 1
ATOM 2540 O O . ALA A 1 320 ? 32.271 10.255 -11.093 1.00 88.69 320 ALA A O 1
ATOM 2541 N N . SER A 1 321 ? 32.167 11.388 -13.035 1.00 88.31 321 SER A N 1
ATOM 2542 C CA . SER A 1 321 ? 31.520 12.582 -12.476 1.00 88.31 321 SER A CA 1
ATOM 2543 C C . SER A 1 321 ? 30.092 12.283 -12.027 1.00 88.31 321 SER A C 1
ATOM 2545 O O . SER A 1 321 ? 29.699 12.688 -10.933 1.00 88.31 321 SER A O 1
ATOM 2547 N N . PHE A 1 322 ? 29.334 11.519 -12.820 1.00 87.94 322 PHE A N 1
ATOM 2548 C CA . PHE A 1 322 ? 27.971 11.118 -12.475 1.00 87.94 322 PHE A CA 1
ATOM 2549 C C . PHE A 1 322 ? 27.938 10.206 -11.240 1.00 87.94 322 PHE A C 1
ATOM 2551 O O . PHE A 1 322 ? 27.141 10.437 -10.334 1.00 87.94 322 PHE A O 1
ATOM 2558 N N . VAL A 1 323 ? 28.848 9.229 -11.143 1.00 87.38 323 VAL A N 1
ATOM 2559 C CA . VAL A 1 323 ? 28.980 8.349 -9.964 1.00 87.38 323 VAL A CA 1
ATOM 2560 C C . VAL A 1 323 ? 29.421 9.133 -8.725 1.00 87.38 323 VAL A C 1
ATOM 2562 O O . VAL A 1 323 ? 28.886 8.919 -7.636 1.00 87.38 323 VAL A O 1
ATOM 2565 N N . SER A 1 324 ? 30.355 10.075 -8.876 1.00 87.00 324 SER A N 1
ATOM 2566 C CA . SER A 1 324 ? 30.799 10.934 -7.768 1.00 87.00 324 SER A CA 1
ATOM 2567 C C . SER A 1 324 ? 29.663 11.819 -7.252 1.00 87.00 324 SER A C 1
ATOM 2569 O O . SER A 1 324 ? 29.491 11.976 -6.042 1.00 87.00 324 SER A O 1
ATOM 2571 N N . LEU A 1 325 ? 28.850 12.364 -8.161 1.00 84.88 325 LEU A N 1
ATOM 2572 C CA . LEU A 1 325 ? 27.695 13.184 -7.818 1.00 84.88 325 LEU A CA 1
ATOM 2573 C C . LEU A 1 325 ? 26.561 12.350 -7.212 1.00 84.88 325 LEU A C 1
ATOM 2575 O O . LEU A 1 325 ? 25.967 12.789 -6.232 1.00 84.88 325 LEU A O 1
ATOM 2579 N N . LEU A 1 326 ? 26.318 11.131 -7.707 1.00 84.94 326 LEU A N 1
ATOM 2580 C CA . LEU A 1 326 ? 25.424 10.167 -7.061 1.00 84.94 326 LEU A CA 1
ATOM 2581 C C . LEU A 1 326 ? 25.863 9.916 -5.616 1.00 84.94 326 LEU A C 1
ATOM 2583 O O . LEU A 1 326 ? 25.039 10.020 -4.712 1.00 84.94 326 LEU A O 1
ATOM 2587 N N . PHE A 1 327 ? 27.153 9.643 -5.389 1.00 85.31 327 PHE A N 1
ATOM 2588 C CA . PHE A 1 327 ? 27.689 9.409 -4.048 1.00 85.31 327 PHE A CA 1
ATOM 2589 C C . PHE A 1 327 ? 27.492 10.628 -3.136 1.00 85.31 327 PHE A C 1
ATOM 2591 O O . PHE A 1 327 ? 27.022 10.476 -2.006 1.00 85.31 327 PHE A O 1
ATOM 2598 N N . LEU A 1 328 ? 27.792 11.836 -3.631 1.00 84.50 328 LEU A N 1
ATOM 2599 C CA . LEU A 1 328 ? 27.592 13.091 -2.902 1.00 84.50 328 LEU A CA 1
ATOM 2600 C C . LEU A 1 328 ? 26.110 13.336 -2.583 1.00 84.50 328 LEU A C 1
ATOM 2602 O O . LEU A 1 328 ? 25.764 13.661 -1.445 1.00 84.50 328 LEU A O 1
ATOM 2606 N N . ILE A 1 329 ? 25.225 13.164 -3.565 1.00 78.94 329 ILE A N 1
ATOM 2607 C CA . ILE A 1 329 ? 23.785 13.360 -3.394 1.00 78.94 329 ILE A CA 1
ATOM 2608 C C . ILE A 1 329 ? 23.245 12.342 -2.393 1.00 78.94 329 ILE A C 1
ATOM 2610 O O . ILE A 1 329 ? 22.589 12.744 -1.436 1.00 78.94 329 ILE A O 1
ATOM 2614 N N . SER A 1 330 ? 23.561 11.055 -2.540 1.00 74.75 330 SER A N 1
ATOM 2615 C CA . SER A 1 330 ? 23.006 10.000 -1.688 1.00 74.75 330 SER A CA 1
ATOM 2616 C C . SER A 1 330 ? 23.526 10.038 -0.246 1.00 74.75 330 SER A C 1
ATOM 2618 O O . SER A 1 330 ? 22.784 9.667 0.664 1.00 74.75 330 SER A O 1
ATOM 2620 N N . HIS A 1 331 ? 24.771 10.482 -0.015 1.00 77.75 331 HIS A N 1
ATOM 2621 C CA . HIS A 1 331 ? 25.400 10.465 1.316 1.00 77.75 331 HIS A CA 1
ATOM 2622 C C . HIS A 1 331 ? 25.439 11.824 2.026 1.00 77.75 331 HIS A C 1
ATOM 2624 O O . HIS A 1 331 ? 25.447 11.840 3.255 1.00 77.75 331 HIS A O 1
ATOM 2630 N N . ALA A 1 332 ? 25.458 12.950 1.304 1.00 74.81 332 ALA A N 1
ATOM 2631 C CA . ALA A 1 332 ? 25.628 14.276 1.912 1.00 74.81 332 ALA A CA 1
ATOM 2632 C C . ALA A 1 332 ? 24.391 15.176 1.789 1.00 74.81 332 ALA A C 1
ATOM 2634 O O . ALA A 1 332 ? 24.013 15.827 2.764 1.00 74.81 332 ALA A O 1
ATOM 2635 N N . ILE A 1 333 ? 23.762 15.227 0.611 1.00 69.19 333 ILE A N 1
ATOM 2636 C CA . ILE A 1 333 ? 22.645 16.150 0.346 1.00 69.19 333 ILE A CA 1
ATOM 2637 C C . ILE A 1 333 ? 21.321 15.514 0.773 1.00 69.19 333 ILE A C 1
ATOM 2639 O O . ILE A 1 333 ? 20.576 16.096 1.557 1.00 69.19 333 ILE A O 1
ATOM 2643 N N . LEU A 1 334 ? 21.062 14.285 0.330 1.00 66.31 334 LEU A N 1
ATOM 2644 C CA . LEU A 1 334 ? 19.793 13.595 0.525 1.00 66.31 334 LEU A CA 1
ATOM 2645 C C . LEU A 1 334 ? 19.408 13.394 1.997 1.00 66.31 334 LEU A C 1
ATOM 2647 O O . LEU A 1 334 ? 18.252 13.670 2.311 1.00 66.31 334 LEU A O 1
ATOM 2651 N N . PRO A 1 335 ? 20.298 12.959 2.916 1.00 66.31 335 PRO A N 1
ATOM 2652 C CA . PRO A 1 335 ? 19.925 12.829 4.324 1.00 66.31 335 PRO A CA 1
ATOM 2653 C C . PRO A 1 335 ? 19.430 14.155 4.909 1.00 66.31 335 PRO A C 1
ATOM 2655 O O . PRO A 1 335 ? 18.415 14.173 5.592 1.00 66.31 335 PRO A O 1
ATOM 2658 N N . ARG A 1 336 ? 20.074 15.272 4.543 1.00 67.81 336 ARG A N 1
ATOM 2659 C CA . ARG A 1 336 ? 19.708 16.621 5.001 1.00 67.81 336 ARG A CA 1
ATOM 2660 C C . ARG A 1 336 ? 18.411 17.116 4.372 1.00 67.81 336 ARG A C 1
ATOM 2662 O O . ARG A 1 336 ? 17.592 17.724 5.048 1.00 67.81 336 ARG A O 1
ATOM 2669 N N . THR A 1 337 ? 18.207 16.853 3.082 1.00 61.50 337 THR A N 1
ATOM 2670 C CA . THR A 1 337 ? 16.962 17.186 2.377 1.00 61.50 337 THR A CA 1
ATOM 2671 C C . THR A 1 337 ? 15.787 16.391 2.942 1.00 61.50 337 THR A C 1
ATOM 2673 O O . THR A 1 337 ? 14.720 16.948 3.169 1.00 61.50 337 THR A O 1
ATOM 2676 N N . VAL A 1 338 ? 15.987 15.106 3.234 1.00 58.53 338 VAL A N 1
ATOM 2677 C CA . VAL A 1 338 ? 14.975 14.258 3.871 1.00 58.53 338 VAL A CA 1
ATOM 2678 C C . VAL A 1 338 ? 14.705 14.707 5.298 1.00 58.53 338 VAL A C 1
ATOM 2680 O O . VAL A 1 338 ? 13.543 14.840 5.643 1.00 58.53 338 VAL A O 1
ATOM 2683 N N . GLU A 1 339 ? 15.718 15.019 6.104 1.00 60.84 339 GLU A N 1
ATOM 2684 C CA . GLU A 1 339 ? 15.523 15.619 7.433 1.00 60.84 339 GLU A CA 1
ATOM 2685 C C . GLU A 1 339 ? 14.748 16.943 7.363 1.00 60.84 339 GLU A C 1
ATOM 2687 O O . GLU A 1 339 ? 13.889 17.191 8.205 1.00 60.84 339 GLU A O 1
ATOM 2692 N N . PHE A 1 340 ? 14.994 17.759 6.335 1.00 59.69 340 PHE A N 1
ATOM 2693 C CA . PHE A 1 340 ? 14.300 19.028 6.118 1.00 59.69 340 PHE A CA 1
ATOM 2694 C C . PHE A 1 340 ? 12.838 18.859 5.681 1.00 59.69 340 PHE A C 1
ATOM 2696 O O . PHE A 1 340 ? 11.980 19.592 6.164 1.00 59.69 340 PHE A O 1
ATOM 2703 N N . PHE A 1 341 ? 12.539 17.914 4.780 1.00 54.62 341 PHE A N 1
ATOM 2704 C CA . PHE A 1 341 ? 11.184 17.677 4.259 1.00 54.62 341 PHE A CA 1
ATOM 2705 C C . PHE A 1 341 ? 10.374 16.658 5.070 1.00 54.62 341 PHE A C 1
ATOM 2707 O O . PHE A 1 341 ? 9.152 16.638 4.956 1.00 54.62 341 PHE A O 1
ATOM 2714 N N . SER A 1 342 ? 11.016 15.833 5.905 1.00 53.06 342 SER A N 1
ATOM 2715 C CA . SER A 1 342 ? 10.350 14.827 6.746 1.00 53.06 342 SER A CA 1
ATOM 2716 C C . SER A 1 342 ? 9.288 15.407 7.694 1.00 53.06 342 SER A C 1
ATOM 2718 O O . SER A 1 342 ? 8.340 14.676 7.963 1.00 53.06 342 SER A O 1
ATOM 2720 N N . PRO A 1 343 ? 9.389 16.652 8.205 1.00 51.41 343 PRO A N 1
ATOM 2721 C CA . PRO A 1 343 ? 8.313 17.293 8.967 1.00 51.41 343 PRO A CA 1
ATOM 2722 C C . PRO A 1 343 ? 7.102 17.693 8.114 1.00 51.41 343 PRO A C 1
ATOM 2724 O O . PRO A 1 343 ? 6.027 17.926 8.654 1.00 51.41 343 PRO A O 1
ATOM 2727 N N . TYR A 1 344 ? 7.274 17.793 6.795 1.00 46.12 344 TYR A N 1
ATOM 2728 C CA . TYR A 1 344 ? 6.288 18.327 5.857 1.00 46.12 344 TYR A CA 1
ATOM 2729 C C . TYR A 1 344 ? 5.717 17.259 4.923 1.00 46.12 344 TYR A C 1
ATOM 2731 O O . TYR A 1 344 ? 5.177 17.621 3.886 1.00 46.12 344 TYR A O 1
ATOM 2739 N N . ALA A 1 345 ? 5.865 15.962 5.211 1.00 43.81 345 ALA A N 1
ATOM 2740 C CA . ALA A 1 345 ? 5.390 14.914 4.313 1.00 43.81 345 ALA A CA 1
ATOM 2741 C C . ALA A 1 345 ? 4.892 13.658 5.033 1.00 43.81 345 ALA A C 1
ATOM 2743 O O . ALA A 1 345 ? 5.484 13.210 6.016 1.00 43.81 345 ALA A O 1
ATOM 2744 N N . THR A 1 346 ? 3.828 13.048 4.499 1.00 44.56 346 THR A N 1
ATOM 2745 C CA . THR A 1 346 ? 3.272 11.802 5.032 1.00 44.56 346 THR A CA 1
ATOM 2746 C C . THR A 1 346 ? 4.122 10.622 4.574 1.00 44.56 346 THR A C 1
ATOM 2748 O O . THR A 1 346 ? 4.079 10.207 3.414 1.00 44.56 346 THR A O 1
ATOM 2751 N N . ARG A 1 347 ? 4.894 10.024 5.489 1.00 49.53 347 ARG A N 1
ATOM 2752 C CA . ARG A 1 347 ? 5.326 8.636 5.296 1.00 49.53 347 ARG A CA 1
ATOM 2753 C C . ARG A 1 347 ? 4.027 7.832 5.250 1.00 49.53 347 ARG A C 1
ATOM 2755 O O . ARG A 1 347 ? 3.349 7.745 6.265 1.00 49.53 347 ARG A O 1
ATOM 2762 N N . GLY A 1 348 ? 3.609 7.370 4.068 1.00 39.88 348 GLY A N 1
ATOM 2763 C CA . GLY A 1 348 ? 2.463 6.466 3.937 1.00 39.88 348 GLY A CA 1
ATOM 2764 C C . GLY A 1 348 ? 2.564 5.327 4.956 1.00 39.88 348 GLY A C 1
ATOM 2765 O O . GLY A 1 348 ? 3.657 5.078 5.466 1.00 39.88 348 GLY A O 1
ATOM 2766 N N . ARG A 1 349 ? 1.437 4.663 5.250 1.00 36.78 349 ARG A N 1
ATOM 2767 C CA . ARG A 1 349 ? 1.271 3.736 6.389 1.00 36.78 349 ARG A CA 1
ATOM 2768 C C . ARG A 1 349 ? 2.378 2.678 6.580 1.00 36.78 349 ARG A C 1
ATOM 2770 O O . ARG A 1 349 ? 2.512 2.213 7.695 1.00 36.78 349 ARG A O 1
ATOM 2777 N N . ASP A 1 350 ? 3.222 2.409 5.579 1.00 37.94 350 ASP A N 1
ATOM 2778 C CA . ASP A 1 350 ? 4.289 1.400 5.619 1.00 37.94 350 ASP A CA 1
ATOM 2779 C C . ASP A 1 350 ? 5.635 1.843 4.994 1.00 37.94 350 ASP A C 1
ATOM 2781 O O . ASP A 1 350 ? 6.415 1.017 4.510 1.00 37.94 350 ASP A O 1
ATOM 2785 N N . LEU A 1 351 ? 5.956 3.142 4.936 1.00 40.31 351 LEU A N 1
ATOM 2786 C CA . LEU A 1 351 ? 7.249 3.557 4.367 1.00 40.31 351 LEU A CA 1
ATOM 2787 C C . LEU A 1 351 ? 8.382 3.447 5.385 1.00 40.31 351 LEU A C 1
ATOM 2789 O O . LEU A 1 351 ? 8.575 4.340 6.213 1.00 40.31 351 LEU A O 1
ATOM 2793 N N . ASP A 1 352 ? 9.182 2.385 5.242 1.00 42.28 352 ASP A N 1
ATOM 2794 C CA . ASP A 1 352 ? 10.460 2.209 5.934 1.00 42.28 352 ASP A CA 1
ATOM 2795 C C . ASP A 1 352 ? 11.270 3.524 5.875 1.00 42.28 352 ASP A C 1
ATOM 2797 O O . ASP A 1 352 ? 11.656 3.974 4.784 1.00 42.28 352 ASP A O 1
ATOM 2801 N N . PRO A 1 353 ? 11.589 4.146 7.026 1.00 41.50 353 PRO A N 1
ATOM 2802 C CA . PRO A 1 353 ? 12.488 5.290 7.102 1.00 41.50 353 PRO A CA 1
ATOM 2803 C C . PRO A 1 353 ? 13.874 5.003 6.513 1.00 41.50 353 PRO A C 1
ATOM 2805 O O . PRO A 1 353 ? 14.656 5.927 6.353 1.00 41.50 353 PRO A O 1
ATOM 2808 N N . LYS A 1 354 ? 14.220 3.753 6.195 1.00 43.31 354 LYS A N 1
ATOM 2809 C CA . LYS A 1 354 ? 15.447 3.370 5.484 1.00 43.31 354 LYS A CA 1
ATOM 2810 C C . LYS A 1 354 ? 15.228 3.161 3.979 1.00 43.31 354 LYS A C 1
ATOM 2812 O O . LYS A 1 354 ? 16.203 3.222 3.232 1.00 43.31 354 LYS A O 1
ATOM 2817 N N . GLY A 1 355 ? 13.983 3.000 3.516 1.00 53.22 355 GLY A N 1
ATOM 2818 C CA . GLY A 1 355 ? 13.603 2.741 2.118 1.00 53.22 355 GLY A CA 1
ATOM 2819 C C . GLY A 1 355 ? 13.651 3.962 1.188 1.00 53.22 355 GLY A C 1
ATOM 2820 O O . GLY A 1 355 ? 13.777 3.805 -0.027 1.00 53.22 355 GLY A O 1
ATOM 2821 N N . TYR A 1 356 ? 13.646 5.190 1.729 1.00 66.50 356 TYR A N 1
ATOM 2822 C CA . TYR A 1 356 ? 13.758 6.409 0.910 1.00 66.50 356 TYR A CA 1
ATOM 2823 C C . TYR A 1 356 ? 15.116 6.525 0.200 1.00 66.50 356 TYR A C 1
ATOM 2825 O O . TYR A 1 356 ? 15.181 7.072 -0.901 1.00 66.50 356 TYR A O 1
ATOM 2833 N N . ARG A 1 357 ? 16.203 6.022 0.813 1.00 72.00 357 ARG A N 1
ATOM 2834 C CA . ARG A 1 357 ? 17.544 6.060 0.207 1.00 72.00 357 ARG A CA 1
ATOM 2835 C C . ARG A 1 357 ? 17.608 5.135 -1.008 1.00 72.00 357 ARG A C 1
ATOM 2837 O O . ARG A 1 357 ? 17.938 5.646 -2.074 1.00 72.00 357 ARG A O 1
ATOM 2844 N N . PRO A 1 358 ? 17.243 3.839 -0.908 1.00 80.25 358 PRO A N 1
ATOM 2845 C CA . PRO A 1 358 ? 17.088 2.982 -2.078 1.00 80.25 358 PRO A CA 1
ATOM 2846 C C . PRO A 1 358 ? 16.161 3.577 -3.142 1.00 80.25 358 PRO A C 1
ATOM 2848 O O . PRO A 1 358 ? 16.560 3.631 -4.299 1.00 80.25 358 PRO A O 1
ATOM 2851 N N . ASN A 1 359 ? 14.984 4.098 -2.764 1.00 85.44 359 ASN A N 1
ATOM 2852 C CA . ASN A 1 359 ? 14.040 4.705 -3.711 1.00 85.44 359 ASN A CA 1
ATOM 2853 C C . ASN A 1 359 ? 14.681 5.851 -4.512 1.00 85.44 359 ASN A C 1
ATOM 2855 O O . ASN A 1 359 ? 14.668 5.833 -5.741 1.00 85.44 359 ASN A O 1
ATOM 2859 N N . LEU A 1 360 ? 15.291 6.826 -3.828 1.00 82.19 360 LEU A N 1
ATOM 2860 C CA . LEU A 1 360 ? 15.912 7.959 -4.508 1.00 82.19 360 LEU A CA 1
ATOM 2861 C C . LEU A 1 360 ? 17.143 7.545 -5.320 1.00 82.19 360 LEU A C 1
ATOM 2863 O O . LEU A 1 360 ? 17.323 8.042 -6.425 1.00 82.19 360 LEU A O 1
ATOM 2867 N N . VAL A 1 361 ? 17.989 6.651 -4.801 1.00 86.06 361 VAL A N 1
ATOM 2868 C CA . VAL A 1 361 ? 19.177 6.172 -5.527 1.00 86.06 361 VAL A CA 1
ATOM 2869 C C . VAL A 1 361 ? 18.764 5.477 -6.820 1.00 86.06 361 VAL A C 1
ATOM 2871 O O . VAL A 1 361 ? 19.318 5.790 -7.874 1.00 86.06 361 VAL A O 1
ATOM 2874 N N . ILE A 1 362 ? 17.767 4.591 -6.758 1.00 91.56 362 ILE A N 1
ATOM 2875 C CA . ILE A 1 362 ? 17.225 3.913 -7.937 1.00 91.56 362 ILE A CA 1
ATOM 2876 C C . ILE A 1 362 ? 16.641 4.943 -8.908 1.00 91.56 362 ILE A C 1
ATOM 2878 O O . ILE A 1 362 ? 17.030 4.958 -10.074 1.00 91.56 362 ILE A O 1
ATOM 2882 N N . ALA A 1 363 ? 15.782 5.852 -8.435 1.00 92.62 363 ALA A N 1
ATOM 2883 C CA . ALA A 1 363 ? 15.183 6.886 -9.276 1.00 92.62 363 ALA A CA 1
ATOM 2884 C C . ALA A 1 363 ? 16.230 7.800 -9.933 1.00 92.62 363 ALA A C 1
ATOM 2886 O O . ALA A 1 363 ? 16.121 8.090 -11.120 1.00 92.62 363 ALA A O 1
ATOM 2887 N N . PHE A 1 364 ? 17.267 8.212 -9.198 1.00 91.94 364 PHE A N 1
ATOM 2888 C CA . PHE A 1 364 ? 18.382 9.011 -9.712 1.00 91.94 364 PHE A CA 1
ATOM 2889 C C . PHE A 1 364 ? 19.153 8.272 -10.799 1.00 91.94 364 PHE A C 1
ATOM 2891 O O . PHE A 1 364 ? 19.430 8.843 -11.855 1.00 91.94 364 PHE A O 1
ATOM 2898 N N . CYS A 1 365 ? 19.469 6.995 -10.571 1.00 93.88 365 CYS A N 1
ATOM 2899 C CA . CYS A 1 365 ? 20.132 6.170 -11.574 1.00 93.88 365 CYS A CA 1
ATOM 2900 C C . CYS A 1 365 ? 19.258 6.023 -12.823 1.00 93.88 365 CYS A C 1
ATOM 2902 O O . CYS A 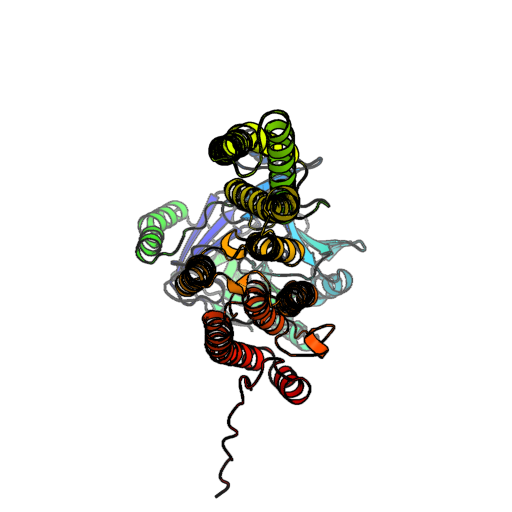1 365 ? 19.757 6.208 -13.929 1.00 93.88 365 CYS A O 1
ATOM 2904 N N . LEU A 1 366 ? 17.955 5.769 -12.663 1.00 96.88 366 LEU A N 1
ATOM 2905 C CA . LEU A 1 366 ? 17.012 5.682 -13.781 1.00 96.88 366 LEU A CA 1
ATOM 2906 C C . LEU A 1 366 ? 16.881 7.013 -14.530 1.00 96.88 366 LEU A C 1
ATOM 2908 O O . LEU A 1 366 ? 16.894 7.009 -15.754 1.00 96.88 366 LEU A O 1
ATOM 2912 N N . GLY A 1 367 ? 16.840 8.152 -13.835 1.00 96.94 367 GLY A N 1
ATOM 2913 C CA . GLY A 1 367 ? 16.851 9.480 -14.459 1.00 96.94 367 GLY A CA 1
ATOM 2914 C C . GLY A 1 367 ? 18.135 9.754 -15.243 1.00 96.94 367 GLY A C 1
ATOM 2915 O O . GLY A 1 367 ? 18.093 10.276 -16.357 1.00 96.94 367 GLY A O 1
ATOM 2916 N N . GLY A 1 368 ? 19.278 9.327 -14.700 1.00 95.31 368 GLY A N 1
ATOM 2917 C CA . GLY A 1 368 ? 20.565 9.362 -15.390 1.00 95.31 368 GLY A CA 1
ATOM 2918 C C . GLY A 1 368 ? 20.585 8.492 -16.643 1.00 95.31 368 GLY A C 1
ATOM 2919 O O . GLY A 1 368 ? 20.924 8.985 -17.711 1.00 95.31 368 GLY A O 1
ATOM 2920 N N . VAL A 1 369 ? 20.172 7.223 -16.554 1.00 96.62 369 VAL A N 1
ATOM 2921 C CA . VAL A 1 369 ? 20.090 6.317 -17.717 1.00 96.62 369 VAL A CA 1
ATOM 2922 C C . VAL A 1 369 ? 19.103 6.850 -18.755 1.00 96.62 369 VAL A C 1
ATOM 2924 O O . VAL A 1 369 ? 19.388 6.802 -19.953 1.00 96.62 369 VAL A O 1
ATOM 2927 N N . PHE A 1 370 ? 17.979 7.413 -18.303 1.00 98.00 370 PHE A N 1
ATOM 2928 C CA . PHE A 1 370 ? 16.990 8.035 -19.170 1.00 98.00 370 PHE A CA 1
ATOM 2929 C C . PHE A 1 370 ? 17.614 9.141 -20.014 1.00 98.00 370 PHE A C 1
ATOM 2931 O O . PHE A 1 370 ? 17.526 9.097 -21.245 1.00 98.00 370 PHE A O 1
ATOM 2938 N N . LEU A 1 371 ? 18.277 10.101 -19.366 1.00 96.94 371 LEU A N 1
ATOM 2939 C CA . LEU A 1 371 ? 18.916 11.195 -20.082 1.00 96.94 371 LEU A CA 1
ATOM 2940 C C . LEU A 1 371 ? 20.135 10.725 -20.881 1.00 96.94 371 LEU A C 1
ATOM 2942 O O . LEU A 1 371 ? 20.333 11.207 -21.990 1.00 96.94 371 LEU A O 1
ATOM 2946 N N . PHE A 1 372 ? 20.915 9.771 -20.374 1.00 95.25 372 PHE A N 1
ATOM 2947 C CA . PHE A 1 372 ? 22.051 9.204 -21.098 1.00 95.25 372 PHE A CA 1
ATOM 2948 C C . PHE A 1 372 ? 21.608 8.636 -22.445 1.00 95.25 372 PHE A C 1
ATOM 2950 O O . PHE A 1 372 ? 22.252 8.901 -23.452 1.00 95.25 372 PHE A O 1
ATOM 2957 N N . GLY A 1 373 ? 20.476 7.928 -22.490 1.00 95.75 373 GLY A N 1
ATOM 2958 C CA . GLY A 1 373 ? 19.893 7.443 -23.739 1.00 95.75 373 GLY A CA 1
ATOM 2959 C C . GLY A 1 373 ? 19.531 8.564 -24.726 1.00 95.75 373 GLY A C 1
ATOM 2960 O O . GLY A 1 373 ? 19.805 8.449 -25.926 1.00 95.75 373 GLY A O 1
ATOM 2961 N N . LEU A 1 374 ? 18.992 9.686 -24.236 1.00 95.00 374 LEU A N 1
ATOM 2962 C CA . LEU A 1 374 ? 18.661 10.851 -25.067 1.00 95.00 374 LEU A CA 1
ATOM 2963 C C . LEU A 1 374 ? 19.914 11.579 -25.566 1.00 95.00 374 LEU A C 1
ATOM 2965 O O . LEU A 1 374 ? 19.998 11.889 -26.751 1.00 95.00 374 LEU A O 1
ATOM 2969 N N . ILE A 1 375 ? 20.895 11.802 -24.688 1.00 93.25 375 ILE A N 1
ATOM 2970 C CA . ILE A 1 375 ? 22.199 12.403 -25.006 1.00 93.25 375 ILE A CA 1
ATOM 2971 C C . ILE A 1 375 ? 22.933 11.542 -26.039 1.00 93.25 375 ILE A C 1
ATOM 2973 O O . ILE A 1 375 ? 23.380 12.049 -27.065 1.00 93.25 375 ILE A O 1
ATOM 2977 N N . LEU A 1 376 ? 22.983 10.227 -25.813 1.00 91.19 376 LEU A N 1
ATOM 2978 C CA . LEU A 1 376 ? 23.574 9.256 -26.729 1.00 91.19 376 LEU A CA 1
ATOM 2979 C C . LEU A 1 376 ? 22.911 9.325 -28.110 1.00 91.19 376 LEU A C 1
ATOM 2981 O O . LEU A 1 376 ? 23.598 9.283 -29.128 1.00 91.19 376 LEU A O 1
ATOM 2985 N N . SER A 1 377 ? 21.584 9.468 -28.148 1.00 92.00 377 SER A N 1
ATOM 2986 C CA . SER A 1 377 ? 20.831 9.615 -29.396 1.00 92.00 377 SER A CA 1
ATOM 2987 C C . SER A 1 377 ? 21.114 10.941 -30.091 1.00 92.00 377 SER A C 1
ATOM 2989 O O . SER A 1 377 ? 21.332 10.948 -31.298 1.00 92.00 377 SER A O 1
ATOM 2991 N N . PHE A 1 378 ? 21.133 12.046 -29.347 1.00 91.25 378 PHE A N 1
ATOM 2992 C CA . PHE A 1 378 ? 21.387 13.386 -29.871 1.00 91.25 378 PHE A CA 1
ATOM 2993 C C . PHE A 1 378 ? 22.796 13.498 -30.463 1.00 91.25 378 PHE A C 1
ATOM 2995 O O . PHE A 1 378 ? 22.945 13.791 -31.649 1.00 91.25 378 PHE A O 1
ATOM 3002 N N . HIS A 1 379 ? 23.826 13.161 -29.684 1.00 89.00 379 HIS A N 1
ATOM 3003 C CA . HIS A 1 379 ? 25.215 13.223 -30.147 1.00 89.00 379 HIS A CA 1
ATOM 3004 C C . HIS A 1 379 ? 25.506 12.230 -31.257 1.00 89.00 379 HIS A C 1
ATOM 3006 O O . HIS A 1 379 ? 26.374 12.483 -32.086 1.00 89.00 379 HIS A O 1
ATOM 3012 N N . ALA A 1 380 ? 24.781 11.109 -31.329 1.00 88.31 380 ALA A N 1
ATOM 3013 C CA . ALA A 1 380 ? 24.905 10.217 -32.472 1.00 88.31 380 ALA A CA 1
ATOM 3014 C C . ALA A 1 380 ? 24.582 10.934 -33.788 1.00 88.31 380 ALA A C 1
ATOM 3016 O O . ALA A 1 380 ? 25.257 10.668 -34.777 1.00 88.31 380 ALA A O 1
ATOM 3017 N N . PHE A 1 381 ? 23.590 11.831 -33.813 1.00 87.31 381 PHE A N 1
ATOM 3018 C CA . PHE A 1 381 ? 23.264 12.628 -35.001 1.00 87.31 381 PHE A CA 1
ATOM 3019 C C . PHE A 1 381 ? 24.295 13.720 -35.302 1.00 87.31 381 PHE A C 1
ATOM 3021 O O . PHE A 1 381 ? 24.529 13.992 -36.477 1.00 87.31 381 PHE A O 1
ATOM 3028 N N . GLU A 1 382 ? 24.909 14.307 -34.276 1.00 84.81 382 GLU A N 1
ATOM 3029 C CA . GLU A 1 382 ? 25.888 15.396 -34.419 1.00 84.81 382 GLU A CA 1
ATOM 3030 C C . GLU A 1 382 ? 27.300 14.897 -34.776 1.00 84.81 382 GLU A C 1
ATOM 3032 O O . GLU A 1 382 ? 27.965 15.447 -35.653 1.00 84.81 382 GLU A O 1
ATOM 3037 N N . GLU A 1 383 ? 27.781 13.848 -34.103 1.00 84.00 383 GLU A N 1
ATOM 3038 C CA . GLU A 1 383 ? 29.197 13.458 -34.128 1.00 84.00 383 GLU A CA 1
ATOM 3039 C C . GLU A 1 383 ? 29.497 12.194 -34.945 1.00 84.00 383 GLU A C 1
ATOM 3041 O O . GLU A 1 383 ? 30.638 12.007 -35.384 1.00 84.00 383 GLU A O 1
ATOM 3046 N N . LEU A 1 384 ? 28.514 11.307 -35.146 1.00 83.06 384 LEU A N 1
ATOM 3047 C CA . LEU A 1 384 ? 28.722 10.036 -35.844 1.00 83.06 384 LEU A CA 1
ATOM 3048 C C . LEU A 1 384 ? 28.162 10.078 -37.265 1.00 83.06 384 LEU A C 1
ATOM 3050 O O . LEU A 1 384 ? 27.000 10.398 -37.500 1.00 83.06 384 LEU A O 1
ATOM 3054 N N . SER A 1 385 ? 28.960 9.609 -38.224 1.00 77.50 385 SER A N 1
ATOM 3055 C CA . SER A 1 385 ? 28.515 9.427 -39.612 1.00 77.50 385 SER A CA 1
ATOM 3056 C C . SER A 1 385 ? 27.370 8.413 -39.747 1.00 77.50 385 SER A C 1
ATOM 3058 O O . SER A 1 385 ? 26.552 8.526 -40.657 1.00 77.50 385 SER A O 1
ATOM 3060 N N . ASN A 1 386 ? 27.278 7.451 -38.821 1.00 76.31 386 ASN A N 1
ATOM 3061 C CA . ASN A 1 386 ? 26.256 6.403 -38.786 1.00 76.31 386 ASN A CA 1
ATOM 3062 C C . ASN A 1 386 ? 25.337 6.534 -37.560 1.00 76.31 386 ASN A C 1
ATOM 3064 O O . ASN A 1 386 ? 25.119 5.571 -36.822 1.00 76.31 386 ASN A O 1
ATOM 3068 N N . SER A 1 387 ? 24.773 7.724 -37.350 1.00 79.06 387 SER A N 1
ATOM 3069 C CA . SER A 1 387 ? 23.848 8.039 -36.247 1.00 79.06 387 SER A CA 1
ATOM 3070 C C . SER A 1 387 ? 22.735 7.004 -36.034 1.00 79.06 387 SER A C 1
ATOM 3072 O O . SER A 1 387 ? 22.362 6.690 -34.902 1.00 79.06 387 SER A O 1
ATOM 3074 N N . ARG A 1 388 ? 22.259 6.404 -37.134 1.00 80.69 388 ARG A N 1
ATOM 3075 C CA . ARG A 1 388 ? 21.224 5.359 -37.200 1.00 80.69 388 ARG A CA 1
ATOM 3076 C C . ARG A 1 388 ? 21.527 4.079 -36.420 1.00 80.69 388 ARG A C 1
ATOM 3078 O O . ARG A 1 388 ? 20.605 3.318 -36.157 1.00 80.69 388 ARG A O 1
ATOM 3085 N N . ILE A 1 389 ? 22.782 3.857 -36.038 1.00 82.06 389 ILE A N 1
ATOM 3086 C CA . ILE A 1 389 ? 23.208 2.731 -35.195 1.00 82.06 389 ILE A CA 1
ATOM 3087 C C . ILE A 1 389 ? 22.955 3.011 -33.720 1.00 82.06 389 ILE A C 1
ATOM 3089 O O . ILE A 1 389 ? 22.662 2.107 -32.947 1.00 82.06 389 ILE A O 1
ATOM 3093 N N . VAL A 1 390 ? 23.126 4.257 -33.300 1.00 87.88 390 VAL A N 1
ATOM 3094 C CA . VAL A 1 390 ? 23.269 4.572 -31.880 1.00 87.88 390 VAL A CA 1
ATOM 3095 C C . VAL A 1 390 ? 21.987 5.177 -31.321 1.00 87.88 390 VAL A C 1
ATOM 3097 O O . VAL A 1 390 ? 21.602 4.836 -30.204 1.00 87.88 390 VAL A O 1
ATOM 3100 N N . TRP A 1 391 ? 21.260 5.979 -32.106 1.00 90.88 391 TRP A N 1
ATOM 3101 C CA . TRP A 1 391 ? 20.010 6.578 -31.631 1.00 90.88 391 TRP A CA 1
ATOM 3102 C C . TRP A 1 391 ? 18.916 5.563 -31.252 1.00 90.88 391 TRP A C 1
ATOM 3104 O O . TRP A 1 391 ? 18.267 5.793 -30.234 1.00 90.88 391 TRP A O 1
ATOM 3114 N N . PRO A 1 392 ? 18.689 4.427 -31.957 1.00 92.50 392 PRO A N 1
ATOM 3115 C CA . PRO A 1 392 ? 17.633 3.499 -31.549 1.00 92.50 392 PRO A CA 1
ATOM 3116 C C . PRO A 1 392 ? 17.953 2.851 -30.203 1.00 92.50 392 PRO A C 1
ATOM 3118 O O . PRO A 1 392 ? 17.066 2.680 -29.370 1.00 92.50 392 PRO A O 1
ATOM 3121 N N . PHE A 1 393 ? 19.233 2.546 -29.969 1.00 93.44 393 PHE A N 1
ATOM 3122 C CA . PHE A 1 393 ? 19.712 2.016 -28.698 1.00 93.44 393 PHE A CA 1
ATOM 3123 C C . PHE A 1 393 ? 19.618 3.055 -27.576 1.00 93.44 393 PHE A C 1
ATOM 3125 O O . PHE A 1 393 ? 19.174 2.732 -26.478 1.00 93.44 393 PHE A O 1
ATOM 3132 N N . GLY A 1 394 ? 19.969 4.313 -27.852 1.00 94.69 394 GLY A N 1
ATOM 3133 C CA . GLY A 1 394 ? 19.794 5.405 -26.897 1.00 94.69 394 GLY A CA 1
ATOM 3134 C C . GLY A 1 394 ? 18.328 5.596 -26.499 1.00 94.69 394 GLY A C 1
ATOM 3135 O O . GLY A 1 394 ? 18.008 5.579 -25.312 1.00 94.69 394 GLY A O 1
ATOM 3136 N N . VAL A 1 395 ? 17.414 5.661 -27.471 1.00 95.88 395 VAL A N 1
ATOM 3137 C CA . VAL A 1 395 ? 15.966 5.736 -27.205 1.00 95.88 395 VAL A CA 1
ATOM 3138 C C . VAL A 1 395 ? 15.465 4.499 -26.458 1.00 95.88 395 VAL A C 1
ATOM 3140 O O . VAL A 1 395 ? 14.653 4.634 -25.545 1.00 95.88 395 VAL A O 1
ATOM 3143 N N . TYR A 1 396 ? 15.962 3.304 -26.788 1.00 96.25 396 TYR A N 1
ATOM 3144 C CA . TYR A 1 396 ? 15.653 2.082 -26.044 1.00 96.25 396 TYR A CA 1
ATOM 3145 C C . TYR A 1 396 ? 16.040 2.211 -24.561 1.00 96.25 396 TYR A C 1
ATOM 3147 O O . TYR A 1 396 ? 15.218 1.901 -23.699 1.00 96.25 396 TYR A O 1
ATOM 3155 N N . LEU A 1 397 ? 17.246 2.708 -24.247 1.00 96.75 397 LEU A N 1
ATOM 3156 C CA . LEU A 1 397 ? 17.684 2.913 -22.859 1.00 96.75 397 LEU A CA 1
ATOM 3157 C C . LEU A 1 397 ? 16.777 3.905 -22.128 1.00 96.75 397 LEU A C 1
ATOM 3159 O O . LEU A 1 397 ? 16.404 3.662 -20.978 1.00 96.75 397 LEU A O 1
ATOM 3163 N N . SER A 1 398 ? 16.376 4.984 -22.804 1.00 97.75 398 SER A N 1
ATOM 3164 C CA . SER A 1 398 ? 15.428 5.949 -22.251 1.00 97.75 398 SER A CA 1
ATOM 3165 C C . SER A 1 398 ? 14.069 5.313 -21.966 1.00 97.75 398 SER A C 1
ATOM 3167 O O . SER A 1 398 ? 13.543 5.458 -20.866 1.00 97.75 398 SER A O 1
ATOM 3169 N N . LEU A 1 399 ? 13.509 4.555 -22.909 1.00 97.56 399 LEU A N 1
ATOM 3170 C CA . LEU A 1 399 ? 12.228 3.872 -22.715 1.00 97.56 399 LEU A CA 1
ATOM 3171 C C . LEU A 1 399 ? 12.287 2.829 -21.596 1.00 97.56 399 LEU A C 1
ATOM 3173 O O . LEU A 1 399 ? 11.345 2.738 -20.814 1.00 97.56 399 LEU A O 1
ATOM 3177 N N . LEU A 1 400 ? 13.383 2.074 -21.494 1.00 96.19 400 LEU A N 1
ATOM 3178 C CA . LEU A 1 400 ? 13.595 1.088 -20.436 1.00 96.19 400 LEU A CA 1
ATOM 3179 C C . LEU A 1 400 ? 13.655 1.756 -19.057 1.00 96.19 400 LEU A C 1
ATOM 3181 O O . LEU A 1 400 ? 12.947 1.350 -18.136 1.00 96.19 400 LEU A O 1
ATOM 3185 N N . ALA A 1 401 ? 14.458 2.814 -18.923 1.00 97.69 401 ALA A N 1
ATOM 3186 C CA . ALA A 1 401 ? 14.577 3.548 -17.669 1.00 97.69 401 ALA A CA 1
ATOM 3187 C C . ALA A 1 401 ? 13.255 4.215 -17.261 1.00 97.69 401 ALA A C 1
ATOM 3189 O O . ALA A 1 401 ? 12.861 4.152 -16.094 1.00 97.69 401 ALA A O 1
ATOM 3190 N N . PHE A 1 402 ? 12.549 4.811 -18.227 1.00 98.06 402 PHE A N 1
ATOM 3191 C CA . PHE A 1 402 ? 11.244 5.419 -17.992 1.00 98.06 402 PHE A CA 1
ATOM 3192 C C . PHE A 1 402 ? 10.189 4.382 -17.609 1.00 98.06 402 PHE A C 1
ATOM 3194 O O . PHE A 1 402 ? 9.424 4.645 -16.686 1.00 98.06 402 PHE A O 1
ATOM 3201 N N . PHE A 1 403 ? 10.169 3.210 -18.254 1.00 97.12 403 PHE A N 1
ATOM 3202 C CA . PHE A 1 403 ? 9.243 2.123 -17.928 1.00 97.12 403 PHE A CA 1
ATOM 3203 C C . PHE A 1 403 ? 9.337 1.743 -16.455 1.00 97.12 403 PHE A C 1
ATOM 3205 O O . PHE A 1 403 ? 8.329 1.783 -15.754 1.00 97.12 403 PHE A O 1
ATOM 3212 N N . HIS A 1 404 ? 10.551 1.452 -15.981 1.00 96.62 404 HIS A N 1
ATOM 3213 C CA . HIS A 1 404 ? 10.799 1.065 -14.593 1.00 96.62 404 HIS A CA 1
ATOM 3214 C C . HIS A 1 404 ? 10.488 2.187 -13.602 1.00 96.62 404 HIS A C 1
ATOM 3216 O O . HIS A 1 404 ? 9.862 1.949 -12.570 1.00 96.62 404 HIS A O 1
ATOM 3222 N N . TRP A 1 405 ? 10.905 3.420 -13.908 1.00 97.25 405 TRP A N 1
ATOM 3223 C CA . TRP A 1 405 ? 10.646 4.556 -13.027 1.00 97.25 405 TRP A CA 1
ATOM 3224 C C . TRP A 1 405 ? 9.152 4.865 -12.913 1.00 97.25 405 TRP A C 1
ATOM 3226 O O . TRP A 1 405 ? 8.620 5.000 -11.811 1.00 97.25 405 TRP A O 1
ATOM 3236 N N . SER A 1 406 ? 8.467 4.963 -14.050 1.00 97.00 406 SER A N 1
ATOM 3237 C CA . SER A 1 406 ? 7.055 5.333 -14.094 1.00 97.00 406 SER A CA 1
ATOM 3238 C C . SER A 1 406 ? 6.146 4.231 -13.547 1.00 97.00 406 SER A C 1
ATOM 3240 O O . SER A 1 406 ? 5.072 4.544 -13.039 1.00 97.00 406 SER A O 1
ATOM 3242 N N . GLU A 1 407 ? 6.574 2.965 -13.593 1.00 94.81 407 GLU A N 1
ATOM 3243 C CA . GLU A 1 407 ? 5.892 1.854 -12.927 1.00 94.81 407 GLU A CA 1
ATOM 3244 C C . GLU A 1 407 ? 5.794 2.099 -11.416 1.00 94.81 407 GLU A C 1
ATOM 3246 O O . GLU A 1 407 ? 4.694 2.190 -10.866 1.00 94.81 407 GLU A O 1
ATOM 3251 N N . PHE A 1 408 ? 6.940 2.316 -10.761 1.00 92.75 408 PHE A N 1
ATOM 3252 C CA . PHE A 1 408 ? 6.982 2.664 -9.343 1.00 92.75 408 PHE A CA 1
ATOM 3253 C C . PHE A 1 408 ? 6.227 3.969 -9.074 1.00 92.75 408 PHE A C 1
ATOM 3255 O O . PHE A 1 408 ? 5.425 4.042 -8.145 1.00 92.75 408 PHE A O 1
ATOM 3262 N N . PHE A 1 409 ? 6.461 5.004 -9.884 1.00 92.44 409 PHE A N 1
ATOM 3263 C CA . PHE A 1 409 ? 5.889 6.331 -9.663 1.00 92.44 409 PHE A CA 1
ATOM 3264 C C . PHE A 1 409 ? 4.355 6.323 -9.724 1.00 92.44 409 PHE A C 1
ATOM 3266 O O . PHE A 1 409 ? 3.704 6.852 -8.824 1.00 92.44 409 PHE A O 1
ATOM 3273 N N . VAL A 1 410 ? 3.758 5.683 -10.735 1.00 92.19 410 VAL A N 1
ATOM 3274 C CA . VAL A 1 410 ? 2.294 5.578 -10.852 1.00 92.19 410 VAL A CA 1
ATOM 3275 C C . VAL A 1 410 ? 1.720 4.677 -9.762 1.00 92.19 410 VAL A C 1
ATOM 3277 O O . VAL A 1 410 ? 0.682 5.016 -9.191 1.00 92.19 410 VAL A O 1
ATOM 3280 N N . ALA A 1 411 ? 2.393 3.579 -9.410 1.00 89.00 411 ALA A N 1
ATOM 3281 C CA . ALA A 1 411 ? 1.987 2.746 -8.279 1.00 89.00 411 ALA A CA 1
ATOM 3282 C C . ALA A 1 411 ? 1.993 3.537 -6.960 1.00 89.00 411 ALA A C 1
ATOM 3284 O O . ALA A 1 411 ? 1.036 3.468 -6.196 1.00 89.00 411 ALA A O 1
ATOM 3285 N N . ALA A 1 412 ? 3.012 4.369 -6.738 1.00 85.69 412 ALA A N 1
ATOM 3286 C CA . ALA A 1 412 ? 3.127 5.233 -5.567 1.00 85.69 412 ALA A CA 1
ATOM 3287 C C . ALA A 1 412 ? 2.091 6.358 -5.517 1.00 85.69 412 ALA A C 1
ATOM 3289 O O . ALA A 1 412 ? 1.706 6.776 -4.427 1.00 85.69 412 ALA A O 1
ATOM 3290 N N . LEU A 1 413 ? 1.613 6.832 -6.668 1.00 84.81 413 LEU A N 1
ATOM 3291 C CA . LEU A 1 413 ? 0.514 7.798 -6.728 1.00 84.81 413 LEU A CA 1
ATOM 3292 C C . LEU A 1 413 ? -0.853 7.160 -6.473 1.00 84.81 413 LEU A C 1
ATOM 3294 O O . LEU A 1 413 ? -1.733 7.808 -5.914 1.00 84.81 413 LEU A O 1
ATOM 3298 N N . THR A 1 414 ? -1.042 5.921 -6.920 1.00 82.62 414 THR A N 1
ATOM 3299 C CA . THR A 1 414 ? -2.367 5.287 -6.990 1.00 82.62 414 THR A CA 1
ATOM 3300 C C . THR A 1 414 ? -2.636 4.297 -5.863 1.00 82.62 414 THR A C 1
ATOM 3302 O O . THR A 1 414 ? -3.798 4.062 -5.560 1.00 82.62 414 THR A O 1
ATOM 3305 N N . ASN A 1 415 ? -1.589 3.741 -5.246 1.00 76.94 415 ASN A N 1
ATOM 3306 C CA . ASN A 1 415 ? -1.656 2.791 -4.134 1.00 76.94 415 ASN A CA 1
ATOM 3307 C C . ASN A 1 415 ? -0.455 2.986 -3.168 1.00 76.94 415 ASN A C 1
ATOM 3309 O O . ASN A 1 415 ? 0.430 2.129 -3.067 1.00 76.94 415 ASN A O 1
ATOM 3313 N N . PRO A 1 416 ? -0.376 4.140 -2.471 1.00 68.88 416 PRO A N 1
ATOM 3314 C CA . PRO A 1 416 ? 0.788 4.536 -1.668 1.00 68.88 416 PRO A CA 1
ATOM 3315 C C . PRO A 1 416 ? 1.048 3.664 -0.431 1.00 68.88 416 PRO A C 1
ATOM 3317 O O . PRO A 1 416 ? 2.139 3.717 0.131 1.00 68.88 416 PRO A O 1
ATOM 3320 N N . SER A 1 417 ? 0.067 2.883 0.025 1.00 60.53 417 SER A N 1
ATOM 3321 C CA . SER A 1 417 ? 0.213 1.991 1.183 1.00 60.53 417 SER A CA 1
ATOM 3322 C C . SER A 1 417 ? 0.980 0.708 0.859 1.00 60.53 417 SER A C 1
ATOM 3324 O O . SER A 1 417 ? 1.432 0.030 1.768 1.00 60.53 417 SER A O 1
ATOM 3326 N N . ARG A 1 418 ? 1.160 0.362 -0.422 1.00 64.62 418 ARG A N 1
ATOM 3327 C CA . ARG A 1 418 ? 1.778 -0.911 -0.842 1.00 64.62 418 ARG A CA 1
ATOM 3328 C C . ARG A 1 418 ? 3.067 -0.739 -1.633 1.00 64.62 418 ARG A C 1
ATOM 3330 O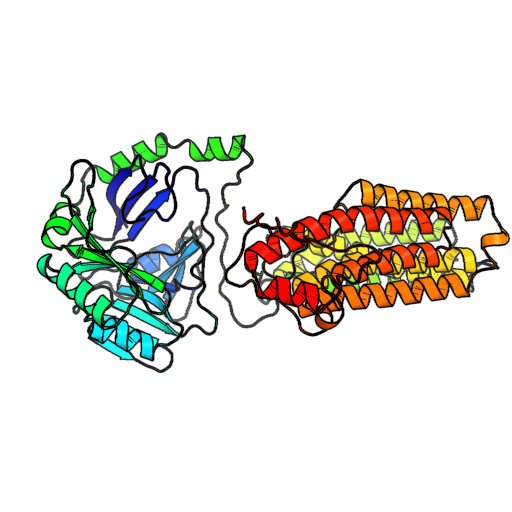 O . ARG A 1 418 ? 3.469 -1.634 -2.373 1.00 64.62 418 ARG A O 1
ATOM 3337 N N . THR A 1 419 ? 3.707 0.421 -1.524 1.00 69.88 419 THR A N 1
ATOM 3338 C CA . THR A 1 419 ? 4.877 0.740 -2.342 1.00 69.88 419 THR A CA 1
ATOM 3339 C C . THR A 1 419 ? 6.184 0.321 -1.700 1.00 69.88 419 THR A C 1
ATOM 3341 O O . THR A 1 419 ? 6.666 0.978 -0.778 1.00 69.88 419 THR A O 1
ATOM 3344 N N . GLY A 1 420 ? 6.785 -0.730 -2.253 1.00 76.69 420 GLY A N 1
ATOM 3345 C CA . GLY A 1 420 ? 8.179 -1.105 -2.037 1.00 76.69 420 GLY A CA 1
ATOM 3346 C C . GLY A 1 420 ? 9.049 -0.798 -3.260 1.00 76.69 420 GLY A C 1
ATOM 3347 O O . GLY A 1 420 ? 8.556 -0.576 -4.367 1.00 76.69 420 GLY A O 1
ATOM 3348 N N . VAL A 1 421 ? 10.371 -0.757 -3.068 1.00 82.94 421 VAL A N 1
ATOM 3349 C CA . VAL A 1 421 ? 11.332 -0.527 -4.169 1.00 82.94 421 VAL A CA 1
ATOM 3350 C C . VAL A 1 421 ? 11.391 -1.685 -5.171 1.00 82.94 421 VAL A C 1
ATOM 3352 O O . VAL A 1 421 ? 11.891 -1.512 -6.278 1.00 82.94 421 VAL A O 1
ATOM 3355 N N . ASP A 1 422 ? 10.829 -2.840 -4.828 1.00 82.06 422 ASP A N 1
ATOM 3356 C CA . ASP A 1 422 ? 10.603 -3.955 -5.747 1.00 82.06 422 ASP A CA 1
ATOM 3357 C C . ASP A 1 422 ? 9.648 -3.581 -6.894 1.00 82.06 422 ASP A C 1
ATOM 3359 O O . ASP A 1 422 ? 9.758 -4.131 -7.990 1.00 82.06 422 ASP A O 1
ATOM 3363 N N . LEU A 1 423 ? 8.780 -2.576 -6.703 1.00 88.88 423 LEU A N 1
ATOM 3364 C CA . LEU A 1 423 ? 7.864 -2.093 -7.744 1.00 88.88 423 LEU A CA 1
ATOM 3365 C C . LEU A 1 423 ? 8.559 -1.337 -8.887 1.00 88.88 423 LEU A C 1
ATOM 3367 O O . LEU A 1 423 ? 7.925 -1.061 -9.902 1.00 88.88 423 LEU A O 1
ATOM 3371 N N . TYR A 1 424 ? 9.860 -1.040 -8.773 1.00 90.81 424 TYR A N 1
ATOM 3372 C CA . TYR A 1 424 ? 10.657 -0.633 -9.936 1.00 90.81 424 TYR A CA 1
ATOM 3373 C C . TYR A 1 424 ? 10.847 -1.783 -10.938 1.00 90.81 424 TYR A C 1
ATOM 3375 O O . TYR A 1 424 ? 11.216 -1.529 -12.080 1.00 90.81 424 TYR A O 1
ATOM 3383 N N . LEU A 1 425 ? 10.596 -3.040 -10.545 1.00 89.88 425 LEU A N 1
ATOM 3384 C CA . LEU A 1 425 ? 10.677 -4.240 -11.389 1.00 89.88 425 LEU A CA 1
ATOM 3385 C C . LEU A 1 425 ? 12.051 -4.475 -12.046 1.00 89.88 425 LEU A C 1
ATOM 3387 O O . LEU A 1 425 ? 12.121 -5.044 -13.135 1.00 89.88 425 LEU A O 1
ATOM 3391 N N . LEU A 1 426 ? 13.149 -4.065 -11.408 1.00 86.94 426 LEU A N 1
ATOM 3392 C CA . LEU A 1 426 ? 14.494 -4.157 -11.998 1.00 86.94 426 LEU A CA 1
ATOM 3393 C C . LEU A 1 426 ? 15.067 -5.582 -12.004 1.00 86.94 426 LEU A C 1
ATOM 3395 O O . LEU A 1 426 ? 15.753 -5.959 -12.952 1.00 86.94 426 LEU A O 1
ATOM 3399 N N . ASP A 1 427 ? 14.769 -6.379 -10.979 1.00 80.12 427 ASP A N 1
ATOM 3400 C CA . ASP A 1 427 ? 15.359 -7.702 -10.727 1.00 80.12 427 ASP A CA 1
ATOM 3401 C C . ASP A 1 427 ? 14.303 -8.783 -10.434 1.00 80.12 427 ASP A C 1
ATOM 3403 O O . ASP A 1 427 ? 14.594 -9.829 -9.859 1.00 80.12 427 ASP A O 1
ATOM 3407 N N . HIS A 1 428 ? 13.066 -8.558 -10.882 1.00 74.25 428 HIS A N 1
ATOM 3408 C CA . HIS A 1 428 ? 11.919 -9.409 -10.563 1.00 74.25 428 HIS A CA 1
ATOM 3409 C C . HIS A 1 428 ? 12.018 -10.849 -11.103 1.00 74.25 428 HIS A C 1
ATOM 3411 O O . HIS A 1 428 ? 11.281 -11.720 -10.643 1.00 74.25 428 HIS A O 1
ATOM 3417 N N . SER A 1 429 ? 12.883 -11.117 -12.092 1.00 80.25 429 SER A N 1
ATOM 3418 C CA . SER A 1 429 ? 13.163 -12.479 -12.556 1.00 80.25 429 SER A CA 1
ATOM 3419 C C . SER A 1 429 ? 14.513 -12.602 -13.285 1.00 80.25 429 SER A C 1
ATOM 3421 O O . SER A 1 429 ? 14.905 -11.689 -14.022 1.00 80.25 429 SER A O 1
ATOM 3423 N N . PRO A 1 430 ? 15.235 -13.728 -13.135 1.00 83.50 430 PRO A N 1
ATOM 3424 C CA . PRO A 1 430 ? 16.442 -13.995 -13.916 1.00 83.50 430 PRO A CA 1
ATOM 3425 C C . PRO A 1 430 ? 16.141 -14.138 -15.415 1.00 83.50 430 PRO A C 1
ATOM 3427 O O . PRO A 1 430 ? 16.976 -13.771 -16.241 1.00 83.50 430 PRO A O 1
ATOM 3430 N N . GLU A 1 431 ? 14.947 -14.607 -15.786 1.00 85.38 431 GLU A N 1
ATOM 3431 C CA . GLU A 1 431 ? 14.497 -14.693 -17.178 1.00 85.38 431 GLU A CA 1
ATOM 3432 C C . GLU A 1 431 ? 14.400 -13.306 -17.822 1.00 85.38 431 GLU A C 1
ATOM 3434 O O . GLU A 1 431 ? 14.812 -13.131 -18.969 1.00 85.38 431 GLU A O 1
ATOM 3439 N N . TYR A 1 432 ? 13.913 -12.307 -17.079 1.00 86.12 432 TYR A N 1
ATOM 3440 C CA . TYR A 1 432 ? 13.880 -10.917 -17.532 1.00 86.12 432 TYR A CA 1
ATOM 3441 C C . TYR A 1 432 ? 15.286 -10.357 -17.775 1.00 86.12 432 TYR A C 1
ATOM 3443 O O . TYR A 1 432 ? 15.553 -9.798 -18.842 1.00 86.12 432 TYR A O 1
ATOM 3451 N N . LEU A 1 433 ? 16.205 -10.555 -16.822 1.00 88.12 433 LEU A N 1
ATOM 3452 C CA . LEU A 1 433 ? 17.604 -10.138 -16.972 1.00 88.12 433 LEU A CA 1
ATOM 3453 C C . LEU A 1 433 ? 18.270 -10.829 -18.172 1.00 88.12 433 LEU A C 1
ATOM 3455 O O . LEU A 1 433 ? 18.975 -10.182 -18.948 1.00 88.12 433 LEU A O 1
ATOM 3459 N N . GLY A 1 434 ? 18.001 -12.124 -18.359 1.00 90.25 434 GLY A N 1
ATOM 3460 C CA . GLY A 1 434 ? 18.472 -12.899 -19.504 1.00 90.25 434 GLY A CA 1
ATOM 3461 C C . GLY A 1 434 ? 17.927 -12.387 -20.838 1.00 90.25 434 GLY A C 1
ATOM 3462 O O . GLY A 1 434 ? 18.692 -12.258 -21.792 1.00 90.25 434 GLY A O 1
ATOM 3463 N N . ALA A 1 435 ? 16.639 -12.036 -20.905 1.00 90.31 435 ALA A N 1
ATOM 3464 C CA . ALA A 1 435 ? 16.030 -11.453 -22.099 1.00 90.31 435 ALA A CA 1
ATOM 3465 C C . ALA A 1 435 ? 16.674 -10.104 -22.452 1.00 90.31 435 ALA A C 1
ATOM 3467 O O . ALA A 1 435 ? 17.111 -9.916 -23.588 1.00 90.31 435 ALA A O 1
ATOM 3468 N N . MET A 1 436 ? 16.830 -9.204 -21.472 1.00 91.25 436 MET A N 1
ATOM 3469 C CA . MET A 1 436 ? 17.514 -7.923 -21.685 1.00 91.25 436 MET A CA 1
ATOM 3470 C C . MET A 1 436 ? 18.947 -8.118 -22.186 1.00 91.25 436 MET A C 1
ATOM 3472 O O . MET A 1 436 ? 19.326 -7.512 -23.191 1.00 91.25 436 MET A O 1
ATOM 3476 N N . ALA A 1 437 ? 19.723 -8.996 -21.543 1.00 93.56 437 ALA A N 1
ATOM 3477 C CA . ALA A 1 437 ? 21.083 -9.307 -21.974 1.00 93.56 437 ALA A CA 1
ATOM 3478 C C . ALA A 1 437 ? 21.112 -9.857 -23.409 1.00 93.56 437 ALA A C 1
ATOM 3480 O O . ALA A 1 437 ? 21.928 -9.411 -24.216 1.00 93.56 437 ALA A O 1
ATOM 3481 N N . LEU A 1 438 ? 20.188 -10.760 -23.756 1.00 95.25 438 LEU A N 1
ATOM 3482 C CA . LEU A 1 438 ? 20.057 -11.300 -25.108 1.00 95.25 438 LEU A CA 1
ATOM 3483 C C . LEU A 1 438 ? 19.765 -10.198 -26.134 1.00 95.25 438 LEU A C 1
ATOM 3485 O O . LEU A 1 438 ? 20.420 -10.170 -27.172 1.00 95.25 438 LEU A O 1
ATOM 3489 N N . SER A 1 439 ? 18.864 -9.258 -25.831 1.00 94.69 439 SER A N 1
ATOM 3490 C CA . SER A 1 439 ? 18.559 -8.145 -26.743 1.00 94.69 439 SER A CA 1
ATOM 3491 C C . SER A 1 439 ? 19.762 -7.234 -26.998 1.00 94.69 439 SER A C 1
ATOM 3493 O O . SER A 1 439 ? 19.940 -6.751 -28.117 1.00 94.69 439 SER A O 1
ATOM 3495 N N . PHE A 1 440 ? 20.621 -7.030 -25.990 1.00 94.56 440 PHE A N 1
ATOM 3496 C CA . PHE A 1 440 ? 21.834 -6.214 -26.121 1.00 94.56 440 PHE A CA 1
ATOM 3497 C C . PHE A 1 440 ? 22.883 -6.952 -26.938 1.00 94.56 440 PHE A C 1
ATOM 3499 O O . PHE A 1 440 ? 23.493 -6.366 -27.833 1.00 94.56 440 PHE A O 1
ATOM 3506 N N . ILE A 1 441 ? 23.081 -8.236 -26.630 1.00 95.69 441 ILE A N 1
ATOM 3507 C CA . ILE A 1 441 ? 24.028 -9.095 -27.336 1.00 95.69 441 ILE A CA 1
ATOM 3508 C C . ILE A 1 441 ? 23.632 -9.197 -28.805 1.00 95.69 441 ILE A C 1
ATOM 3510 O O . ILE A 1 441 ? 24.487 -8.982 -29.658 1.00 95.69 441 ILE A O 1
ATOM 3514 N N . GLU A 1 442 ? 22.363 -9.468 -29.113 1.00 95.12 442 GLU A N 1
ATOM 3515 C CA . GLU A 1 442 ? 21.864 -9.511 -30.488 1.00 95.12 442 GLU A CA 1
ATOM 3516 C C . GLU A 1 442 ? 22.094 -8.176 -31.196 1.00 95.12 442 GLU A C 1
ATOM 3518 O O . GLU A 1 442 ? 22.740 -8.150 -32.242 1.00 95.12 442 GLU A O 1
ATOM 3523 N N . TYR A 1 443 ? 21.657 -7.065 -30.593 1.00 93.00 443 TYR A N 1
ATOM 3524 C CA . TYR A 1 443 ? 21.767 -5.748 -31.215 1.00 93.00 443 TYR A CA 1
ATOM 3525 C C . TYR A 1 443 ? 23.212 -5.398 -31.576 1.00 93.00 443 TYR A C 1
ATOM 3527 O O . TYR A 1 443 ? 23.510 -5.078 -32.728 1.00 93.00 443 TYR A O 1
ATOM 3535 N N . TRP A 1 444 ? 24.127 -5.486 -30.607 1.00 91.94 444 TRP A N 1
ATOM 3536 C CA . TRP A 1 444 ? 25.520 -5.097 -30.820 1.00 91.94 444 TRP A CA 1
ATOM 3537 C C . TRP A 1 444 ? 26.295 -6.111 -31.661 1.00 91.94 444 TRP A C 1
ATOM 3539 O O . TRP A 1 444 ? 27.135 -5.701 -32.460 1.00 91.94 444 TRP A O 1
ATOM 3549 N N . SER A 1 445 ? 25.985 -7.408 -31.567 1.00 91.94 445 SER A N 1
ATOM 3550 C CA . SER A 1 445 ? 26.579 -8.411 -32.463 1.00 91.94 445 SER A CA 1
ATOM 3551 C C . SER A 1 445 ? 26.163 -8.159 -33.909 1.00 91.94 445 SER A C 1
ATOM 3553 O O . SER A 1 445 ? 27.005 -8.170 -34.802 1.00 91.94 445 SER A O 1
ATOM 3555 N N . GLU A 1 446 ? 24.890 -7.859 -34.162 1.00 90.19 446 GLU A N 1
ATOM 3556 C CA . GLU A 1 446 ? 24.428 -7.531 -35.510 1.00 90.19 446 GLU A CA 1
ATOM 3557 C C . GLU A 1 446 ? 25.014 -6.217 -36.020 1.00 90.19 446 GLU A C 1
ATOM 3559 O O . GLU A 1 446 ? 25.358 -6.123 -37.191 1.00 90.19 446 GLU A O 1
ATOM 3564 N N . VAL A 1 447 ? 25.206 -5.211 -35.167 1.00 86.25 447 VAL A N 1
ATOM 3565 C CA . VAL A 1 447 ? 25.923 -3.990 -35.567 1.00 86.25 447 VAL A CA 1
ATOM 3566 C C . VAL A 1 447 ? 27.366 -4.298 -35.990 1.00 86.25 447 VAL A C 1
ATOM 3568 O O . VAL A 1 447 ? 27.846 -3.726 -36.969 1.00 86.25 447 VAL A O 1
ATOM 3571 N N . LEU A 1 448 ? 28.049 -5.211 -35.289 1.00 87.12 448 LEU A N 1
ATOM 3572 C CA . LEU A 1 448 ? 29.432 -5.598 -35.590 1.00 87.12 448 LEU A CA 1
ATOM 3573 C C . LEU A 1 448 ? 29.549 -6.464 -36.854 1.00 87.12 448 LEU A C 1
ATOM 3575 O O . LEU A 1 448 ? 30.463 -6.261 -37.652 1.00 87.12 448 LEU A O 1
ATOM 3579 N N . PHE A 1 449 ? 28.640 -7.424 -37.040 1.00 88.56 449 PHE A N 1
ATOM 3580 C CA . PHE A 1 449 ? 28.725 -8.427 -38.108 1.00 88.56 449 PHE A CA 1
ATOM 3581 C C . PHE A 1 449 ? 27.824 -8.135 -39.320 1.00 88.56 449 PHE A C 1
ATOM 3583 O O . PHE A 1 449 ? 28.044 -8.705 -40.388 1.00 88.56 449 PHE A O 1
ATOM 3590 N N . TRP A 1 450 ? 26.845 -7.231 -39.198 1.00 83.69 450 TRP A N 1
ATOM 3591 C CA . TRP A 1 450 ? 25.880 -6.865 -40.246 1.00 83.69 450 TRP A CA 1
ATOM 3592 C C . TRP A 1 450 ? 25.806 -5.332 -40.452 1.00 83.69 450 TRP A C 1
ATOM 3594 O O . TRP A 1 450 ? 24.839 -4.666 -40.062 1.00 83.69 450 TRP A O 1
ATOM 3604 N N . PRO A 1 451 ? 26.784 -4.731 -41.160 1.00 72.44 451 PRO A N 1
ATOM 3605 C CA . PRO A 1 451 ? 26.862 -3.277 -41.346 1.00 72.44 451 PRO A CA 1
ATOM 3606 C C . PRO A 1 451 ? 25.686 -2.635 -42.105 1.00 72.44 451 PRO A C 1
ATOM 3608 O O . PRO A 1 451 ? 25.516 -1.418 -42.055 1.00 72.44 451 PRO A O 1
ATOM 3611 N N . SER A 1 452 ? 24.850 -3.409 -42.811 1.00 72.69 452 SER A N 1
ATOM 3612 C CA . SER A 1 452 ? 23.665 -2.892 -43.524 1.00 72.69 452 SER A CA 1
ATOM 3613 C C . SER A 1 452 ? 22.395 -2.768 -42.663 1.00 72.69 452 SER A C 1
ATOM 3615 O O . SER A 1 452 ? 21.401 -2.197 -43.125 1.00 72.69 452 SER A O 1
ATOM 3617 N N . LYS A 1 453 ? 22.431 -3.196 -41.387 1.00 75.94 453 LYS A N 1
ATOM 3618 C CA . LYS A 1 453 ? 21.374 -2.938 -40.380 1.00 75.94 453 LYS A CA 1
ATOM 3619 C C . LYS A 1 453 ? 21.154 -1.432 -40.163 1.00 75.94 453 LYS A C 1
ATOM 3621 O O . LYS A 1 453 ? 20.067 -0.984 -39.816 1.00 75.94 453 LYS A O 1
ATOM 3626 N N . THR A 1 454 ? 22.187 -0.651 -40.451 1.00 63.94 454 THR A N 1
ATOM 3627 C CA . THR A 1 454 ? 22.360 0.765 -40.118 1.00 63.94 454 THR A CA 1
ATOM 3628 C C . THR A 1 454 ? 21.565 1.721 -41.018 1.00 63.94 454 THR A C 1
ATOM 3630 O O . THR A 1 454 ? 21.295 2.853 -40.629 1.00 63.94 454 THR A O 1
ATOM 3633 N N . THR A 1 455 ? 21.129 1.296 -42.208 1.00 59.31 455 THR A N 1
ATOM 3634 C CA . THR A 1 455 ? 20.531 2.197 -43.213 1.00 59.31 455 THR A CA 1
ATOM 3635 C C . THR A 1 455 ? 19.072 1.903 -43.564 1.00 59.31 455 THR A C 1
ATOM 3637 O O . THR A 1 455 ? 18.413 2.782 -44.123 1.00 59.31 455 THR A O 1
ATOM 3640 N N . SER A 1 456 ? 18.526 0.739 -43.201 1.00 58.97 456 SER A N 1
ATOM 3641 C CA . SER A 1 456 ? 17.405 0.160 -43.966 1.00 58.97 456 SER A CA 1
ATOM 3642 C C . SER A 1 456 ? 16.013 0.232 -43.317 1.00 58.97 456 SER A C 1
ATOM 3644 O O . SER A 1 456 ? 15.017 0.027 -44.007 1.00 58.97 456 SER A O 1
ATOM 3646 N N . TYR A 1 457 ? 15.897 0.547 -42.021 1.00 79.75 457 TYR A N 1
ATOM 3647 C CA . TYR A 1 457 ? 14.679 0.201 -41.266 1.00 79.75 457 TYR A CA 1
ATOM 3648 C C . TYR A 1 457 ? 14.075 1.318 -40.403 1.00 79.75 457 TYR A C 1
ATOM 3650 O O . TYR A 1 457 ? 13.359 1.028 -39.452 1.00 79.75 457 TYR A O 1
ATOM 3658 N N . LEU A 1 458 ? 14.274 2.594 -40.761 1.00 86.75 458 LEU A N 1
ATOM 3659 C CA . LEU A 1 458 ? 13.754 3.736 -39.985 1.00 86.75 458 LEU A CA 1
ATOM 3660 C C . LEU A 1 458 ? 12.255 3.614 -39.652 1.00 86.75 458 LEU A C 1
ATOM 3662 O O . LEU A 1 458 ? 11.837 3.912 -38.538 1.00 86.75 458 LEU A O 1
ATOM 3666 N N . TRP A 1 459 ? 11.443 3.149 -40.603 1.00 89.88 459 TRP A N 1
ATOM 3667 C CA . TRP A 1 459 ? 10.010 2.949 -40.387 1.00 89.88 459 TRP A CA 1
ATOM 3668 C C . TRP A 1 459 ? 9.718 1.881 -39.317 1.00 89.88 459 TRP A C 1
ATOM 3670 O O . TRP A 1 459 ? 8.778 2.060 -38.545 1.00 89.88 459 TRP A O 1
ATOM 3680 N N . LEU A 1 460 ? 10.532 0.819 -39.211 1.00 91.88 460 LEU A N 1
ATOM 3681 C CA . LEU A 1 460 ? 10.430 -0.177 -38.136 1.00 91.88 460 LEU A CA 1
ATOM 3682 C C . LEU A 1 460 ? 10.828 0.427 -36.796 1.00 91.88 460 LEU A C 1
ATOM 3684 O O . LEU A 1 460 ? 10.096 0.237 -35.829 1.00 91.88 460 LEU A O 1
ATOM 3688 N N . ASN A 1 461 ? 11.916 1.207 -36.745 1.00 92.94 461 ASN A N 1
ATOM 3689 C CA . ASN A 1 461 ? 12.324 1.882 -35.512 1.00 92.94 461 ASN A CA 1
ATOM 3690 C C . ASN A 1 461 ? 11.198 2.794 -34.987 1.00 92.94 461 ASN A C 1
ATOM 3692 O O . ASN A 1 461 ? 10.832 2.722 -33.816 1.00 92.94 461 ASN A O 1
ATOM 3696 N N . LEU A 1 462 ? 10.612 3.618 -35.867 1.00 94.19 462 LEU A N 1
ATOM 3697 C CA . LEU A 1 462 ? 9.510 4.525 -35.522 1.00 94.19 462 LEU A CA 1
ATOM 3698 C C . LEU A 1 462 ? 8.231 3.771 -35.139 1.00 94.19 462 LEU A C 1
ATOM 3700 O O . LEU A 1 462 ? 7.533 4.180 -34.214 1.00 94.19 462 LEU A O 1
ATOM 3704 N N . THR A 1 463 ? 7.940 2.656 -35.812 1.00 95.94 463 THR A N 1
ATOM 3705 C CA . THR A 1 463 ? 6.810 1.786 -35.455 1.00 95.94 463 THR A CA 1
ATOM 3706 C C . THR A 1 463 ? 7.018 1.170 -34.072 1.00 95.94 463 THR A C 1
ATOM 3708 O O . THR A 1 463 ? 6.114 1.216 -33.243 1.00 95.94 463 THR A O 1
ATOM 3711 N N . GLY A 1 464 ? 8.218 0.657 -33.786 1.00 96.88 464 GLY A N 1
ATOM 3712 C CA . GLY A 1 464 ? 8.589 0.135 -32.472 1.00 96.88 464 GLY A CA 1
ATOM 3713 C C . GLY A 1 464 ? 8.472 1.192 -31.375 1.00 96.88 464 GLY A C 1
ATOM 3714 O O . GLY A 1 464 ? 7.848 0.935 -30.349 1.00 96.88 464 GLY A O 1
ATOM 3715 N N . LEU A 1 465 ? 8.970 2.409 -31.625 1.00 96.88 465 LEU A N 1
ATOM 3716 C CA . LEU A 1 465 ? 8.824 3.548 -30.714 1.00 96.88 465 LEU A CA 1
ATOM 3717 C C . LEU A 1 465 ? 7.351 3.878 -30.435 1.00 96.88 465 LEU A C 1
ATOM 3719 O O . LEU A 1 465 ? 6.968 4.022 -29.275 1.00 96.88 465 LEU A O 1
ATOM 3723 N N . LEU A 1 466 ? 6.519 3.966 -31.476 1.00 98.25 466 LEU A N 1
ATOM 3724 C CA . LEU A 1 466 ? 5.089 4.237 -31.325 1.00 98.25 466 LEU A CA 1
ATOM 3725 C C . LEU A 1 466 ? 4.398 3.148 -30.495 1.00 98.25 466 LEU A C 1
ATOM 3727 O O . LEU A 1 466 ? 3.613 3.463 -29.601 1.00 98.25 466 LEU A O 1
ATOM 3731 N N . ILE A 1 467 ? 4.718 1.878 -30.757 1.00 98.25 467 ILE A N 1
ATOM 3732 C CA . ILE A 1 467 ? 4.193 0.736 -30.002 1.00 98.25 467 ILE A CA 1
ATOM 3733 C C . ILE A 1 467 ? 4.641 0.802 -28.535 1.00 98.25 467 ILE A C 1
ATOM 3735 O O . ILE A 1 467 ? 3.814 0.580 -27.651 1.00 98.25 467 ILE A O 1
ATOM 3739 N N . CYS A 1 468 ? 5.901 1.150 -28.253 1.00 98.06 468 CYS A N 1
ATOM 3740 C CA . CYS A 1 468 ? 6.389 1.346 -26.886 1.00 98.06 468 CYS A CA 1
ATOM 3741 C C . CYS A 1 468 ? 5.615 2.442 -26.159 1.00 98.06 468 CYS A C 1
ATOM 3743 O O . CYS A 1 468 ? 5.118 2.207 -25.063 1.00 98.06 468 CYS A O 1
ATOM 3745 N N . VAL A 1 469 ? 5.483 3.623 -26.766 1.00 98.06 469 VAL A N 1
ATOM 3746 C CA . VAL A 1 469 ? 4.777 4.759 -26.153 1.00 98.06 469 VAL A CA 1
ATOM 3747 C C . VAL A 1 469 ? 3.306 4.417 -25.909 1.00 98.06 469 VAL A C 1
ATOM 3749 O O . VAL A 1 469 ? 2.778 4.694 -24.833 1.00 98.06 469 VAL A O 1
ATOM 3752 N N . ALA A 1 470 ? 2.648 3.768 -26.873 1.00 98.00 470 ALA A N 1
ATOM 3753 C CA . ALA A 1 470 ? 1.262 3.337 -26.729 1.00 98.00 470 ALA A CA 1
ATOM 3754 C C . ALA A 1 470 ? 1.101 2.258 -25.645 1.00 98.00 470 ALA A C 1
ATOM 3756 O O . ALA A 1 470 ? 0.204 2.365 -24.810 1.00 98.00 470 ALA A O 1
ATOM 3757 N N . GLY A 1 471 ? 1.971 1.244 -25.629 1.00 98.00 471 GLY A N 1
ATOM 3758 C CA . GLY A 1 471 ? 1.959 0.176 -24.628 1.00 98.00 471 GLY A CA 1
ATOM 3759 C C . GLY A 1 471 ? 2.214 0.702 -23.217 1.00 98.00 471 GLY A C 1
ATOM 3760 O O . GLY A 1 471 ? 1.512 0.324 -22.278 1.00 98.00 471 GLY A O 1
ATOM 3761 N N . GLU A 1 472 ? 3.145 1.646 -23.090 1.00 97.56 472 GLU A N 1
ATOM 3762 C CA . GLU A 1 472 ? 3.447 2.338 -21.842 1.00 97.56 472 GLU A CA 1
ATOM 3763 C C . GLU A 1 472 ? 2.240 3.131 -21.336 1.00 97.56 472 GLU A C 1
ATOM 3765 O O . GLU A 1 472 ? 1.764 2.912 -20.221 1.00 97.56 472 GLU A O 1
ATOM 3770 N N . ALA A 1 473 ? 1.668 3.991 -22.181 1.00 97.50 473 ALA A N 1
ATOM 3771 C CA . ALA A 1 473 ? 0.472 4.746 -21.829 1.00 97.50 473 ALA A CA 1
ATOM 3772 C C . ALA A 1 473 ? -0.681 3.814 -21.426 1.00 97.50 473 ALA A C 1
ATOM 3774 O O . ALA A 1 473 ? -1.343 4.046 -20.415 1.00 97.50 473 ALA A O 1
ATOM 3775 N N . PHE A 1 474 ? -0.899 2.726 -22.171 1.00 97.25 474 PHE A N 1
ATOM 3776 C CA . PHE A 1 474 ? -1.969 1.769 -21.889 1.00 97.25 474 PHE A CA 1
ATOM 3777 C C . PHE A 1 474 ? -1.776 1.055 -20.549 1.00 97.25 474 PHE A C 1
ATOM 3779 O O . PHE A 1 474 ? -2.731 0.926 -19.776 1.00 97.25 474 PHE A O 1
ATOM 3786 N N . ARG A 1 475 ? -0.536 0.668 -20.225 1.00 96.69 475 ARG A N 1
ATOM 3787 C CA . ARG A 1 475 ? -0.194 0.073 -18.929 1.00 96.69 475 ARG A CA 1
ATOM 3788 C C . ARG A 1 475 ? -0.444 1.046 -17.780 1.00 96.69 475 ARG A C 1
ATOM 3790 O O . ARG A 1 475 ? -1.138 0.696 -16.827 1.00 96.69 475 ARG A O 1
ATOM 3797 N N . LYS A 1 476 ? 0.049 2.279 -17.884 1.00 96.75 476 LYS A N 1
ATOM 3798 C CA . LYS A 1 476 ? -0.095 3.283 -16.819 1.00 96.75 476 LYS A CA 1
ATOM 3799 C C . LYS A 1 476 ? -1.551 3.728 -16.645 1.00 96.75 476 LYS A C 1
ATOM 3801 O O . LYS A 1 476 ? -2.008 3.886 -15.515 1.00 96.75 476 LYS A O 1
ATOM 3806 N N . MET A 1 477 ? -2.327 3.818 -17.729 1.00 96.38 477 MET A N 1
ATOM 3807 C CA . MET A 1 477 ? -3.780 4.030 -17.653 1.00 96.38 477 MET A CA 1
ATOM 3808 C C . MET A 1 477 ? -4.498 2.879 -16.940 1.00 96.38 477 MET A C 1
ATOM 3810 O O . MET A 1 477 ? -5.443 3.130 -16.192 1.00 96.38 477 MET A O 1
ATOM 3814 N N . ALA A 1 478 ? -4.067 1.628 -17.135 1.00 96.19 478 ALA A N 1
ATOM 3815 C CA . ALA A 1 478 ? -4.630 0.478 -16.426 1.00 96.19 478 ALA A CA 1
ATOM 3816 C C . ALA A 1 478 ? -4.353 0.533 -14.921 1.00 96.19 478 ALA A C 1
ATOM 3818 O O . ALA A 1 478 ? -5.271 0.309 -14.131 1.00 96.19 478 ALA A O 1
ATOM 3819 N N . MET A 1 479 ? -3.122 0.876 -14.536 1.00 94.19 479 MET A N 1
ATOM 3820 C CA . MET A 1 479 ? -2.739 1.069 -13.134 1.00 94.19 479 MET A CA 1
ATOM 3821 C C . MET A 1 479 ? -3.558 2.196 -12.502 1.00 94.19 479 MET A C 1
ATOM 3823 O O . MET A 1 479 ? -4.192 1.996 -11.472 1.00 94.19 479 MET A O 1
ATOM 3827 N N . TRP A 1 480 ? -3.649 3.345 -13.178 1.00 91.94 480 TRP A N 1
ATOM 3828 C CA . TRP A 1 480 ? -4.429 4.493 -12.715 1.00 91.94 480 TRP A CA 1
ATOM 3829 C C . TRP A 1 480 ? -5.923 4.195 -12.580 1.00 91.94 480 TRP A C 1
ATOM 3831 O O . TRP A 1 480 ? -6.561 4.586 -11.607 1.00 91.94 480 TRP A O 1
ATOM 3841 N N . THR A 1 481 ? -6.500 3.490 -13.556 1.00 91.88 481 THR A N 1
ATOM 3842 C CA . THR A 1 481 ? -7.940 3.191 -13.567 1.00 91.88 481 THR A CA 1
ATOM 3843 C C . THR A 1 481 ? -8.324 2.178 -12.488 1.00 91.88 481 THR A C 1
ATOM 3845 O O . THR A 1 481 ? -9.425 2.272 -11.942 1.00 91.88 481 THR A O 1
ATOM 3848 N N . ALA A 1 482 ? -7.448 1.212 -12.193 1.00 87.88 482 ALA A N 1
ATOM 3849 C CA . ALA A 1 482 ? -7.686 0.211 -11.156 1.00 87.88 482 ALA A CA 1
ATOM 3850 C C . ALA A 1 482 ? -7.304 0.691 -9.744 1.00 87.88 482 ALA A C 1
ATOM 3852 O O . ALA A 1 482 ? -7.955 0.268 -8.785 1.00 87.88 482 ALA A O 1
ATOM 3853 N N . ALA A 1 483 ? -6.324 1.593 -9.627 1.00 87.31 483 ALA A N 1
ATOM 3854 C CA . ALA A 1 483 ? -5.837 2.174 -8.375 1.00 87.31 483 ALA A CA 1
ATOM 3855 C C . ALA A 1 483 ? -5.580 1.104 -7.296 1.00 87.31 483 ALA A C 1
ATOM 3857 O O . ALA A 1 483 ? -4.811 0.176 -7.538 1.00 87.31 483 ALA A O 1
ATOM 3858 N N . ASP A 1 484 ? -6.270 1.159 -6.154 1.00 80.56 484 ASP A N 1
ATOM 3859 C CA . ASP A 1 484 ? -6.129 0.197 -5.046 1.00 80.56 484 ASP A CA 1
ATOM 3860 C C . ASP A 1 484 ? -6.469 -1.264 -5.413 1.00 80.56 484 ASP A C 1
ATOM 3862 O O . ASP A 1 484 ? -6.095 -2.205 -4.701 1.00 80.56 484 ASP A O 1
ATOM 3866 N N . ASN A 1 485 ? -7.164 -1.469 -6.539 1.00 84.19 485 ASN A N 1
ATOM 3867 C CA . ASN A 1 485 ? -7.488 -2.790 -7.086 1.00 84.19 485 ASN A CA 1
ATOM 3868 C C . ASN A 1 485 ? -6.369 -3.353 -7.975 1.00 84.19 485 ASN A C 1
ATOM 3870 O O . ASN A 1 485 ? -6.425 -4.523 -8.348 1.00 84.19 485 ASN A O 1
ATOM 3874 N N . PHE A 1 486 ? -5.366 -2.544 -8.332 1.00 86.69 486 PHE A N 1
ATOM 3875 C CA . PHE A 1 486 ? -4.190 -3.003 -9.063 1.00 86.69 486 PHE A CA 1
ATOM 3876 C C . PHE A 1 486 ? -3.159 -3.603 -8.103 1.00 86.69 486 PHE A C 1
ATOM 3878 O O . PHE A 1 486 ? -2.865 -3.043 -7.045 1.00 86.69 486 PHE A O 1
ATOM 3885 N N . SER A 1 487 ? -2.565 -4.727 -8.500 1.00 83.88 487 SER A N 1
ATOM 3886 C CA . SER A 1 487 ? -1.453 -5.352 -7.790 1.00 83.88 487 SER A CA 1
ATOM 3887 C C . SER A 1 487 ? -0.435 -5.906 -8.785 1.00 83.88 487 SER A C 1
ATOM 3889 O O . SER A 1 487 ? -0.796 -6.507 -9.796 1.00 83.88 487 SER A O 1
ATOM 3891 N N . HIS A 1 488 ? 0.854 -5.741 -8.479 1.00 82.94 488 HIS A N 1
ATOM 3892 C CA . HIS A 1 488 ? 1.947 -6.339 -9.254 1.00 82.94 488 HIS A CA 1
ATOM 3893 C C . HIS A 1 488 ? 2.048 -7.857 -9.039 1.00 82.94 488 HIS A C 1
ATOM 3895 O O . HIS A 1 488 ? 2.597 -8.578 -9.877 1.00 82.94 488 HIS A O 1
ATOM 3901 N N . TYR A 1 489 ? 1.467 -8.360 -7.950 1.00 82.69 489 TYR A N 1
ATOM 3902 C CA . TYR A 1 489 ? 1.385 -9.777 -7.612 1.00 82.69 489 TYR A CA 1
ATOM 3903 C C . TYR A 1 489 ? -0.056 -10.267 -7.763 1.00 82.69 489 TYR A C 1
ATOM 3905 O O . TYR A 1 489 ? -0.993 -9.522 -7.470 1.00 82.69 489 TYR A O 1
ATOM 3913 N N . ILE A 1 490 ? -0.241 -11.513 -8.215 1.00 80.31 490 ILE A N 1
ATOM 3914 C CA . ILE A 1 490 ? -1.583 -12.103 -8.264 1.00 80.31 490 ILE A CA 1
ATOM 3915 C C . ILE A 1 490 ? -2.082 -12.256 -6.830 1.00 80.31 490 ILE A C 1
ATOM 3917 O O . ILE A 1 490 ? -1.472 -12.950 -6.020 1.00 80.31 490 ILE A O 1
ATOM 3921 N N . GLU A 1 491 ? -3.210 -11.622 -6.543 1.00 74.25 491 GLU A N 1
ATOM 3922 C CA . GLU A 1 491 ? -3.899 -11.768 -5.270 1.00 74.25 491 GLU A CA 1
ATOM 3923 C C . GLU A 1 491 ? -4.707 -13.075 -5.298 1.00 74.25 491 GLU A C 1
ATOM 3925 O O . GLU A 1 491 ? -5.510 -13.326 -6.203 1.00 74.25 491 GLU A O 1
ATOM 3930 N N . HIS A 1 492 ? -4.477 -13.935 -4.309 1.00 71.44 492 HIS A N 1
ATOM 3931 C CA . HIS A 1 492 ? -5.236 -15.178 -4.121 1.00 71.44 492 HIS A CA 1
ATOM 3932 C C . HIS A 1 492 ? -6.250 -15.082 -2.980 1.00 71.44 492 HIS A C 1
ATOM 3934 O O . HIS A 1 492 ? -7.117 -15.944 -2.854 1.00 71.44 492 HIS A O 1
ATOM 3940 N N . THR A 1 493 ? -6.171 -14.019 -2.181 1.00 57.75 493 THR A N 1
ATOM 3941 C CA . THR A 1 493 ? -7.093 -13.718 -1.092 1.00 57.75 493 THR A CA 1
ATOM 3942 C C . THR A 1 493 ? -7.947 -12.510 -1.455 1.00 57.75 493 THR A C 1
ATOM 3944 O O . THR A 1 493 ? -7.461 -11.501 -1.967 1.00 57.75 493 THR A O 1
ATOM 3947 N N . TRP A 1 494 ? -9.248 -12.634 -1.210 1.00 54.34 494 TRP A N 1
ATOM 3948 C CA . TRP A 1 494 ? -10.194 -11.548 -1.422 1.00 54.34 494 TRP A CA 1
ATOM 3949 C C . TRP A 1 494 ? -10.074 -10.510 -0.300 1.00 54.34 494 TRP A C 1
ATOM 3951 O O . TRP A 1 494 ? -9.962 -10.878 0.871 1.00 54.34 494 TRP A O 1
ATOM 3961 N N . ARG A 1 495 ? -10.119 -9.221 -0.653 1.00 62.34 495 ARG A N 1
ATOM 3962 C CA . ARG A 1 495 ? -10.135 -8.088 0.289 1.00 62.34 495 ARG A CA 1
ATOM 3963 C C . ARG A 1 495 ? -11.474 -7.360 0.209 1.00 62.34 495 ARG A C 1
ATOM 3965 O O . ARG A 1 495 ? -12.033 -7.252 -0.879 1.00 62.34 495 ARG A O 1
ATOM 3972 N N . ARG A 1 496 ? -11.977 -6.815 1.322 1.00 45.31 496 ARG A N 1
ATOM 3973 C CA . ARG A 1 496 ? -13.284 -6.124 1.353 1.00 45.31 496 ARG A CA 1
ATOM 3974 C C . ARG A 1 496 ? -13.339 -4.904 0.423 1.00 45.31 496 ARG A C 1
ATOM 3976 O O . ARG A 1 496 ? -14.414 -4.550 -0.058 1.00 45.31 496 ARG A O 1
ATOM 3983 N N . GLU A 1 497 ? -12.192 -4.306 0.112 1.00 63.06 497 GLU A N 1
ATOM 3984 C CA . GLU A 1 497 ? -12.059 -3.147 -0.776 1.00 63.06 497 GLU A CA 1
ATOM 3985 C C . GLU A 1 497 ? -11.918 -3.540 -2.254 1.00 63.06 497 GLU A C 1
ATOM 3987 O O . GLU A 1 497 ? -11.997 -2.663 -3.118 1.00 63.06 497 GLU A O 1
ATOM 3992 N N . HIS A 1 498 ? -11.714 -4.830 -2.569 1.00 75.25 498 HIS A N 1
ATOM 3993 C CA . HIS A 1 498 ? -11.628 -5.299 -3.951 1.00 75.25 498 HIS A CA 1
ATOM 3994 C C . HIS A 1 498 ? -12.955 -5.066 -4.663 1.00 75.25 498 HIS A C 1
ATOM 3996 O O . HIS A 1 498 ? -13.984 -5.657 -4.337 1.00 75.25 498 HIS A O 1
ATOM 4002 N N . ARG A 1 499 ? -12.919 -4.225 -5.691 1.00 85.00 499 ARG A N 1
ATOM 4003 C CA . ARG A 1 499 ? -14.043 -3.954 -6.583 1.00 85.00 499 ARG A CA 1
ATOM 4004 C C . ARG A 1 499 ? -13.694 -4.403 -7.988 1.00 85.00 499 ARG A C 1
ATOM 4006 O O . ARG A 1 499 ? -12.590 -4.182 -8.480 1.00 85.00 499 ARG A O 1
ATOM 4013 N N . LEU A 1 500 ? -14.677 -4.978 -8.672 1.00 89.56 500 LEU A N 1
ATOM 4014 C CA . LEU A 1 500 ? -14.538 -5.309 -10.080 1.00 89.56 500 LEU A CA 1
ATOM 4015 C C . LEU A 1 500 ? -14.513 -4.023 -10.922 1.00 89.56 500 LEU A C 1
ATOM 4017 O O . LEU A 1 500 ? -15.523 -3.330 -11.062 1.00 89.56 500 LEU A O 1
ATOM 4021 N N . VAL A 1 501 ? -13.355 -3.707 -11.502 1.00 93.12 501 VAL A N 1
ATOM 4022 C CA . VAL A 1 501 ? -13.165 -2.522 -12.349 1.00 93.12 501 VAL A CA 1
ATOM 4023 C C . VAL A 1 501 ? -13.488 -2.862 -13.803 1.00 93.12 501 VAL A C 1
ATOM 4025 O O . VAL A 1 501 ? -12.814 -3.676 -14.422 1.00 93.12 501 VAL A O 1
ATOM 4028 N N . ARG A 1 502 ? -14.518 -2.213 -14.363 1.00 93.81 502 ARG A N 1
ATOM 4029 C CA . ARG A 1 502 ? -14.955 -2.395 -15.767 1.00 93.81 502 ARG A CA 1
ATOM 4030 C C . ARG A 1 502 ? -14.926 -1.111 -16.607 1.00 93.81 502 ARG A C 1
ATOM 4032 O O . ARG A 1 502 ? -15.291 -1.132 -17.775 1.00 93.81 502 ARG A O 1
ATOM 4039 N N . LYS A 1 503 ? -14.538 0.021 -16.012 1.00 92.00 503 LYS A N 1
ATOM 4040 C CA . LYS A 1 503 ? -14.537 1.350 -16.653 1.00 92.00 503 LYS A CA 1
ATOM 4041 C C . LYS A 1 503 ? -13.192 1.666 -17.317 1.00 92.00 503 LYS A C 1
ATOM 4043 O O . LYS A 1 503 ? -12.177 1.056 -16.994 1.00 92.00 503 LYS A O 1
ATOM 4048 N N . GLY A 1 504 ? -13.171 2.659 -18.205 1.00 94.31 504 GLY A N 1
ATOM 4049 C CA . GLY A 1 504 ? -11.940 3.122 -18.858 1.00 94.31 504 GLY A CA 1
ATOM 4050 C C . GLY A 1 504 ? -11.309 2.040 -19.736 1.00 94.31 504 GLY A C 1
ATOM 4051 O O . GLY A 1 504 ? -12.013 1.360 -20.478 1.00 94.31 504 GLY A O 1
ATOM 4052 N N . VAL A 1 505 ? -9.991 1.845 -19.634 1.00 95.94 505 VAL A N 1
ATOM 4053 C CA . VAL A 1 505 ? -9.270 0.829 -20.428 1.00 95.94 505 VAL A CA 1
ATOM 4054 C C . VAL A 1 505 ? -9.735 -0.609 -20.155 1.00 95.94 505 VAL A C 1
ATOM 4056 O O . VAL A 1 505 ? -9.631 -1.455 -21.041 1.00 95.94 505 VAL A O 1
ATOM 4059 N N . TYR A 1 506 ? -10.335 -0.870 -18.985 1.00 96.38 506 TYR A N 1
ATOM 4060 C CA . TYR A 1 506 ? -10.948 -2.163 -18.656 1.00 96.38 506 TYR A CA 1
ATOM 4061 C C . TYR A 1 506 ? -12.258 -2.419 -19.426 1.00 96.38 506 TYR A C 1
ATOM 4063 O O . TYR A 1 506 ? -12.707 -3.556 -19.523 1.00 96.38 506 TYR A O 1
ATOM 4071 N N . ALA A 1 507 ? -12.877 -1.404 -20.034 1.00 96.00 507 ALA A N 1
ATOM 4072 C CA . ALA A 1 507 ? -14.013 -1.627 -20.934 1.00 96.00 507 ALA A CA 1
ATOM 4073 C C . ALA A 1 507 ? -13.571 -2.201 -22.294 1.00 96.00 507 ALA A C 1
ATOM 4075 O O . ALA A 1 507 ? -14.367 -2.833 -22.982 1.00 96.00 507 ALA A O 1
ATOM 4076 N N . LEU A 1 508 ? -12.307 -1.986 -22.684 1.00 96.31 508 LEU A N 1
ATOM 4077 C CA . LEU A 1 508 ? -11.756 -2.430 -23.969 1.00 96.31 508 LEU A CA 1
ATOM 4078 C C . LEU A 1 508 ? -11.205 -3.858 -23.894 1.00 96.31 508 LEU A C 1
ATOM 4080 O O . LEU A 1 508 ? -11.363 -4.643 -24.827 1.00 96.31 508 LEU A O 1
ATOM 4084 N N . CYS A 1 509 ? -10.540 -4.191 -22.789 1.00 96.75 509 CYS A N 1
ATOM 4085 C CA . CYS A 1 509 ? -10.018 -5.527 -22.528 1.00 96.75 509 CYS A CA 1
ATOM 4086 C C . CYS A 1 509 ? -9.913 -5.790 -21.022 1.00 96.75 509 CYS A C 1
ATOM 4088 O O . CYS A 1 509 ? -9.812 -4.849 -20.241 1.00 96.75 509 CYS A O 1
ATOM 4090 N N . ARG A 1 510 ? -9.919 -7.063 -20.612 1.00 96.75 510 ARG A N 1
ATOM 4091 C CA . ARG A 1 510 ? -9.905 -7.453 -19.189 1.00 96.75 510 ARG A CA 1
ATOM 4092 C C . ARG A 1 510 ? -8.555 -7.282 -18.505 1.00 96.75 510 ARG A C 1
ATOM 4094 O O . ARG A 1 510 ? -8.519 -7.055 -17.302 1.00 96.75 510 ARG A O 1
ATOM 4101 N N . HIS A 1 511 ? -7.463 -7.357 -19.269 1.00 96.81 511 HIS A N 1
ATOM 4102 C CA . HIS A 1 511 ? -6.093 -7.297 -18.747 1.00 96.81 511 HIS A CA 1
ATOM 4103 C C . HIS A 1 511 ? -5.258 -6.181 -19.401 1.00 96.81 511 HIS A C 1
ATOM 4105 O O . HIS A 1 511 ? -4.201 -6.456 -19.979 1.00 96.81 511 HIS A O 1
ATOM 4111 N N . PRO A 1 512 ? -5.689 -4.906 -19.335 1.00 97.19 512 PRO A N 1
ATOM 4112 C CA . PRO A 1 512 ? -5.056 -3.818 -20.078 1.00 97.19 512 PRO A CA 1
ATOM 4113 C C . PRO A 1 512 ? -3.601 -3.559 -19.659 1.00 97.19 512 PRO A C 1
ATOM 4115 O O . PRO A 1 512 ? -2.768 -3.243 -20.506 1.00 97.19 512 PRO A O 1
ATOM 4118 N N . ALA A 1 513 ? -3.247 -3.788 -18.389 1.00 95.62 513 ALA A N 1
ATOM 4119 C CA . ALA A 1 513 ? -1.862 -3.680 -17.924 1.00 95.62 513 ALA A CA 1
ATOM 4120 C C . ALA A 1 513 ? -0.928 -4.719 -18.573 1.00 95.62 513 ALA A C 1
ATOM 4122 O O . ALA A 1 513 ? 0.238 -4.420 -18.855 1.00 95.62 513 ALA A O 1
ATOM 4123 N N . TYR A 1 514 ? -1.434 -5.929 -18.833 1.00 96.06 514 TYR A N 1
ATOM 4124 C CA . TYR A 1 514 ? -0.686 -6.995 -19.506 1.00 96.06 514 TYR A CA 1
ATOM 4125 C C . TYR A 1 514 ? -0.608 -6.764 -21.007 1.00 96.06 514 TYR A C 1
ATOM 4127 O O . TYR A 1 514 ? 0.450 -6.971 -21.590 1.00 96.06 514 TYR A O 1
ATOM 4135 N N . VAL A 1 515 ? -1.681 -6.262 -21.621 1.00 97.38 515 VAL A N 1
ATOM 4136 C CA . VAL A 1 515 ? -1.673 -5.825 -23.025 1.00 97.38 515 VAL A CA 1
ATOM 4137 C C . VAL A 1 515 ? -0.627 -4.733 -23.243 1.00 97.38 515 VAL A C 1
ATOM 4139 O O . VAL A 1 515 ? 0.208 -4.858 -24.137 1.00 97.38 515 VAL A O 1
ATOM 4142 N N . GLY A 1 516 ? -0.624 -3.704 -22.390 1.00 97.19 516 GLY A N 1
ATOM 4143 C CA . GLY A 1 516 ? 0.354 -2.620 -22.456 1.00 97.19 516 GLY A CA 1
ATOM 4144 C C . GLY A 1 516 ? 1.790 -3.133 -22.357 1.00 97.19 516 GLY A C 1
ATOM 4145 O O . GLY A 1 516 ? 2.618 -2.801 -23.200 1.00 97.19 516 GLY A O 1
ATOM 4146 N N . TRP A 1 517 ? 2.068 -4.023 -21.398 1.00 95.31 517 TRP A N 1
ATOM 4147 C CA . TRP A 1 517 ? 3.399 -4.617 -21.232 1.00 95.31 517 TRP A CA 1
ATOM 4148 C C . TRP A 1 517 ? 3.804 -5.532 -22.394 1.00 95.31 517 TRP A C 1
ATOM 4150 O O . TRP A 1 517 ? 4.931 -5.443 -22.878 1.00 95.31 517 TRP A O 1
ATOM 4160 N N . PHE A 1 518 ? 2.890 -6.370 -22.888 1.00 96.19 518 PHE A N 1
ATOM 4161 C CA . PHE A 1 518 ? 3.140 -7.244 -24.033 1.00 96.19 518 PHE A CA 1
ATOM 4162 C C . PHE A 1 518 ? 3.580 -6.428 -25.252 1.00 96.19 518 PHE A C 1
ATOM 4164 O O . PHE A 1 518 ? 4.652 -6.675 -25.810 1.00 96.19 518 PHE A O 1
ATOM 4171 N N . PHE A 1 519 ? 2.796 -5.414 -25.626 1.00 96.69 519 PHE A N 1
ATOM 4172 C CA . PHE A 1 519 ? 3.116 -4.576 -26.777 1.00 96.69 519 PHE A CA 1
ATOM 4173 C C . PHE A 1 519 ? 4.337 -3.698 -26.532 1.00 96.69 519 PHE A C 1
ATOM 4175 O O . PHE A 1 519 ? 5.169 -3.605 -27.427 1.00 96.69 519 PHE A O 1
ATOM 4182 N N . TRP A 1 520 ? 4.512 -3.141 -25.331 1.00 97.44 520 TRP A N 1
ATOM 4183 C CA . TRP A 1 520 ? 5.734 -2.417 -24.978 1.00 97.44 520 TRP A CA 1
ATOM 4184 C C . TRP A 1 520 ? 6.977 -3.292 -25.193 1.00 97.44 520 TRP A C 1
ATOM 4186 O O . TRP A 1 520 ? 7.896 -2.888 -25.900 1.00 97.44 520 TRP A O 1
ATOM 4196 N N . SER A 1 521 ? 6.965 -4.536 -24.700 1.00 95.12 521 SER A N 1
ATOM 4197 C CA . SER A 1 521 ? 8.096 -5.460 -24.847 1.00 95.12 521 SER A CA 1
ATOM 4198 C C . SER A 1 521 ? 8.405 -5.782 -26.315 1.00 95.12 521 SER A C 1
ATOM 4200 O O . SER A 1 521 ? 9.566 -5.743 -26.717 1.00 95.12 521 SER A O 1
ATOM 4202 N N . LEU A 1 522 ? 7.383 -5.997 -27.150 1.00 95.88 522 LEU A N 1
ATOM 4203 C CA . LEU A 1 522 ? 7.546 -6.185 -28.594 1.00 95.88 522 LEU A CA 1
ATOM 4204 C C . LEU A 1 522 ? 8.088 -4.919 -29.273 1.00 95.88 522 LEU A C 1
ATOM 4206 O O . LEU A 1 522 ? 9.014 -4.992 -30.080 1.00 95.88 522 LEU A O 1
ATOM 4210 N N . GLY A 1 523 ? 7.534 -3.757 -28.925 1.00 97.25 523 GLY A N 1
ATOM 4211 C CA . GLY A 1 523 ? 7.947 -2.461 -29.452 1.00 97.25 523 GLY A CA 1
ATOM 4212 C C . GLY A 1 523 ? 9.431 -2.196 -29.226 1.00 97.25 523 GLY A C 1
ATOM 4213 O O . GLY A 1 523 ? 10.097 -1.710 -30.138 1.00 97.25 523 GLY A O 1
ATOM 4214 N N . THR A 1 524 ? 9.978 -2.595 -28.068 1.00 96.62 524 THR A N 1
ATOM 4215 C CA . THR A 1 524 ? 11.409 -2.409 -27.780 1.00 96.62 524 THR A CA 1
ATOM 4216 C C . THR A 1 524 ? 12.303 -3.179 -28.752 1.00 96.62 524 THR A C 1
ATOM 4218 O O . THR A 1 524 ? 13.318 -2.652 -29.201 1.00 96.62 524 THR A O 1
ATOM 4221 N N . GLN A 1 525 ? 11.906 -4.392 -29.146 1.00 96.62 525 GLN A N 1
ATOM 4222 C CA . GLN A 1 525 ? 12.693 -5.220 -30.064 1.00 96.62 525 GLN A CA 1
ATOM 4223 C C . GLN A 1 525 ? 12.533 -4.780 -31.520 1.00 96.62 525 GLN A C 1
ATOM 4225 O O . GLN A 1 525 ? 13.502 -4.811 -32.278 1.00 96.62 525 GLN A O 1
ATOM 4230 N N . LEU A 1 526 ? 11.353 -4.272 -31.891 1.00 95.44 526 LEU A N 1
ATOM 4231 C CA . LEU A 1 526 ? 11.140 -3.616 -33.185 1.00 95.44 526 LEU A CA 1
ATOM 4232 C C . LEU A 1 526 ? 11.923 -2.302 -33.292 1.00 95.44 526 LEU A C 1
ATOM 4234 O O . LEU A 1 526 ? 12.493 -2.016 -34.344 1.00 95.44 526 LEU A O 1
ATOM 4238 N N . LEU A 1 527 ? 12.007 -1.534 -32.200 1.00 95.00 527 LEU A N 1
ATOM 4239 C CA . LEU A 1 527 ? 12.828 -0.327 -32.118 1.00 95.00 527 LEU A CA 1
ATOM 4240 C C . LEU A 1 527 ? 14.308 -0.649 -32.332 1.00 95.00 527 LEU A C 1
ATOM 4242 O O . LEU A 1 527 ? 14.990 0.099 -33.019 1.00 95.00 527 LEU A O 1
ATOM 4246 N N . LEU A 1 528 ? 14.799 -1.760 -31.787 1.00 93.56 528 LEU A N 1
ATOM 4247 C CA . LEU A 1 528 ? 16.171 -2.225 -32.009 1.00 93.56 528 LEU A CA 1
ATOM 4248 C C . LEU A 1 528 ? 16.357 -2.967 -33.344 1.00 93.56 528 LEU A C 1
ATOM 4250 O O . LEU A 1 528 ? 17.485 -3.254 -33.746 1.00 93.56 528 LEU A O 1
ATOM 4254 N N . VAL A 1 529 ? 15.267 -3.263 -34.059 1.00 93.19 529 VAL A N 1
ATOM 4255 C CA . VAL A 1 529 ? 15.270 -4.090 -35.276 1.00 93.19 529 VAL A CA 1
ATOM 4256 C C . VAL A 1 529 ? 16.002 -5.412 -35.016 1.00 93.19 529 VAL A C 1
ATOM 4258 O O . VAL A 1 529 ? 16.861 -5.823 -35.791 1.00 93.19 529 VAL A O 1
ATOM 4261 N N . ASN A 1 530 ? 15.720 -6.030 -33.871 1.00 93.62 530 ASN A N 1
ATOM 4262 C CA . ASN A 1 530 ? 16.303 -7.301 -33.450 1.00 93.62 530 ASN A CA 1
ATOM 4263 C C . ASN A 1 530 ? 15.431 -8.446 -33.984 1.00 93.62 530 ASN A C 1
ATOM 4265 O O . ASN A 1 530 ? 14.355 -8.677 -33.420 1.00 93.62 530 ASN A O 1
ATOM 4269 N N . PRO A 1 531 ? 15.797 -9.121 -35.089 1.00 92.06 531 PRO A N 1
ATOM 4270 C CA . PRO A 1 531 ? 14.958 -10.147 -35.695 1.00 92.06 531 PRO A CA 1
ATOM 4271 C C . PRO A 1 531 ? 14.689 -11.322 -34.753 1.00 92.06 531 PRO A C 1
ATOM 4273 O O . PRO A 1 531 ? 13.544 -11.757 -34.659 1.00 92.06 531 PRO A O 1
ATOM 4276 N N . LEU A 1 532 ? 15.696 -11.821 -34.035 1.00 94.31 532 LEU A N 1
ATOM 4277 C CA . LEU A 1 532 ? 15.559 -12.969 -33.142 1.00 94.31 532 LEU A CA 1
ATOM 4278 C C . LEU A 1 532 ? 14.732 -12.591 -31.903 1.00 94.31 532 LEU A C 1
ATOM 4280 O O . LEU A 1 532 ? 13.720 -13.245 -31.620 1.00 94.31 532 LEU A O 1
ATOM 4284 N N . CYS A 1 533 ? 15.086 -11.512 -31.199 1.00 95.88 533 CYS A N 1
ATOM 4285 C CA . CYS A 1 533 ? 14.324 -11.070 -30.028 1.00 95.88 533 CYS A CA 1
ATOM 4286 C C . CYS A 1 533 ? 12.900 -10.614 -30.374 1.00 95.88 533 CYS A C 1
ATOM 4288 O O . CYS A 1 533 ? 12.007 -10.802 -29.549 1.00 95.88 533 CYS A O 1
ATOM 4290 N N . SER A 1 534 ? 12.637 -10.119 -31.590 1.00 94.38 534 SER A N 1
ATOM 4291 C CA . SER A 1 534 ? 11.270 -9.795 -32.041 1.00 94.38 534 SER A CA 1
ATOM 4292 C C . SER A 1 534 ? 10.347 -11.017 -32.105 1.00 94.38 534 SER A C 1
ATOM 4294 O O . SER A 1 534 ? 9.132 -10.846 -32.055 1.00 94.38 534 SER A O 1
ATOM 4296 N N . PHE A 1 535 ? 10.885 -12.243 -32.168 1.00 94.75 535 PHE A N 1
ATOM 4297 C CA . PHE A 1 535 ? 10.104 -13.479 -32.017 1.00 94.75 535 PHE A CA 1
ATOM 4298 C C . PHE A 1 535 ? 10.147 -14.033 -30.590 1.00 94.75 535 PHE A C 1
ATOM 4300 O O . PHE A 1 535 ? 9.116 -14.460 -30.066 1.00 94.75 535 PHE A O 1
ATOM 4307 N N . ILE A 1 536 ? 11.319 -14.023 -29.948 1.00 94.81 536 ILE A N 1
ATOM 4308 C CA . ILE A 1 536 ? 11.494 -14.608 -28.610 1.00 94.81 536 ILE A CA 1
ATOM 4309 C C . ILE A 1 536 ? 10.691 -13.843 -27.554 1.00 94.81 536 ILE A C 1
ATOM 4311 O O . ILE A 1 536 ? 10.004 -14.473 -26.752 1.00 94.81 536 ILE A O 1
ATOM 4315 N N . TYR A 1 537 ? 10.731 -12.507 -27.562 1.00 93.94 537 TYR A N 1
ATOM 4316 C CA . TYR A 1 537 ? 10.035 -11.676 -26.573 1.00 93.94 537 TYR A CA 1
ATOM 4317 C C . TYR A 1 537 ? 8.520 -11.911 -26.556 1.00 93.94 537 TYR A C 1
ATOM 4319 O O . TYR A 1 537 ? 7.997 -12.261 -25.497 1.00 93.94 537 TYR A O 1
ATOM 4327 N N . PRO A 1 538 ? 7.786 -11.779 -27.681 1.00 93.44 538 PRO A N 1
ATOM 4328 C CA . PRO A 1 538 ? 6.347 -12.021 -27.671 1.00 93.44 538 PRO A CA 1
ATOM 4329 C C . PRO A 1 538 ? 6.000 -13.483 -27.373 1.00 93.44 538 PRO A C 1
ATOM 4331 O O . PRO A 1 538 ? 4.973 -13.730 -26.746 1.00 93.44 538 PRO A O 1
ATOM 4334 N N . LEU A 1 539 ? 6.839 -14.455 -27.757 1.00 93.44 539 LEU A N 1
ATOM 4335 C CA . LEU A 1 539 ? 6.627 -15.859 -27.389 1.00 93.44 539 LEU A CA 1
ATOM 4336 C C . LEU A 1 539 ? 6.761 -16.072 -25.874 1.00 93.44 539 LEU A C 1
ATOM 4338 O O . LEU A 1 539 ? 5.887 -16.686 -25.260 1.00 93.44 539 LEU A O 1
ATOM 4342 N N . ALA A 1 540 ? 7.825 -15.546 -25.266 1.00 92.19 540 ALA A N 1
ATOM 4343 C CA . ALA A 1 540 ? 8.048 -15.619 -23.825 1.00 92.19 540 ALA A CA 1
ATOM 4344 C C . ALA A 1 540 ? 6.928 -14.901 -23.055 1.00 92.19 540 ALA A C 1
ATOM 4346 O O . ALA A 1 540 ? 6.336 -15.481 -22.142 1.00 92.19 540 ALA A O 1
ATOM 4347 N N . ALA A 1 541 ? 6.563 -13.689 -23.485 1.00 91.94 541 ALA A N 1
ATOM 4348 C CA . ALA A 1 541 ? 5.457 -12.926 -22.916 1.00 91.94 541 ALA A CA 1
ATOM 4349 C C . ALA A 1 541 ? 4.122 -13.676 -23.053 1.00 91.94 541 ALA A C 1
ATOM 4351 O O . ALA A 1 541 ? 3.361 -13.757 -22.091 1.00 91.94 541 ALA A O 1
ATOM 4352 N N . TYR A 1 542 ? 3.848 -14.292 -24.207 1.00 93.12 542 TYR A N 1
ATOM 4353 C CA . TYR A 1 542 ? 2.653 -15.112 -24.413 1.00 93.12 542 TYR A CA 1
ATOM 4354 C C . TYR A 1 542 ? 2.595 -16.297 -23.440 1.00 93.12 542 TYR A C 1
ATOM 4356 O O . TYR A 1 542 ? 1.567 -16.507 -22.796 1.00 93.12 542 TYR A O 1
ATOM 4364 N N . LEU A 1 543 ? 3.686 -17.057 -23.293 1.00 92.75 543 LEU A N 1
ATOM 4365 C CA . LEU A 1 543 ? 3.737 -18.202 -22.377 1.00 92.75 543 LEU A CA 1
ATOM 4366 C C . LEU A 1 543 ? 3.544 -17.774 -20.917 1.00 92.75 543 LEU A C 1
ATOM 4368 O O . LEU A 1 543 ? 2.787 -18.419 -20.185 1.00 92.75 543 LEU A O 1
ATOM 4372 N N . PHE A 1 544 ? 4.177 -16.668 -20.521 1.00 91.19 544 PHE A N 1
ATOM 4373 C CA . PHE A 1 544 ? 4.040 -16.081 -19.192 1.00 91.19 544 PHE A CA 1
ATOM 4374 C C . PHE A 1 544 ? 2.600 -15.628 -18.921 1.00 91.19 544 PHE A C 1
ATOM 4376 O O . PHE A 1 544 ? 1.965 -16.095 -17.971 1.00 91.19 544 PHE A O 1
ATOM 4383 N N . PHE A 1 545 ? 2.042 -14.774 -19.786 1.00 92.56 545 PHE A N 1
ATOM 4384 C CA . PHE A 1 545 ? 0.703 -14.225 -19.584 1.00 92.56 545 PHE A CA 1
ATOM 4385 C C . PHE A 1 545 ? -0.395 -15.269 -19.734 1.00 92.56 545 PHE A C 1
ATOM 4387 O O . PHE A 1 545 ? -1.400 -15.166 -19.040 1.00 92.56 545 PHE A O 1
ATOM 4394 N N . ARG A 1 546 ? -0.223 -16.304 -20.564 1.00 93.50 546 ARG A N 1
ATOM 4395 C CA . ARG A 1 546 ? -1.218 -17.380 -20.676 1.00 93.50 546 ARG A CA 1
ATOM 4396 C C . ARG A 1 546 ? -1.460 -18.047 -19.324 1.00 93.50 546 ARG A C 1
ATOM 4398 O O . ARG A 1 546 ? -2.609 -18.230 -18.931 1.00 93.50 546 ARG A O 1
ATOM 4405 N N . ASN A 1 547 ? -0.384 -18.386 -18.617 1.00 90.88 547 ASN A N 1
ATOM 4406 C CA . ASN A 1 547 ? -0.480 -19.002 -17.296 1.00 90.88 547 ASN A CA 1
ATOM 4407 C C . ASN A 1 547 ? -0.938 -17.980 -16.249 1.00 90.88 547 ASN A C 1
ATOM 4409 O O . ASN A 1 547 ? -1.822 -18.273 -15.447 1.00 90.88 547 ASN A O 1
ATOM 4413 N N . ARG A 1 548 ? -0.376 -16.766 -16.284 1.00 92.06 548 ARG A N 1
ATOM 4414 C CA . ARG A 1 548 ? -0.685 -15.708 -15.316 1.00 92.06 548 ARG A CA 1
ATOM 4415 C C . ARG A 1 548 ? -2.159 -15.294 -15.354 1.00 92.06 548 ARG A C 1
ATOM 4417 O O . ARG A 1 548 ? -2.825 -15.343 -14.327 1.00 92.06 548 ARG A O 1
ATOM 4424 N N . VAL A 1 549 ? -2.679 -14.986 -16.544 1.00 94.88 549 VAL A N 1
ATOM 4425 C CA . VAL A 1 549 ? -4.088 -14.625 -16.763 1.00 94.88 549 VAL A CA 1
ATOM 4426 C C . VAL A 1 549 ? -5.011 -15.761 -16.332 1.00 94.88 549 VAL A C 1
ATOM 4428 O O . VAL A 1 549 ? -6.040 -15.504 -15.723 1.00 94.88 549 VAL A O 1
ATOM 4431 N N . TYR A 1 550 ? -4.653 -17.022 -16.593 1.00 94.50 550 TYR A N 1
ATOM 4432 C CA . TYR A 1 550 ? -5.461 -18.160 -16.150 1.00 94.50 550 TYR A CA 1
ATOM 4433 C C . TYR A 1 550 ? -5.607 -18.215 -14.621 1.00 94.50 550 TYR A C 1
ATOM 4435 O O . TYR A 1 550 ? -6.720 -18.339 -14.114 1.00 94.50 550 TYR A O 1
ATOM 4443 N N . PHE A 1 551 ? -4.503 -18.112 -13.873 1.00 91.06 551 PHE A N 1
ATOM 4444 C CA . PHE A 1 551 ? -4.560 -18.164 -12.408 1.00 91.06 551 PHE A CA 1
ATOM 4445 C C . PHE A 1 551 ? -5.247 -16.943 -11.804 1.00 91.06 551 PHE A C 1
ATOM 4447 O O . PHE A 1 551 ? -6.009 -17.087 -10.850 1.00 91.06 551 PHE A O 1
ATOM 4454 N N . GLU A 1 552 ? -5.005 -15.766 -12.370 1.00 91.56 552 GLU A N 1
ATOM 4455 C CA . GLU A 1 552 ? -5.628 -14.531 -11.913 1.00 91.56 552 GLU A CA 1
ATOM 4456 C C . GLU A 1 552 ? -7.130 -14.517 -12.179 1.00 91.56 552 GLU A C 1
ATOM 4458 O O . GLU A 1 552 ? -7.900 -14.251 -11.263 1.00 91.56 552 GLU A O 1
ATOM 4463 N N . GLU A 1 553 ? -7.580 -14.889 -13.381 1.00 94.62 553 GLU A N 1
ATOM 4464 C CA . GLU A 1 553 ? -9.015 -14.978 -13.663 1.00 94.62 553 GLU A CA 1
ATOM 4465 C C . GLU A 1 553 ? -9.702 -16.042 -12.805 1.00 94.62 553 GLU A C 1
ATOM 4467 O O . GLU A 1 553 ? -10.841 -15.840 -12.395 1.00 94.62 553 GLU A O 1
ATOM 4472 N N . ARG A 1 554 ? -9.012 -17.136 -12.454 1.00 92.75 554 ARG A N 1
ATOM 4473 C CA . ARG A 1 554 ? -9.540 -18.113 -11.492 1.00 92.75 554 ARG A CA 1
ATOM 4474 C C . ARG A 1 554 ? -9.770 -17.485 -10.112 1.00 92.75 554 ARG A C 1
ATOM 4476 O O . ARG A 1 554 ? -10.820 -17.722 -9.520 1.00 92.75 554 ARG A O 1
ATOM 4483 N N . SER A 1 555 ? -8.826 -16.680 -9.614 1.00 88.19 555 SER A N 1
ATOM 4484 C CA . SER A 1 555 ? -9.020 -15.901 -8.380 1.00 88.19 555 SER A CA 1
ATOM 4485 C C . SER A 1 555 ? -10.167 -14.896 -8.534 1.00 88.19 555 SER A C 1
ATOM 4487 O O . SER A 1 555 ? -11.044 -14.836 -7.683 1.00 88.19 555 SER A O 1
ATOM 4489 N N . LEU A 1 556 ? -10.222 -14.151 -9.642 1.00 90.69 556 LEU A N 1
ATOM 4490 C CA . LEU A 1 556 ? -11.247 -13.127 -9.881 1.00 90.69 556 LEU A CA 1
ATOM 4491 C C . LEU A 1 556 ? -12.662 -13.717 -9.988 1.00 90.69 556 LEU A C 1
ATOM 4493 O O . LEU A 1 556 ? -13.615 -13.107 -9.503 1.00 90.69 556 LEU A O 1
ATOM 4497 N N . VAL A 1 557 ? -12.809 -14.919 -10.552 1.00 91.50 557 VAL A N 1
ATOM 4498 C CA . VAL A 1 557 ? -14.073 -15.673 -10.518 1.00 91.50 557 VAL A CA 1
ATOM 4499 C C . VAL A 1 557 ? -14.426 -16.085 -9.088 1.00 91.50 557 VAL A C 1
ATOM 4501 O O . VAL A 1 557 ? -15.584 -15.960 -8.702 1.00 91.50 557 VAL A O 1
ATOM 4504 N N . ALA A 1 558 ? -13.459 -16.524 -8.278 1.00 85.38 558 ALA A N 1
ATOM 4505 C CA . ALA A 1 558 ? -13.711 -16.826 -6.866 1.00 85.38 558 ALA A CA 1
ATOM 4506 C C . ALA A 1 558 ? -14.107 -15.574 -6.059 1.00 85.38 558 ALA A C 1
ATOM 4508 O O . ALA A 1 558 ? -14.925 -15.663 -5.149 1.00 85.38 558 ALA A O 1
ATOM 4509 N N . PHE A 1 559 ? -13.559 -14.409 -6.412 1.00 84.50 559 PHE A N 1
ATOM 4510 C CA . PHE A 1 559 ? -13.794 -13.134 -5.730 1.00 84.50 559 PHE A CA 1
ATOM 4511 C C . PHE A 1 559 ? -15.143 -12.502 -6.072 1.00 84.50 559 PHE A C 1
ATOM 4513 O O . PHE A 1 559 ? -15.824 -11.979 -5.195 1.00 84.50 559 PHE A O 1
ATOM 4520 N N . PHE A 1 560 ? -15.524 -12.519 -7.349 1.00 88.44 560 PHE A N 1
ATOM 4521 C CA . PHE A 1 560 ? -16.663 -11.745 -7.854 1.00 88.44 560 PHE A CA 1
ATOM 4522 C C . PHE A 1 560 ? -17.764 -12.607 -8.486 1.00 88.44 560 PHE A C 1
ATOM 4524 O O . PHE A 1 560 ? -18.777 -12.070 -8.941 1.00 88.44 560 PHE A O 1
ATOM 4531 N N . GLY A 1 561 ? -17.578 -13.928 -8.542 1.00 91.31 561 GLY A N 1
ATOM 4532 C CA . GLY A 1 561 ? -18.562 -14.878 -9.052 1.00 91.31 561 GLY A CA 1
ATOM 4533 C C . GLY A 1 561 ? -19.079 -14.514 -10.445 1.00 91.31 561 GLY A C 1
ATOM 4534 O O . GLY A 1 561 ? -18.317 -14.257 -11.382 1.00 91.31 561 GLY A O 1
ATOM 4535 N N . ASP A 1 562 ? -20.404 -14.467 -10.574 1.00 91.38 562 ASP A N 1
ATOM 4536 C CA . ASP A 1 562 ? -21.090 -14.271 -11.855 1.00 91.38 562 ASP A CA 1
ATOM 4537 C C . ASP A 1 562 ? -20.897 -12.875 -12.455 1.00 91.38 562 ASP A C 1
ATOM 4539 O O . ASP A 1 562 ? -20.997 -12.709 -13.676 1.00 91.38 562 ASP A O 1
ATOM 4543 N N . ALA A 1 563 ? -20.540 -11.879 -11.638 1.00 90.38 563 ALA A N 1
ATOM 4544 C CA . ALA A 1 563 ? -20.197 -10.552 -12.139 1.00 90.38 563 ALA A CA 1
ATOM 4545 C C . ALA A 1 563 ? -18.932 -10.602 -13.012 1.00 90.38 563 ALA A C 1
ATOM 4547 O O . ALA A 1 563 ? -18.887 -9.970 -14.072 1.00 90.38 563 ALA A O 1
ATOM 4548 N N . TYR A 1 564 ? -17.927 -11.395 -12.615 1.00 94.25 564 TYR A N 1
ATOM 4549 C CA . TYR A 1 564 ? -16.730 -11.591 -13.435 1.00 94.25 564 TYR A CA 1
ATOM 4550 C C . TYR A 1 564 ? -17.003 -12.493 -14.635 1.00 94.25 564 TYR A C 1
ATOM 4552 O O . TYR A 1 564 ? -16.535 -12.189 -15.729 1.00 94.25 564 TYR A O 1
ATOM 4560 N N . ARG A 1 565 ? -17.818 -13.547 -14.480 1.00 92.69 565 ARG A N 1
ATOM 4561 C CA . ARG A 1 565 ? -18.209 -14.406 -15.614 1.00 92.69 565 ARG A CA 1
ATOM 4562 C C . ARG A 1 565 ? -18.917 -13.610 -16.712 1.00 92.69 565 ARG A C 1
ATOM 4564 O O . ARG A 1 565 ? -18.569 -13.730 -17.883 1.00 92.69 565 ARG A O 1
ATOM 4571 N N . SER A 1 566 ? -19.846 -12.729 -16.340 1.00 93.69 566 SER A N 1
ATOM 4572 C CA . SER A 1 566 ? -20.520 -11.828 -17.290 1.00 93.69 566 SER A CA 1
ATOM 4573 C C . SER A 1 566 ? -19.508 -10.931 -18.008 1.00 93.69 566 SER A C 1
ATOM 4575 O O . SER A 1 566 ? -19.501 -10.830 -19.234 1.00 93.69 566 SER A O 1
ATOM 4577 N N . TYR A 1 567 ? -18.555 -10.373 -17.260 1.00 95.25 567 TYR A N 1
ATOM 4578 C CA . TYR A 1 567 ? -17.472 -9.583 -17.834 1.00 95.25 567 TYR A CA 1
ATOM 4579 C C . TYR A 1 567 ? -16.566 -10.389 -18.787 1.00 95.25 567 TYR A C 1
ATOM 4581 O O . TYR A 1 567 ? -16.159 -9.860 -19.821 1.00 95.25 567 TYR A O 1
ATOM 4589 N N . GLN A 1 568 ? -16.305 -11.672 -18.505 1.00 95.19 568 GLN A N 1
ATOM 4590 C CA . GLN A 1 568 ? -15.566 -12.569 -19.405 1.00 95.19 568 GLN A CA 1
ATOM 4591 C C . GLN A 1 568 ? -16.280 -12.803 -20.743 1.00 95.19 568 GLN A C 1
ATOM 4593 O O . GLN A 1 568 ? -15.602 -12.978 -21.760 1.00 95.19 568 GLN A O 1
ATOM 4598 N N . HIS A 1 569 ? -17.616 -12.798 -20.752 1.00 93.50 569 HIS A N 1
ATOM 4599 C CA . HIS A 1 569 ? -18.419 -12.929 -21.970 1.00 93.50 569 HIS A CA 1
ATOM 4600 C C . HIS A 1 569 ? -18.470 -11.641 -22.795 1.00 93.50 569 HIS A C 1
ATOM 4602 O O . HIS A 1 569 ? -18.500 -11.704 -24.022 1.00 93.50 569 HIS A O 1
ATOM 4608 N N . GLU A 1 570 ? -18.482 -10.486 -22.133 1.00 94.88 570 GLU A N 1
ATOM 4609 C CA . GLU A 1 570 ? -18.666 -9.189 -22.788 1.00 94.88 570 GLU A CA 1
ATOM 4610 C C . GLU A 1 570 ? -17.360 -8.582 -23.317 1.00 94.88 570 GLU A C 1
ATOM 4612 O O . GLU A 1 570 ? -17.363 -7.919 -24.353 1.00 94.88 570 GLU A O 1
ATOM 4617 N N . VAL A 1 571 ? -16.241 -8.785 -22.615 1.00 96.75 571 VAL A N 1
ATOM 4618 C CA . VAL A 1 571 ? -14.983 -8.073 -22.886 1.00 96.75 571 VAL A CA 1
ATOM 4619 C C . VAL A 1 571 ? -13.845 -9.074 -23.066 1.00 96.75 571 VAL A C 1
ATOM 4621 O O . VAL A 1 571 ? -13.670 -9.923 -22.197 1.00 96.75 571 VAL A O 1
ATOM 4624 N N . PRO A 1 572 ? -13.039 -9.012 -24.144 1.00 96.44 572 PRO A N 1
ATOM 4625 C CA . PRO A 1 572 ? -11.947 -9.958 -24.381 1.00 96.44 572 PRO A CA 1
ATOM 4626 C C . PRO A 1 572 ? -10.777 -9.749 -23.409 1.00 96.44 572 PRO A C 1
ATOM 4628 O O . PRO A 1 572 ? -10.611 -8.677 -22.836 1.00 96.44 572 PRO A O 1
ATOM 4631 N N . THR A 1 573 ? -9.886 -10.737 -23.272 1.00 95.81 573 THR A N 1
ATOM 4632 C CA . THR A 1 573 ? -8.635 -10.578 -22.496 1.00 95.81 573 THR A CA 1
ATOM 4633 C C . THR A 1 573 ? -7.761 -9.437 -23.023 1.00 95.81 573 THR A C 1
ATOM 4635 O O . THR A 1 573 ? -7.083 -8.776 -22.241 1.00 95.81 573 THR A O 1
ATOM 4638 N N . GLY A 1 574 ? -7.800 -9.199 -24.339 1.00 94.44 574 GLY A N 1
ATOM 4639 C CA . GLY A 1 574 ? -6.983 -8.224 -25.067 1.00 94.44 574 GLY A CA 1
ATOM 4640 C C . GLY A 1 574 ? -5.646 -8.777 -25.566 1.00 94.44 574 GLY A C 1
ATOM 4641 O O . GLY A 1 574 ? -5.006 -8.150 -26.405 1.00 94.44 574 GLY A O 1
ATOM 4642 N N . LEU A 1 575 ? -5.236 -9.960 -25.101 1.00 94.44 575 LEU A N 1
ATOM 4643 C CA . LEU A 1 575 ? -4.000 -10.610 -25.529 1.00 94.44 575 LEU A CA 1
ATOM 4644 C C . LEU A 1 575 ? -4.272 -11.638 -26.642 1.00 94.44 575 LEU A C 1
ATOM 4646 O O . LEU A 1 575 ? -5.216 -12.427 -26.523 1.00 94.44 575 LEU A O 1
ATOM 4650 N N . PRO A 1 576 ? -3.444 -11.690 -27.706 1.00 89.88 576 PRO A N 1
ATOM 4651 C CA . PRO A 1 576 ? -3.639 -12.633 -28.802 1.00 89.88 576 PRO A CA 1
ATOM 4652 C C . PRO A 1 576 ? -3.627 -14.085 -28.314 1.00 89.88 576 PRO A C 1
ATOM 4654 O O . PRO A 1 576 ? -2.719 -14.502 -27.600 1.00 89.88 576 PRO A O 1
ATOM 4657 N N . PHE A 1 577 ? -4.626 -14.868 -28.726 1.00 92.81 577 PHE A N 1
ATOM 4658 C CA . PHE A 1 577 ? -4.735 -16.311 -28.456 1.00 92.81 577 PHE A CA 1
ATOM 4659 C C . PHE A 1 577 ? -4.816 -16.727 -26.969 1.00 92.81 577 PHE A C 1
ATOM 4661 O O . PHE A 1 577 ? -4.801 -17.923 -26.675 1.00 92.81 577 PHE A O 1
ATOM 4668 N N . ILE A 1 578 ? -4.978 -15.790 -26.025 1.00 93.69 578 ILE A N 1
ATOM 4669 C CA . ILE A 1 578 ? -5.150 -16.086 -24.592 1.00 93.69 578 ILE A CA 1
ATOM 4670 C C . ILE A 1 578 ? -6.628 -15.962 -24.221 1.00 93.69 578 ILE A C 1
ATOM 4672 O O . ILE A 1 578 ? -7.193 -14.871 -24.235 1.00 93.69 578 ILE A O 1
ATOM 4676 N N . ARG A 1 579 ? -7.260 -17.088 -23.868 1.00 89.38 579 ARG A N 1
ATOM 4677 C CA . ARG A 1 579 ? -8.694 -17.136 -23.517 1.00 89.38 579 ARG A CA 1
ATOM 4678 C C . ARG A 1 579 ? -8.995 -16.799 -22.051 1.00 89.38 579 ARG A C 1
ATOM 4680 O O . ARG A 1 579 ? -10.108 -16.374 -21.760 1.00 89.38 579 ARG A O 1
ATOM 4687 N N . GLY A 1 580 ? -8.011 -16.957 -21.166 1.00 91.75 580 GLY A N 1
ATOM 4688 C CA . GLY A 1 580 ? -8.175 -16.808 -19.719 1.00 91.75 580 GLY A CA 1
ATOM 4689 C C . GLY A 1 580 ? -8.749 -18.053 -19.039 1.00 91.75 580 GLY A C 1
ATOM 4690 O O . GLY A 1 580 ? -8.569 -19.164 -19.548 1.00 91.75 580 GLY A O 1
ATOM 4691 N N . TYR A 1 581 ? -9.391 -17.885 -17.880 1.00 92.44 581 TYR A N 1
ATOM 4692 C CA . TYR A 1 581 ? -9.982 -18.996 -17.123 1.00 92.44 581 TYR A CA 1
ATOM 4693 C C . TYR A 1 581 ? -11.394 -19.290 -17.631 1.00 92.44 581 TYR A C 1
ATOM 4695 O O . TYR A 1 581 ? -12.321 -18.520 -17.396 1.00 92.44 581 TYR A O 1
ATOM 4703 N N . VAL A 1 582 ? -11.562 -20.418 -18.324 1.00 81.19 582 VAL A N 1
ATOM 4704 C CA . VAL A 1 582 ? -12.873 -20.901 -18.772 1.00 81.19 582 VAL A CA 1
ATOM 4705 C C . VAL A 1 582 ? -13.224 -22.133 -17.955 1.00 81.19 582 VAL A C 1
ATOM 4707 O O . VAL A 1 582 ? -12.603 -23.185 -18.108 1.00 81.19 582 VAL A O 1
ATOM 4710 N N . GLU A 1 583 ? -14.209 -21.993 -17.077 1.00 70.00 583 GLU A N 1
ATOM 4711 C CA . GLU A 1 583 ? -14.718 -23.094 -16.270 1.00 70.00 583 GLU A CA 1
ATOM 4712 C C . GLU A 1 583 ? -15.375 -24.117 -17.208 1.00 70.00 583 GLU A C 1
ATOM 4714 O O . GLU A 1 583 ? -16.342 -23.815 -17.912 1.00 70.00 583 GLU A O 1
ATOM 4719 N N . LEU A 1 584 ? -14.802 -25.322 -17.290 1.00 60.09 584 LEU A N 1
ATOM 4720 C CA . LEU A 1 584 ? -15.396 -26.409 -18.060 1.00 60.09 584 LEU A CA 1
ATOM 4721 C C . LEU A 1 584 ? -16.739 -26.731 -17.415 1.00 60.09 584 LEU A C 1
ATOM 4723 O O . LEU A 1 584 ? -16.793 -27.278 -16.316 1.00 60.09 584 LEU A O 1
ATOM 4727 N N . THR A 1 585 ? -17.829 -26.395 -18.101 1.00 48.31 585 THR A N 1
ATOM 4728 C CA . THR A 1 585 ? -19.160 -26.842 -17.711 1.00 48.31 585 THR A CA 1
ATOM 4729 C C . THR A 1 585 ? -19.139 -28.364 -17.766 1.00 48.31 585 THR A C 1
ATOM 4731 O O . THR A 1 585 ? -19.181 -28.961 -18.845 1.00 48.31 585 THR A O 1
ATOM 4734 N N . VAL A 1 586 ? -19.049 -29.011 -16.603 1.00 43.09 586 VAL A N 1
ATOM 4735 C CA . VAL A 1 586 ? -19.429 -30.414 -16.477 1.00 43.09 586 VAL A CA 1
ATOM 4736 C C . VAL A 1 586 ? -20.895 -30.434 -16.872 1.00 43.09 586 VAL A C 1
ATOM 4738 O O . VAL A 1 586 ? -21.758 -29.990 -16.118 1.00 43.09 586 VAL A O 1
ATOM 4741 N N . ARG A 1 587 ? -21.182 -30.866 -18.104 1.00 38.59 587 ARG A N 1
ATOM 4742 C CA . ARG A 1 587 ? -22.537 -31.238 -18.493 1.00 38.59 587 ARG A CA 1
ATOM 4743 C C . ARG A 1 587 ? -22.972 -32.268 -17.463 1.00 38.59 587 ARG A C 1
ATOM 4745 O O . ARG A 1 587 ? -22.481 -33.393 -17.497 1.00 38.59 587 ARG A O 1
ATOM 4752 N N . ALA A 1 588 ? -23.841 -31.864 -16.541 1.00 39.38 588 ALA A N 1
ATOM 4753 C CA . ALA A 1 588 ? -24.574 -32.788 -15.706 1.00 39.38 588 ALA A CA 1
ATOM 4754 C C . ALA A 1 588 ? -25.271 -33.750 -16.670 1.00 39.38 588 ALA A C 1
ATOM 4756 O O . ALA A 1 588 ? -26.218 -33.379 -17.367 1.00 39.38 588 ALA A O 1
ATOM 4757 N N . SER A 1 589 ? -24.719 -34.955 -16.795 1.00 37.06 589 SER A N 1
ATOM 4758 C CA . SER A 1 589 ? -25.380 -36.048 -17.476 1.00 37.06 589 SER A CA 1
ATOM 4759 C C . SER A 1 589 ? -26.597 -36.377 -16.629 1.00 37.06 589 SER A C 1
ATOM 4761 O O . SER A 1 589 ? -26.502 -37.078 -15.627 1.00 37.06 589 SER A O 1
ATOM 4763 N N . THR A 1 590 ? -27.732 -35.811 -17.010 1.00 42.22 590 THR A N 1
ATOM 4764 C CA . THR A 1 590 ? -29.038 -36.323 -16.630 1.00 42.22 590 THR A CA 1
ATOM 4765 C C . THR A 1 590 ? -29.150 -37.730 -17.209 1.00 42.22 590 THR A C 1
ATOM 4767 O O . THR A 1 590 ? -29.364 -37.908 -18.410 1.00 42.22 590 THR A O 1
ATOM 4770 N N . ARG A 1 591 ? -28.939 -38.729 -16.353 1.00 35.84 591 ARG A N 1
ATOM 4771 C CA . ARG A 1 591 ? -29.499 -40.073 -16.475 1.00 35.84 591 ARG A CA 1
ATOM 4772 C C . ARG A 1 591 ? -29.884 -40.574 -15.101 1.00 35.84 591 ARG A C 1
ATOM 4774 O O . ARG A 1 591 ? -29.048 -40.416 -14.185 1.00 35.84 591 ARG A O 1
#

Sequence (591 aa):
MKVLRHEEFVEGCKAACNGPYDGKWSKTMIGYGPEDDHFVLELTYNYGIGSYCHGNDFIGIHIHCSEIYRRIACDSTLPKVKHEEFLEVIDPAGYRFFIHNEKAGLQDPVRKLELASSDIRRSIDYWSKMCGMKLLESSDDNALFTYKEGQCQLQLTLSKHPIDRGQAYGRVAFSCPRNQLALLQETMDKEKETILTRLVSLDTPGKATVEVVILADPDGHEICFVGDEAFRSLSQVDPKADELLASAMAEDHSDSWFQKRGGKKAQPEQIVMVNEILPWPAPTSLVGFLLGIISLFVIDFILLIYTRFFSIPSLILLFASFVSLLFLISHAILPRTVEFFSPYATRGRDLDPKGYRPNLVIAFCLGGVFLFGLILSFHAFEELSNSRIVWPFGVYLSLLAFFHWSEFFVAALTNPSRTGVDLYLLDHSPEYLGAMALSFIEYWSEVLFWPSKTTSYLWLNLTGLLICVAGEAFRKMAMWTAADNFSHYIEHTWRREHRLVRKGVYALCRHPAYVGWFFWSLGTQLLLVNPLCSFIYPLAAYLFFRNRVYFEERSLVAFFGDAYRSYQHEVPTGLPFIRGYVELTVRASTR